Protein AF-A0A1E4MAG3-F1 (afdb_monomer)

Mean predicted aligned error: 20.35 Å

Solvent-accessible surface area (backbone atoms only — not comparable to full-atom values): 33819 Å² total; per-residue (Å²): 136,91,82,82,83,75,80,79,76,94,58,96,84,60,80,74,82,78,73,84,84,68,85,77,85,82,34,79,84,36,75,49,77,46,79,38,73,94,72,38,32,36,40,45,29,43,35,33,40,48,83,42,84,91,50,103,57,45,28,26,45,39,37,38,36,43,38,28,47,77,85,31,51,30,37,41,38,38,41,32,52,37,82,68,69,78,67,78,61,49,98,83,43,73,71,33,45,36,38,40,41,34,36,44,65,72,17,37,42,38,36,46,34,29,21,45,36,92,86,78,51,41,29,36,44,32,43,37,41,41,36,26,64,17,50,25,56,48,19,67,76,75,78,39,88,42,57,43,32,33,42,31,41,37,33,30,38,41,38,32,59,64,76,36,37,37,33,46,34,72,37,34,37,34,63,88,19,39,35,28,34,37,42,36,40,36,62,85,50,99,57,25,40,38,39,38,38,43,33,31,66,34,43,40,50,63,33,48,30,33,47,60,46,41,83,73,78,82,75,80,78,76,80,62,78,70,58,60,61,61,62,56,61,61,56,65,66,58,68,69,69,64,68,78,76,67,80,82,77,86,91,78,84,86,83,87,88,78,92,81,91,80,89,78,88,78,81,85,77,83,80,76,81,79,85,70,88,77,76,81,51,102,62,68,83,46,77,65,66,56,72,56,45,50,63,36,28,35,43,35,40,39,45,28,51,25,38,36,73,72,47,86,52,46,61,50,28,45,42,34,34,30,37,39,37,31,56,75,22,36,37,33,35,38,72,29,38,28,22,35,52,90,13,39,38,36,34,38,40,36,40,35,50,76,52,98,65,66,47,76,51,75,50,78,47,77,44,74,53,38,59,74,64,22,36,43,70,82,55,78,54,53,63,33,50,52,32,45,52,52,21,51,49,31,45,50,51,35,51,51,49,62,72,51,45,92,80,46,56,72,67,60,48,52,52,33,46,53,48,22,50,53,29,46,52,52,22,51,53,39,47,50,52,42,51,52,52,50,51,52,57,56,60,70,62,82,72,80,92,62,65,57,48,80,42,78,78,76,73,54,97,86,68,70,80,61,91,91,57,89,67,71,46,71,45,53,64,87,74,62,67,43,78,38,48,29,46,53,88,56,44,92,63,62,55,75,66,34,47,27,43,33,37,44,73,96,55,87,71,72,32,42,27,27,31,66,43,66,65,92,74,77,88,63,88,68,57,62,83,57,92,92,58,82,84,57,71,73,92,73,89,65,90,75,78,77,73,54,70,46,49,32,35,29,41,69,74,49,76,61,92,89,62,82,88,57,94,88,66,54,63,46,38,33,38,36,31,100,88,74,49,77,47,71,36,69,87,80,126

Radius of gyration: 38.37 Å; Cα contacts (8 Å, |Δi|>4): 1035; chains: 1; bounding box: 80×94×104 Å

Secondary structure (DSSP, 8-state):
-----PPPP--TTSPPPPPPP-S----SSEEEEEEETTTTEEEEEEEEEE--SSSTT--EEEEEEEEEETTEEEEEEEEEES----S---TTSPPEEEEEEEEETTEEEEEEEEES-TTT--EEEEEEEEEES-HHHHHHHHT--PPP-S-EEEEEEEEEETTEEEEEEEEEEETTEEEEEEEEEE--SSS-EEEEEEEEEEEEGGGSGGGGTPPPP-----STTTTHHHHHHHHHHHTTSSTTSSTTS--------------------------------SS--SPP-GGGGGS-EEEEEEEES-EE-S-TTBPPBSSEEEEEEEETTEEEEEEEEEEETTEEEEEEEEEE-SSSSPEEEEEEEEES--HHHHBT---TTHHHHHHHHHHHHHHHHHHHHHHTGGGS-HHHHHHHHHHHHHHHHHHHHHHHHHHHHHHHHHTTS---SSSEEEE-----TT----TT----EEEESTT-EEEEEEEGGGGGG--TT-EEEEEETT--SPEEEEEEEE-S----TTEE--TTS--EE-----S-PPPPEEEEEEEEEE--TT----TT--EEEEEE-TTS-EEEPPP--

Foldseek 3Di:
DDDDDDDDDPDPPDDPPDDDQDQADADQWDWDWDCDVVQNWTKTKTWGWAADPPDPFGIKIWMWMWTATPNWTKIKIKIWTHGARPPDQDPPADWIWMWMWMDTRFKTKTWTFTASHDPQRQWTKTKMKIWGQAPCSVCVVLVHRDFGFGTKIWIFIWIHHRQKIKTFTPWIDQPPFIKTWIWIWHPPDPAIEIEIEIEGAEDEVLRCVVLQPDDHDPDPDPDDPVVVVVVVVVVVVPVVPPVVPPPPDDDDDDDDDDDDDDDDDDDDDDDDDDPPDDAPAPHRPPPNPLVNLQNHWYKYWYWYQWYHHNDPFFDIWGTWTFIWTRDRSKTKTAQTWTHGQNWIKTWMWIWHSPDPDIDTDTDIDIGPHPNPRGGPPDPLCPQLVVLVVQLVVLVVVLVVLVVVPPVHDPVVNVVSVVSNVVSVVSSVVSVVVSVVVVVVVVVVPDDDPADFDKPDQPDDPRGDDDVPDDRTDGDHPVDDKDWFWAFPVCVVQADFFFWKWKAFVPDDDIFTKTFHDWDPDDDDPQFDDDPPDDTDRDDDPPVDDGGGITITIIGTDDDDPPDDDDPPTDMWMWTQGPVRDTDTRDDDD

Nearest PDB structures (foldseek):
  6ymn-assembly2_DDD  TM=3.638E-01  e=1.265E+00  Streptomyces koyangensis
  6le0-assembly1_A  TM=4.120E-01  e=2.288E+00  Streptomyces koyangensis
  6ymn-assembly1_AAA  TM=3.600E-01  e=1.329E+00  Streptomyces koyangensis
  9e9r-assembly1_A  TM=2.696E-01  e=1.204E+00  Homo sapiens

Structure (mmCIF, N/CA/C/O backbone):
data_AF-A0A1E4MAG3-F1
#
_entry.id   AF-A0A1E4MAG3-F1
#
loop_
_atom_site.group_PDB
_atom_site.id
_atom_site.type_symbol
_atom_site.label_atom_id
_atom_site.label_alt_id
_atom_site.label_comp_id
_atom_site.label_asym_id
_atom_site.label_entity_id
_atom_site.label_seq_id
_atom_site.pdbx_PDB_ins_code
_atom_site.Cartn_x
_atom_site.Cartn_y
_atom_site.Cartn_z
_atom_site.occupancy
_atom_site.B_iso_or_equiv
_atom_site.auth_seq_id
_atom_site.auth_comp_id
_atom_site.auth_asym_id
_atom_site.auth_atom_id
_atom_site.pdbx_PDB_model_num
ATOM 1 N N . ALA A 1 1 ? -47.411 19.086 6.595 1.00 35.84 1 ALA A N 1
ATOM 2 C CA . ALA A 1 1 ? -47.881 20.339 7.217 1.00 35.84 1 ALA A CA 1
ATOM 3 C C . ALA A 1 1 ? -46.875 21.424 6.874 1.00 35.84 1 ALA A C 1
ATOM 5 O O . ALA A 1 1 ? -45.692 21.203 7.099 1.00 35.84 1 ALA A O 1
ATOM 6 N N . ASN A 1 2 ? -47.315 22.536 6.291 1.00 27.95 2 ASN A N 1
ATOM 7 C CA . ASN A 1 2 ? -46.420 23.633 5.926 1.00 27.95 2 ASN A CA 1
ATOM 8 C C . ASN A 1 2 ? -46.515 24.674 7.039 1.00 27.95 2 ASN A C 1
ATOM 10 O O . ASN A 1 2 ? -47.588 25.233 7.249 1.00 27.95 2 ASN A O 1
ATOM 14 N N . TRP A 1 3 ? -45.428 24.887 7.772 1.00 44.34 3 TRP A N 1
ATOM 15 C CA . TRP A 1 3 ? -45.361 25.903 8.819 1.00 44.34 3 TRP A CA 1
ATOM 16 C C . TRP A 1 3 ? -44.623 27.122 8.263 1.00 44.34 3 TRP A C 1
ATOM 18 O O . TRP A 1 3 ? -43.517 26.990 7.742 1.00 44.34 3 TRP A O 1
ATOM 28 N N . GLN A 1 4 ? -45.248 28.297 8.336 1.00 36.69 4 GLN A N 1
ATOM 29 C CA . GLN A 1 4 ? -44.620 29.581 8.028 1.00 36.69 4 GLN A CA 1
ATOM 30 C C . GLN A 1 4 ? -44.276 30.275 9.343 1.00 36.69 4 GLN A C 1
ATOM 32 O O . GLN A 1 4 ? -45.167 30.701 10.076 1.00 36.69 4 GLN A O 1
ATOM 37 N N . PHE A 1 5 ? -42.984 30.386 9.639 1.00 49.78 5 PHE A N 1
ATOM 38 C CA . PHE A 1 5 ? -42.503 31.193 10.753 1.00 49.78 5 PHE A CA 1
ATOM 39 C C . PHE A 1 5 ? -42.423 32.646 10.288 1.00 49.78 5 PHE A C 1
ATOM 41 O O . PHE A 1 5 ? -41.603 32.995 9.438 1.00 49.78 5 PHE A O 1
ATOM 48 N N . VAL A 1 6 ? -43.325 33.480 10.799 1.00 46.91 6 VAL A N 1
ATOM 49 C CA . VAL A 1 6 ? -43.279 34.928 10.585 1.00 46.91 6 VAL A CA 1
ATOM 50 C C . VAL A 1 6 ? -42.117 35.466 11.420 1.00 46.91 6 VAL A C 1
ATOM 52 O O . VAL A 1 6 ? -42.023 35.144 12.603 1.00 46.91 6 VAL A O 1
ATOM 55 N N . GLY A 1 7 ? -41.207 36.219 10.795 1.00 42.62 7 GLY A N 1
ATOM 56 C CA . GLY A 1 7 ? -40.018 36.762 11.453 1.00 42.62 7 GLY A CA 1
ATOM 57 C C . GLY A 1 7 ? -40.378 37.499 12.743 1.00 42.62 7 GLY A C 1
ATOM 58 O O . GLY A 1 7 ? -41.264 38.355 12.743 1.00 42.62 7 GLY A O 1
ATOM 59 N N . ALA A 1 8 ? -39.716 37.125 13.836 1.00 46.56 8 ALA A N 1
ATOM 60 C CA . ALA A 1 8 ? -39.919 37.723 15.144 1.00 46.56 8 ALA A CA 1
ATOM 61 C C . ALA A 1 8 ? -39.623 39.230 15.086 1.00 46.56 8 ALA A C 1
ATOM 63 O O . ALA A 1 8 ? -38.542 39.642 14.671 1.00 46.56 8 ALA A O 1
ATOM 64 N N . GLN A 1 9 ? -40.582 40.053 15.513 1.00 50.25 9 GLN A N 1
ATOM 65 C CA . GLN A 1 9 ? -40.232 41.342 16.095 1.00 50.25 9 GLN A CA 1
ATOM 66 C C . GLN A 1 9 ? -39.648 41.063 17.484 1.00 50.25 9 GLN A C 1
ATOM 68 O O . GLN A 1 9 ? -40.278 40.363 18.278 1.00 50.25 9 GLN A O 1
ATOM 73 N N . ASP A 1 10 ? -38.451 41.591 17.741 1.00 48.94 10 ASP A N 1
ATOM 74 C CA . ASP A 1 10 ? -37.724 41.520 19.013 1.00 48.94 10 ASP A CA 1
ATOM 75 C C . ASP A 1 10 ? -38.519 42.175 20.158 1.00 48.94 10 ASP A C 1
ATOM 77 O O . ASP A 1 10 ? -38.286 43.324 20.527 1.00 48.94 10 ASP A O 1
ATOM 81 N N . ASN A 1 11 ? -39.462 41.441 20.747 1.00 49.41 11 ASN A N 1
ATOM 82 C CA . ASN A 1 11 ? -40.015 41.753 22.062 1.00 49.41 11 ASN A CA 1
ATOM 83 C C . ASN A 1 11 ? -39.489 40.724 23.065 1.00 49.41 11 ASN A C 1
ATOM 85 O O . ASN A 1 11 ? -39.947 39.583 23.105 1.00 49.41 11 ASN A O 1
ATOM 89 N N . ALA A 1 12 ? -38.528 41.155 23.886 1.00 55.34 12 ALA A N 1
ATOM 90 C CA . ALA A 1 12 ? -37.768 40.334 24.832 1.00 55.34 12 ALA A CA 1
ATOM 91 C C . ALA A 1 12 ? -38.583 39.722 25.997 1.00 55.34 12 ALA A C 1
ATOM 93 O O . ALA A 1 12 ? -38.021 38.966 26.782 1.00 55.34 12 ALA A O 1
ATOM 94 N N . ASP A 1 13 ? -39.887 40.005 26.097 1.00 56.50 13 ASP A N 1
ATOM 95 C CA . ASP A 1 13 ? -40.757 39.573 27.208 1.00 56.50 13 ASP A CA 1
ATOM 96 C C . ASP A 1 13 ? -41.821 38.527 26.825 1.00 56.50 13 ASP A C 1
ATOM 98 O O . ASP A 1 13 ? -42.651 38.152 27.653 1.00 56.50 13 ASP A O 1
ATOM 102 N N . THR A 1 14 ? -41.827 38.020 25.585 1.00 52.06 14 THR A N 1
ATOM 103 C CA . THR A 1 14 ? -42.748 36.930 25.207 1.00 52.06 14 THR A CA 1
ATOM 104 C C . THR A 1 14 ? -41.983 35.608 25.156 1.00 52.06 14 THR A C 1
ATOM 106 O O . THR A 1 14 ? -41.080 35.483 24.326 1.00 52.06 14 THR A O 1
ATOM 109 N N . PRO A 1 15 ? -42.302 34.609 26.007 1.00 55.44 15 PRO A N 1
ATOM 110 C CA . PRO A 1 15 ? -41.674 33.300 25.899 1.00 55.44 15 PRO A CA 1
ATOM 111 C C . PRO A 1 15 ? -41.931 32.746 24.490 1.00 55.44 15 PRO A C 1
ATOM 113 O O . PRO A 1 15 ? -43.053 32.878 23.985 1.00 55.44 15 PRO A O 1
ATOM 116 N N . PRO A 1 16 ? -40.911 32.168 23.829 1.00 56.75 16 PRO A N 1
ATOM 117 C CA . PRO A 1 16 ? -41.066 31.660 22.476 1.00 56.75 16 PRO A CA 1
ATOM 118 C C . PRO A 1 16 ? -42.229 30.660 22.440 1.00 56.75 16 PRO A C 1
ATOM 120 O O . PRO A 1 16 ? -42.405 29.902 23.400 1.00 56.75 16 PRO A O 1
ATOM 123 N N . PRO A 1 17 ? -43.043 30.654 21.368 1.00 55.91 17 PRO A N 1
ATOM 124 C CA . PRO A 1 17 ? -44.155 29.722 21.256 1.00 55.91 17 PRO A CA 1
ATOM 125 C C . PRO A 1 17 ? -43.631 28.297 21.448 1.00 55.91 17 PRO A C 1
ATOM 127 O O . PRO A 1 17 ? -42.734 27.856 20.728 1.00 55.91 17 PRO A O 1
ATOM 130 N N . ALA A 1 18 ? -44.164 27.604 22.457 1.00 54.97 18 ALA A N 1
ATOM 131 C CA . ALA A 1 18 ? -43.766 26.242 22.774 1.00 54.97 18 ALA A CA 1
ATOM 132 C C . ALA A 1 18 ? -44.025 25.357 21.550 1.00 54.97 18 ALA A C 1
ATOM 134 O O . ALA A 1 18 ? -45.167 25.212 21.106 1.00 54.97 18 ALA A O 1
ATOM 135 N N . LEU A 1 19 ? -42.956 24.797 20.980 1.00 51.19 19 LEU A N 1
ATOM 136 C CA . LEU A 1 19 ? -43.078 23.821 19.906 1.00 51.19 19 LEU A CA 1
ATOM 137 C C . LEU A 1 19 ? -43.903 22.630 20.426 1.00 51.19 19 LEU A C 1
ATOM 139 O O . LEU A 1 19 ? -43.657 22.176 21.547 1.00 51.19 19 LEU A O 1
ATOM 143 N N . PRO A 1 20 ? -44.873 22.112 19.652 1.00 56.84 20 PRO A N 1
ATOM 144 C CA . PRO A 1 20 ? -45.590 20.904 20.038 1.00 56.84 20 PRO A CA 1
ATOM 145 C C . PRO A 1 20 ? -44.593 19.759 20.260 1.00 56.84 20 PRO A C 1
ATOM 147 O O . PRO A 1 20 ? -43.747 19.489 19.406 1.00 56.84 20 PRO A O 1
ATOM 150 N N . GLN A 1 21 ? -44.684 19.095 21.414 1.00 53.75 21 GLN A N 1
ATOM 151 C CA . GLN A 1 21 ? -43.929 17.874 21.684 1.00 53.75 21 GLN A CA 1
ATOM 152 C C . GLN A 1 21 ? -44.621 16.709 20.973 1.00 53.75 21 GLN A C 1
ATOM 154 O O . GLN A 1 21 ? -45.810 16.462 21.172 1.00 53.75 21 GLN A O 1
ATOM 159 N N . PHE A 1 22 ? -43.886 16.022 20.103 1.00 54.06 22 PHE A N 1
ATOM 160 C CA . PHE A 1 22 ? -44.375 14.846 19.393 1.00 54.06 22 PHE A CA 1
ATOM 161 C C . PHE A 1 22 ? -43.819 13.591 20.073 1.00 54.06 22 PHE A C 1
ATOM 163 O O . PHE A 1 22 ? -42.627 13.321 19.954 1.00 54.06 22 PHE A O 1
ATOM 170 N N . ASP A 1 23 ? -44.674 12.817 20.749 1.00 53.75 23 ASP A N 1
ATOM 171 C CA . ASP A 1 23 ? -44.270 11.564 21.414 1.00 53.75 23 ASP A CA 1
ATOM 172 C C . ASP A 1 23 ? -43.923 10.447 20.419 1.00 53.75 23 ASP A C 1
ATOM 174 O O . ASP A 1 23 ? -43.042 9.625 20.665 1.00 53.75 23 ASP A O 1
ATOM 178 N N . ARG A 1 24 ? -44.626 10.392 19.279 1.00 59.31 24 ARG A N 1
ATOM 179 C CA . ARG A 1 24 ? -44.428 9.360 18.255 1.00 59.31 24 ARG A CA 1
ATOM 180 C C . ARG A 1 24 ? -44.596 9.939 16.857 1.00 59.31 24 ARG A C 1
ATOM 182 O O . ARG A 1 24 ? -45.676 10.402 16.500 1.00 59.31 24 ARG A O 1
ATOM 189 N N . LEU A 1 25 ? -43.541 9.861 16.050 1.00 64.00 25 LEU A N 1
ATOM 190 C CA . LEU A 1 25 ? -43.564 10.212 14.632 1.00 64.00 25 LEU A CA 1
ATOM 191 C C . LEU A 1 25 ? -43.441 8.936 13.798 1.00 64.00 25 LEU A C 1
ATOM 193 O O . LEU A 1 25 ? -42.427 8.247 13.871 1.00 64.00 25 LEU A O 1
ATOM 197 N N . VAL A 1 26 ? -44.471 8.645 13.002 1.00 69.50 26 VAL A N 1
ATOM 198 C CA . VAL A 1 26 ? -44.447 7.554 12.022 1.00 69.50 26 VAL A CA 1
ATOM 199 C C . VAL A 1 26 ? -44.255 8.157 10.634 1.00 69.50 26 VAL A C 1
ATOM 201 O O . VAL A 1 26 ? -45.024 9.014 10.199 1.00 69.50 26 VAL A O 1
ATOM 204 N N . VAL A 1 27 ? -43.211 7.715 9.947 1.00 75.75 27 VAL A N 1
ATOM 205 C CA . VAL A 1 27 ? -42.828 8.131 8.602 1.00 75.75 27 VAL A CA 1
ATOM 206 C C . VAL A 1 27 ? -42.841 6.897 7.705 1.00 75.75 27 VAL A C 1
ATOM 208 O O . VAL A 1 27 ? -41.958 6.055 7.806 1.00 75.75 27 VAL A O 1
ATOM 211 N N . HIS A 1 28 ? -43.833 6.760 6.825 1.00 79.50 28 HIS A N 1
ATOM 212 C CA . HIS A 1 28 ? -43.891 5.613 5.905 1.00 79.50 28 HIS A CA 1
ATOM 213 C C . HIS A 1 28 ? -43.002 5.802 4.668 1.00 79.50 28 HIS A C 1
ATOM 215 O O . HIS A 1 28 ? -42.273 4.882 4.295 1.00 79.50 28 HIS A O 1
ATOM 221 N N . ASP A 1 29 ? -43.036 7.005 4.082 1.00 80.88 29 ASP A N 1
ATOM 222 C CA . ASP A 1 29 ? -42.330 7.373 2.849 1.00 80.88 29 ASP A CA 1
ATOM 223 C C . ASP A 1 29 ? -41.725 8.784 2.983 1.00 80.88 29 ASP A C 1
ATOM 225 O O . ASP A 1 29 ? -42.138 9.747 2.333 1.00 80.88 29 ASP A O 1
ATOM 229 N N . GLY A 1 30 ? -40.769 8.937 3.900 1.00 85.06 30 GLY A N 1
ATOM 230 C CA . GLY A 1 30 ? -40.061 10.196 4.110 1.00 85.06 30 GLY A CA 1
ATOM 231 C C . GLY A 1 30 ? -38.943 10.377 3.094 1.00 85.06 30 GLY A C 1
ATOM 232 O O . GLY A 1 30 ? -38.182 9.446 2.844 1.00 85.06 30 GLY A O 1
ATOM 233 N N . ARG A 1 31 ? -38.800 11.586 2.543 1.00 89.88 31 ARG A N 1
ATOM 234 C CA . ARG A 1 31 ? -37.621 11.979 1.763 1.00 89.88 31 ARG A CA 1
ATOM 235 C C . ARG A 1 31 ? -36.995 13.242 2.323 1.00 89.88 31 ARG A C 1
ATOM 237 O O . ARG A 1 31 ? -37.685 14.238 2.520 1.00 89.88 31 ARG A O 1
ATOM 244 N N . ILE A 1 32 ? -35.688 13.198 2.539 1.00 86.56 32 ILE A N 1
ATOM 245 C CA . ILE A 1 32 ? -34.878 14.321 3.001 1.00 86.56 32 ILE A CA 1
ATOM 246 C C . ILE A 1 32 ? -33.835 14.607 1.929 1.00 86.56 32 ILE A C 1
ATOM 248 O O . ILE A 1 32 ? -33.072 13.723 1.540 1.00 86.56 32 ILE A O 1
ATOM 252 N N . ARG A 1 33 ? -33.801 15.854 1.458 1.00 89.44 33 ARG A N 1
ATOM 253 C CA . ARG A 1 33 ? -32.762 16.349 0.556 1.00 89.44 33 ARG A CA 1
ATOM 254 C C . ARG A 1 33 ? -31.920 17.386 1.267 1.00 89.44 33 ARG A C 1
ATOM 256 O O . ARG A 1 33 ? -32.466 18.335 1.822 1.00 89.44 33 ARG A O 1
ATOM 263 N N . ILE A 1 34 ? -30.611 17.190 1.228 1.00 86.62 34 ILE A N 1
ATOM 264 C CA . ILE A 1 34 ? -29.623 18.080 1.833 1.00 86.62 34 ILE A CA 1
ATOM 265 C C . ILE A 1 34 ? -28.695 18.546 0.713 1.00 86.62 34 ILE A C 1
ATOM 267 O O . ILE A 1 34 ? -28.152 17.715 -0.013 1.00 86.62 34 ILE A O 1
ATOM 271 N N . ASP A 1 35 ? -28.536 19.858 0.566 1.00 88.94 35 ASP A N 1
ATOM 272 C CA . ASP A 1 35 ? -27.524 20.480 -0.293 1.00 88.94 35 ASP A CA 1
ATOM 273 C C . ASP A 1 35 ? -26.770 21.502 0.564 1.00 88.94 35 ASP A C 1
ATOM 275 O O . ASP A 1 35 ? -27.275 22.588 0.853 1.00 88.94 35 ASP A O 1
ATOM 279 N N . ASP A 1 36 ? -25.604 21.095 1.055 1.00 84.56 36 ASP A N 1
ATOM 280 C CA . ASP A 1 36 ? -24.719 21.891 1.899 1.00 84.56 36 ASP A CA 1
ATOM 281 C C . ASP A 1 36 ? -23.482 22.264 1.076 1.00 84.56 36 ASP A C 1
ATOM 283 O O . ASP A 1 36 ? -22.575 21.456 0.850 1.00 84.56 36 ASP A O 1
ATOM 287 N N . ALA A 1 37 ? -23.475 23.502 0.578 1.00 82.62 37 ALA A N 1
ATOM 288 C CA . ALA A 1 37 ? -22.391 24.026 -0.243 1.00 82.62 37 ALA A CA 1
ATOM 289 C C . ALA A 1 37 ? -21.058 24.171 0.526 1.00 82.62 37 ALA A C 1
ATOM 291 O O . ALA A 1 37 ? -20.040 23.752 -0.033 1.00 82.62 37 ALA A O 1
ATOM 292 N N . PRO A 1 38 ? -21.017 24.698 1.771 1.00 81.19 38 PRO A N 1
ATOM 293 C CA . PRO A 1 38 ? -19.804 24.697 2.595 1.00 81.19 38 PRO A CA 1
ATOM 294 C C . PRO A 1 38 ? -19.174 23.313 2.784 1.00 81.19 38 PRO A C 1
ATOM 296 O O . PRO A 1 38 ? -17.970 23.164 2.585 1.00 81.19 38 PRO A O 1
ATOM 299 N N . ALA A 1 39 ? -19.978 22.297 3.112 1.00 73.31 39 ALA A N 1
ATOM 300 C CA . ALA A 1 39 ? -19.502 20.925 3.305 1.00 73.31 39 ALA A CA 1
ATOM 301 C C . ALA A 1 39 ? -19.345 20.140 1.989 1.00 73.31 39 ALA A C 1
ATOM 303 O O . ALA A 1 39 ? -18.967 18.969 2.008 1.00 73.31 39 ALA A O 1
ATOM 304 N N . LYS A 1 40 ? -19.692 20.749 0.845 1.00 85.69 40 LYS A N 1
ATOM 305 C CA . LYS A 1 40 ? -19.792 20.103 -0.476 1.00 85.69 40 LYS A CA 1
ATOM 306 C C . LYS A 1 40 ? -20.564 18.777 -0.432 1.00 85.69 40 LYS A C 1
ATOM 308 O O . LYS A 1 40 ? -20.183 17.799 -1.087 1.00 85.69 40 LYS A O 1
ATOM 313 N N . LEU A 1 41 ? -21.646 18.746 0.342 1.00 86.75 41 LEU A N 1
ATOM 314 C CA . LEU A 1 41 ? -22.477 17.574 0.583 1.00 86.75 41 LEU A CA 1
ATOM 315 C C . LEU A 1 41 ? -23.805 17.711 -0.161 1.00 86.75 41 LEU A C 1
ATOM 317 O O . LEU A 1 41 ? -24.559 18.654 0.050 1.00 86.75 41 LEU A O 1
ATOM 321 N N . LYS A 1 42 ? -24.125 16.717 -0.985 1.00 91.56 42 LYS A N 1
ATOM 322 C CA . LYS A 1 42 ? -25.447 16.539 -1.589 1.00 91.56 42 LYS A CA 1
ATOM 323 C C . LYS A 1 42 ? -25.982 15.180 -1.198 1.00 91.56 42 LYS A C 1
ATOM 325 O O . LYS A 1 42 ? -25.318 14.182 -1.458 1.00 91.56 42 LYS A O 1
ATOM 330 N N . LEU A 1 43 ? -27.168 15.127 -0.608 1.00 90.56 43 LEU A N 1
ATOM 331 C CA . LEU A 1 43 ? -27.768 13.901 -0.094 1.00 90.56 43 LEU A CA 1
ATOM 332 C C . LEU A 1 43 ? -29.239 13.817 -0.496 1.00 90.56 43 LEU A C 1
ATOM 334 O O . LEU A 1 43 ? -29.991 14.770 -0.307 1.00 90.56 43 LEU A O 1
ATOM 338 N N . ASP A 1 44 ? -29.654 12.663 -1.005 1.00 93.12 44 ASP A N 1
ATOM 339 C CA . ASP A 1 44 ? -31.054 12.272 -1.160 1.00 93.12 44 ASP A CA 1
ATOM 340 C C . ASP A 1 44 ? -31.277 11.035 -0.286 1.00 93.12 44 ASP A C 1
ATOM 342 O O . ASP A 1 44 ? -30.619 10.006 -0.467 1.00 93.12 44 ASP A O 1
ATOM 346 N N . THR A 1 45 ? -32.129 11.176 0.726 1.00 89.94 45 THR A N 1
ATOM 347 C CA . THR A 1 45 ? -32.316 10.192 1.793 1.00 89.94 45 THR A CA 1
ATOM 348 C C . THR A 1 45 ? -33.775 9.791 1.881 1.00 89.94 45 THR A C 1
ATOM 350 O O . THR A 1 45 ? -34.653 10.644 1.962 1.00 89.94 45 THR A O 1
ATOM 353 N N . GLU A 1 46 ? -34.029 8.493 1.927 1.00 90.38 46 GLU A N 1
ATOM 354 C CA . GLU A 1 46 ? -35.319 7.893 2.227 1.00 90.38 46 GLU A CA 1
ATOM 355 C C . GLU A 1 46 ? -35.351 7.460 3.694 1.00 90.38 46 GLU A C 1
ATOM 357 O O . GLU A 1 46 ? -34.427 6.812 4.193 1.00 90.38 46 GLU A O 1
ATOM 362 N N . VAL A 1 47 ? -36.422 7.838 4.385 1.00 86.75 47 VAL A N 1
ATOM 363 C CA . VAL A 1 47 ? -36.638 7.581 5.807 1.00 86.75 47 VAL A CA 1
ATOM 364 C C . VAL A 1 47 ? -37.939 6.819 5.970 1.00 86.75 47 VAL A C 1
ATOM 366 O O . VAL A 1 47 ? -38.990 7.263 5.502 1.00 86.75 47 VAL A O 1
ATOM 369 N N . ARG A 1 48 ? -37.867 5.680 6.653 1.00 83.94 48 ARG A N 1
ATOM 370 C CA . ARG A 1 48 ? -39.021 4.854 6.995 1.00 83.94 48 ARG A CA 1
ATOM 371 C C . ARG A 1 48 ? -38.959 4.492 8.468 1.00 83.94 48 ARG A C 1
ATOM 373 O O . ARG A 1 48 ? -37.890 4.205 8.996 1.00 83.94 48 ARG A O 1
ATOM 380 N N . THR A 1 49 ? -40.097 4.484 9.131 1.00 77.94 49 THR A N 1
ATOM 381 C CA . THR A 1 49 ? -40.243 3.968 10.489 1.00 77.94 49 THR A CA 1
ATOM 382 C C . THR A 1 49 ? -41.186 2.781 10.438 1.00 77.94 49 THR A C 1
ATOM 384 O O . THR A 1 49 ? -42.291 2.910 9.907 1.00 77.94 49 THR A O 1
ATOM 387 N N . ASP A 1 50 ? -40.763 1.647 10.978 1.00 66.44 50 ASP A N 1
ATOM 388 C CA . ASP A 1 50 ? -41.597 0.454 11.077 1.00 66.44 50 ASP A CA 1
ATOM 389 C C . ASP A 1 50 ? -42.310 0.413 12.433 1.00 66.44 50 ASP A C 1
ATOM 391 O O . ASP A 1 50 ? -41.722 0.765 13.458 1.00 66.44 50 ASP A O 1
ATOM 395 N N . GLU A 1 51 ? -43.573 -0.003 12.451 1.00 57.38 51 GLU A N 1
ATOM 396 C CA . GLU A 1 51 ? -44.409 -0.067 13.648 1.00 57.38 51 GLU A CA 1
ATOM 397 C C . GLU A 1 51 ? -44.449 -1.515 14.157 1.00 57.38 51 GLU A C 1
ATOM 399 O O . GLU A 1 51 ? -45.274 -2.328 13.753 1.00 57.38 51 GLU A O 1
ATOM 404 N N . GLY A 1 52 ? -43.526 -1.866 15.053 1.00 49.22 52 GLY A N 1
ATOM 405 C CA . GLY A 1 52 ? -43.455 -3.214 15.612 1.00 49.22 52 GLY A CA 1
ATOM 406 C C . GLY A 1 52 ? -44.399 -3.420 16.799 1.00 49.22 52 GLY A C 1
ATOM 407 O O . GLY A 1 52 ? -43.983 -3.241 17.943 1.00 49.22 52 GLY A O 1
ATOM 408 N N . GLN A 1 53 ? -45.636 -3.870 16.562 1.00 45.25 53 GLN A N 1
ATOM 409 C CA . GLN A 1 53 ? -46.309 -4.765 17.514 1.00 45.25 53 GLN A CA 1
ATOM 410 C C . GLN A 1 53 ? -45.747 -6.179 17.272 1.00 45.25 53 GLN A C 1
ATOM 412 O O . GLN A 1 53 ? -45.816 -6.669 16.153 1.00 45.25 53 GLN A O 1
ATOM 417 N N . ALA A 1 54 ? -45.194 -6.819 18.312 1.00 42.16 54 ALA A N 1
ATOM 418 C CA . ALA A 1 54 ? -44.581 -8.165 18.316 1.00 42.16 54 ALA A CA 1
ATOM 419 C C . ALA A 1 54 ? -43.056 -8.296 18.080 1.00 42.16 54 ALA A C 1
ATOM 421 O O . ALA A 1 54 ? -42.582 -9.366 17.706 1.00 42.16 54 ALA A O 1
ATOM 422 N N . ALA A 1 55 ? -42.261 -7.281 18.430 1.00 40.41 55 ALA A N 1
ATOM 423 C CA . ALA A 1 55 ? -40.861 -7.488 18.823 1.00 40.41 55 ALA A CA 1
ATOM 424 C C . ALA A 1 55 ? -40.647 -6.910 20.234 1.00 40.41 55 ALA A C 1
ATOM 426 O O . ALA A 1 55 ? -41.218 -5.857 20.527 1.00 40.41 55 ALA A O 1
ATOM 427 N N . PRO A 1 56 ? -39.830 -7.522 21.115 1.00 44.28 56 PRO A N 1
ATOM 428 C CA . PRO A 1 56 ? -39.635 -7.036 22.487 1.00 44.28 56 PRO A CA 1
ATOM 429 C C . PRO A 1 56 ? -39.043 -5.613 22.603 1.00 44.28 56 PRO A C 1
ATOM 431 O O . PRO A 1 56 ? -38.900 -5.122 23.718 1.00 44.28 56 PRO A O 1
ATOM 434 N N . GLN A 1 57 ? -38.680 -4.960 21.486 1.00 45.59 57 GLN A N 1
ATOM 435 C CA . GLN A 1 57 ? -37.990 -3.661 21.433 1.00 45.59 57 GLN A CA 1
ATOM 436 C C . GLN A 1 57 ? -38.553 -2.656 20.394 1.00 45.59 57 GLN A C 1
ATOM 438 O O . GLN A 1 57 ? -37.814 -1.810 19.904 1.00 45.59 57 GLN A O 1
ATOM 443 N N . GLY A 1 58 ? -39.862 -2.690 20.100 1.00 51.94 58 GLY A N 1
ATOM 444 C CA . GLY A 1 58 ? -40.610 -1.545 19.537 1.00 51.94 58 GLY A CA 1
ATOM 445 C C . GLY A 1 58 ? -40.221 -1.028 18.137 1.00 51.94 58 GLY A C 1
ATOM 446 O O . GLY A 1 58 ? -39.360 -1.573 17.455 1.00 51.94 58 GLY A O 1
ATOM 447 N N . ALA A 1 59 ? -40.933 0.016 17.694 1.00 55.81 59 ALA A N 1
ATOM 448 C CA . ALA A 1 59 ? -40.797 0.660 16.383 1.00 55.81 59 ALA A CA 1
ATOM 449 C C . ALA A 1 59 ? -39.337 1.011 16.028 1.00 55.81 59 ALA A C 1
ATOM 451 O O . ALA A 1 59 ? -38.593 1.463 16.895 1.00 55.81 59 ALA A O 1
ATOM 452 N N . GLY A 1 60 ? -38.926 0.810 14.772 1.00 71.50 60 GLY A N 1
ATOM 453 C CA . GLY A 1 60 ? -37.536 0.998 14.331 1.00 71.50 60 GLY A CA 1
ATOM 454 C C . GLY A 1 60 ? -37.396 1.986 13.174 1.00 71.50 60 GLY A C 1
ATOM 455 O O . GLY A 1 60 ? -38.225 2.007 12.265 1.00 71.50 60 GLY A O 1
ATOM 456 N N . LEU A 1 61 ? -36.342 2.801 13.198 1.00 78.19 61 LEU A N 1
ATOM 457 C CA . LEU A 1 61 ? -35.972 3.718 12.124 1.00 78.19 61 LEU A CA 1
ATOM 458 C C . LEU A 1 61 ? -35.105 2.990 11.091 1.00 78.19 61 LEU A C 1
ATOM 460 O O . LEU A 1 61 ? -34.080 2.399 11.425 1.00 78.19 61 LEU A O 1
ATOM 464 N N . GLN A 1 62 ? -35.479 3.104 9.823 1.00 86.38 62 GLN A N 1
ATOM 465 C CA . GLN A 1 62 ? -34.668 2.723 8.677 1.00 86.38 62 GLN A CA 1
ATOM 466 C C . GLN A 1 62 ? -34.394 3.964 7.833 1.00 86.38 62 GLN A C 1
ATOM 468 O O . GLN A 1 62 ? -35.310 4.638 7.360 1.00 86.38 62 GLN A O 1
ATOM 473 N N . VAL A 1 63 ? -33.118 4.256 7.621 1.00 87.69 63 VAL A N 1
ATOM 474 C CA . VAL A 1 63 ? -32.660 5.361 6.783 1.00 87.69 63 VAL A CA 1
ATOM 475 C C . VAL A 1 63 ? -31.790 4.792 5.681 1.00 87.69 63 VAL A C 1
ATOM 477 O O . VAL A 1 63 ? -30.912 3.969 5.934 1.00 87.69 63 VAL A O 1
ATOM 480 N N . SER A 1 64 ? -31.993 5.231 4.448 1.00 91.94 64 SER A N 1
ATOM 481 C CA . SER A 1 64 ? -31.053 4.950 3.369 1.00 91.94 64 SER A CA 1
ATOM 482 C C . SER A 1 64 ? -30.893 6.164 2.485 1.00 91.94 64 SER A C 1
ATOM 484 O O . SER A 1 64 ? -31.863 6.864 2.230 1.00 91.94 64 SER A O 1
ATOM 486 N N . GLY A 1 65 ? -29.687 6.429 2.008 1.00 92.44 65 GLY A N 1
ATOM 487 C CA . GLY A 1 65 ? -29.453 7.599 1.178 1.00 92.44 65 GLY A CA 1
ATOM 488 C C . GLY A 1 65 ? -28.341 7.399 0.171 1.00 92.44 65 GLY A C 1
ATOM 489 O O . GLY A 1 65 ? -27.490 6.513 0.302 1.00 92.44 65 GLY A O 1
ATOM 490 N N . LYS A 1 66 ? -28.380 8.227 -0.869 1.00 95.50 66 LYS A N 1
ATOM 491 C CA . LYS A 1 66 ? -27.370 8.320 -1.921 1.00 95.50 66 LYS A CA 1
ATOM 492 C C . LYS A 1 66 ? -27.053 9.784 -2.181 1.00 95.50 66 LYS A C 1
ATOM 494 O O . LYS A 1 66 ? -27.905 10.651 -2.012 1.00 95.50 66 LYS A O 1
ATOM 499 N N . GLY A 1 67 ? -25.836 10.065 -2.613 1.00 93.19 67 GLY A N 1
ATOM 500 C CA . GLY A 1 67 ? -25.406 11.439 -2.782 1.00 93.19 67 GLY A CA 1
ATOM 501 C C . GLY A 1 67 ? -23.957 11.579 -3.207 1.00 93.19 67 GLY A C 1
ATOM 502 O O . GLY A 1 67 ? -23.355 10.654 -3.758 1.00 93.19 67 GLY A O 1
ATOM 503 N N . SER A 1 68 ? -23.397 12.747 -2.923 1.00 91.31 68 SER A N 1
ATOM 504 C CA . SER A 1 68 ? -21.982 13.033 -3.094 1.00 91.31 68 SER A CA 1
ATOM 505 C C . SER A 1 68 ? -21.444 13.884 -1.952 1.00 91.31 68 SER A C 1
ATOM 507 O O . SER A 1 68 ? -22.088 14.858 -1.575 1.00 91.31 68 SER A O 1
ATOM 509 N N . TYR A 1 69 ? -20.249 13.564 -1.468 1.00 85.75 69 TYR A N 1
ATOM 510 C CA . TYR A 1 69 ? -19.485 14.377 -0.521 1.00 85.75 69 TYR A CA 1
ATOM 511 C C . TYR A 1 69 ? -18.122 14.689 -1.136 1.00 85.75 69 TYR A C 1
ATOM 513 O O . TYR A 1 69 ? -17.469 13.772 -1.641 1.00 85.75 69 TYR A O 1
ATOM 521 N N . GLU A 1 70 ? -17.730 15.967 -1.187 1.00 83.31 70 GLU A N 1
ATOM 522 C CA . GLU A 1 70 ? -16.482 16.408 -1.843 1.00 83.31 70 GLU A CA 1
ATOM 523 C C . GLU A 1 70 ? -16.350 15.855 -3.287 1.00 83.31 70 GLU A C 1
ATOM 525 O O . GLU A 1 70 ? -15.286 15.455 -3.756 1.00 83.31 70 GLU A O 1
ATOM 530 N N . GLY A 1 71 ? -17.481 15.759 -4.004 1.00 82.75 71 GLY A N 1
ATOM 531 C CA . GLY A 1 71 ? -17.560 15.228 -5.374 1.00 82.75 71 GLY A CA 1
ATOM 532 C C . GLY A 1 71 ? -17.490 13.698 -5.508 1.00 82.75 71 GLY A C 1
ATOM 533 O O . GLY A 1 71 ? -17.586 13.178 -6.621 1.00 82.75 71 GLY A O 1
ATOM 534 N N . ARG A 1 72 ? -17.362 12.948 -4.408 1.00 86.31 72 ARG A N 1
ATOM 535 C CA . ARG A 1 72 ? -17.292 11.476 -4.398 1.00 86.31 72 ARG A CA 1
ATOM 536 C C . ARG A 1 72 ? -18.660 10.878 -4.110 1.00 86.31 72 ARG A C 1
ATOM 538 O O . ARG A 1 72 ? -19.353 11.344 -3.214 1.00 86.31 72 ARG A O 1
ATOM 545 N N . ALA A 1 73 ? -19.030 9.819 -4.831 1.00 91.62 73 ALA A N 1
ATOM 546 C CA . ALA A 1 73 ? -20.299 9.125 -4.614 1.00 91.62 73 ALA A CA 1
ATOM 547 C C . ALA A 1 73 ? -20.396 8.577 -3.180 1.00 91.62 73 ALA A C 1
ATOM 549 O O . ALA A 1 73 ? -19.502 7.865 -2.726 1.00 91.62 73 ALA A O 1
ATOM 550 N N . LEU A 1 74 ? -21.489 8.896 -2.495 1.00 91.25 74 LEU A N 1
ATOM 551 C CA . LEU A 1 74 ? -21.800 8.476 -1.134 1.00 91.25 74 LEU A CA 1
ATOM 552 C C . LEU A 1 74 ? -23.081 7.639 -1.158 1.00 91.25 74 LEU A C 1
ATOM 554 O O . LEU A 1 74 ? -24.057 8.005 -1.815 1.00 91.25 74 LEU A O 1
ATOM 558 N N . SER A 1 75 ? -23.104 6.535 -0.423 1.00 94.19 75 SER A N 1
ATOM 559 C CA . SER A 1 75 ? -24.335 5.806 -0.124 1.00 94.19 75 SER A CA 1
ATOM 560 C C . SER A 1 75 ? -24.284 5.208 1.266 1.00 94.19 75 SER A C 1
ATOM 562 O O . SER A 1 75 ? -23.230 4.738 1.682 1.00 94.19 75 SER A O 1
ATOM 564 N N . PHE A 1 76 ? -25.413 5.173 1.960 1.00 92.62 76 PHE A N 1
ATOM 565 C CA . PHE A 1 76 ? -25.489 4.617 3.304 1.00 92.62 76 PHE A CA 1
ATOM 566 C C . PHE A 1 76 ? -26.856 3.996 3.582 1.00 92.62 76 PHE A C 1
ATOM 568 O O . PHE A 1 76 ? -27.856 4.301 2.927 1.00 92.62 76 PHE A O 1
ATOM 575 N N . ARG A 1 77 ? -26.876 3.117 4.576 1.00 92.31 77 ARG A N 1
ATOM 576 C CA . ARG A 1 77 ? -28.052 2.546 5.211 1.00 92.31 77 ARG A CA 1
ATOM 577 C C . ARG A 1 77 ? -27.807 2.542 6.714 1.00 92.31 77 ARG A C 1
ATOM 579 O O . ARG A 1 77 ? -26.773 2.056 7.156 1.00 92.31 77 ARG A O 1
ATOM 586 N N . ALA A 1 78 ? -28.757 3.061 7.470 1.00 88.50 78 ALA A N 1
ATOM 587 C CA . ALA A 1 78 ? -28.758 3.040 8.921 1.00 88.50 78 ALA A CA 1
ATOM 588 C C . ALA A 1 78 ? -30.055 2.399 9.415 1.00 88.50 78 ALA A C 1
ATOM 590 O O . ALA A 1 78 ? -31.132 2.672 8.880 1.00 88.50 78 ALA A O 1
ATOM 591 N N . THR A 1 79 ? -29.952 1.552 10.429 1.00 88.19 79 THR A N 1
ATOM 592 C CA . THR A 1 79 ? -31.098 0.958 11.114 1.00 88.19 79 THR A CA 1
ATOM 593 C C . THR A 1 79 ? -30.941 1.134 12.610 1.00 88.19 79 THR A C 1
ATOM 595 O O . THR A 1 79 ? -29.861 0.907 13.150 1.00 88.19 79 THR A O 1
ATOM 598 N N . SER A 1 80 ? -32.019 1.519 13.277 1.00 84.00 80 SER A N 1
ATOM 599 C CA . SER A 1 80 ? -32.071 1.642 14.728 1.00 84.00 80 SER A CA 1
ATOM 600 C C . SER A 1 80 ? -33.402 1.114 15.243 1.00 84.00 80 SER A C 1
ATOM 602 O O . SER A 1 80 ? -34.431 1.299 14.591 1.00 84.00 80 SER A O 1
ATOM 604 N N . SER A 1 81 ? -33.394 0.448 16.393 1.00 73.88 81 SER A N 1
ATOM 605 C CA . SER A 1 81 ? -34.606 0.004 17.086 1.00 73.88 81 SER A CA 1
ATOM 606 C C . SER A 1 81 ? -34.880 0.886 18.302 1.00 73.88 81 SER A C 1
ATOM 608 O O . SER A 1 81 ? -33.962 1.173 19.068 1.00 73.88 81 SER A O 1
ATOM 610 N N . GLY A 1 82 ? -36.137 1.288 18.502 1.00 61.16 82 GLY A N 1
ATOM 611 C CA . GLY A 1 82 ? -36.573 2.077 19.655 1.00 61.16 82 GLY A CA 1
ATOM 612 C C . GLY A 1 82 ? -37.407 3.302 19.271 1.00 61.16 82 GLY A C 1
ATOM 613 O O . GLY A 1 82 ? -37.283 3.860 18.181 1.00 61.16 82 GLY A O 1
ATOM 614 N N . ALA A 1 83 ? -38.272 3.745 20.190 1.00 54.75 83 ALA A N 1
ATOM 615 C CA . ALA A 1 83 ? -39.024 4.987 20.024 1.00 54.75 83 ALA A CA 1
ATOM 616 C C . ALA A 1 83 ? -38.048 6.174 19.991 1.00 54.75 83 ALA A C 1
ATOM 618 O O . ALA A 1 83 ? -37.373 6.436 20.981 1.00 54.75 83 ALA A O 1
ATOM 619 N N . MET A 1 84 ? -37.959 6.867 18.853 1.00 55.59 84 MET A N 1
ATOM 620 C CA . MET A 1 84 ? -37.078 8.025 18.684 1.00 55.59 84 MET A CA 1
ATOM 621 C C . MET A 1 84 ? -37.517 9.192 19.579 1.00 55.59 84 MET A C 1
ATOM 623 O O . MET A 1 84 ? -38.582 9.762 19.326 1.00 55.59 84 MET A O 1
ATOM 627 N N . PRO A 1 85 ? -36.697 9.641 20.544 1.00 52.31 85 PRO A N 1
ATOM 628 C CA . PRO A 1 85 ? -36.894 10.940 21.161 1.00 52.31 85 PRO A CA 1
ATOM 629 C C . PRO A 1 85 ? -36.465 12.000 20.137 1.00 52.31 85 PRO A C 1
ATOM 631 O O . PRO A 1 85 ? -35.281 12.225 19.907 1.00 52.31 85 PRO A O 1
ATOM 634 N N . ILE A 1 86 ? -37.425 12.643 19.467 1.00 51.75 86 ILE A N 1
ATOM 635 C CA . ILE A 1 86 ? -37.142 13.795 18.584 1.00 51.75 86 ILE A CA 1
ATOM 636 C C . ILE A 1 86 ? -36.764 15.031 19.425 1.00 51.75 86 ILE A C 1
ATOM 638 O O . ILE A 1 86 ? -36.115 15.957 18.938 1.00 51.75 86 ILE A O 1
ATOM 642 N N . ALA A 1 87 ? -37.124 15.034 20.712 1.00 48.34 87 ALA A N 1
ATOM 643 C CA . ALA A 1 87 ? -36.721 16.050 21.669 1.00 48.34 87 ALA A CA 1
ATOM 644 C C . ALA A 1 87 ? -35.290 15.779 22.153 1.00 48.34 87 ALA A C 1
ATOM 646 O O . ALA A 1 87 ? -35.068 14.819 22.880 1.00 48.34 87 ALA A O 1
ATOM 647 N N . ALA A 1 88 ? -34.358 16.626 21.697 1.00 51.72 88 ALA A N 1
ATOM 648 C CA . ALA A 1 88 ? -32.993 16.826 22.193 1.00 51.72 88 ALA A CA 1
ATOM 649 C C . ALA A 1 88 ? -32.478 15.714 23.121 1.00 51.72 88 ALA A C 1
ATOM 651 O O . ALA A 1 88 ? -32.474 15.877 24.338 1.00 51.72 88 ALA A O 1
ATOM 652 N N . ALA A 1 89 ? -32.031 14.603 22.528 1.00 53.22 89 ALA A N 1
ATOM 653 C CA . ALA A 1 89 ? -31.254 13.617 23.258 1.00 53.22 89 ALA A CA 1
ATOM 654 C C . ALA A 1 89 ? -30.016 14.321 23.837 1.00 53.22 89 ALA A C 1
ATOM 656 O O . ALA A 1 89 ? -29.165 14.840 23.106 1.00 53.22 89 ALA A O 1
ATOM 657 N N . ASP A 1 90 ? -29.990 14.431 25.157 1.00 57.78 90 ASP A N 1
ATOM 658 C CA . ASP A 1 90 ? -28.874 14.941 25.935 1.00 57.78 90 ASP A CA 1
ATOM 659 C C . ASP A 1 90 ? -27.903 13.799 26.277 1.00 57.78 90 ASP A C 1
ATOM 661 O O . ASP A 1 90 ? -28.100 12.640 25.905 1.00 57.78 90 ASP A O 1
ATOM 665 N N . ALA A 1 91 ? -26.824 14.116 26.992 1.00 56.50 91 ALA A N 1
ATOM 666 C CA . ALA A 1 91 ? -25.836 13.119 27.402 1.00 56.50 91 ALA A CA 1
ATOM 667 C C . ALA A 1 91 ? -26.403 12.041 28.356 1.00 56.50 91 ALA A C 1
ATOM 669 O O . ALA A 1 91 ? -25.729 11.044 28.610 1.00 56.50 91 ALA A O 1
ATOM 670 N N . GLN A 1 92 ? -27.611 12.238 28.893 1.00 58.00 92 GLN A N 1
ATOM 671 C CA . GLN A 1 92 ? -28.295 11.356 29.836 1.00 58.00 92 GLN A CA 1
ATOM 672 C C . GLN A 1 92 ? -29.323 10.439 29.157 1.00 58.00 92 GLN A C 1
ATOM 674 O O . GLN A 1 92 ? -29.899 9.570 29.816 1.00 58.00 92 GLN A O 1
ATOM 679 N N . SER A 1 93 ? -29.550 10.605 27.855 1.00 63.06 93 SER A N 1
ATOM 680 C CA . SER A 1 93 ? -30.498 9.798 27.092 1.00 63.06 93 SER A CA 1
ATOM 681 C C . SER A 1 93 ? -30.008 8.347 26.935 1.00 63.06 93 SER A C 1
ATOM 683 O O . SER A 1 93 ? -28.806 8.115 26.776 1.00 63.06 93 SER A O 1
ATOM 685 N N . PRO A 1 94 ? -30.906 7.342 26.997 1.00 68.44 94 PRO A N 1
ATOM 686 C CA . PRO A 1 94 ? -30.514 5.943 26.878 1.00 68.44 94 PRO A CA 1
ATOM 687 C C . PRO A 1 94 ? -29.914 5.654 25.490 1.00 68.44 94 PRO A C 1
ATOM 689 O O . PRO A 1 94 ? -30.423 6.165 24.491 1.00 68.44 94 PRO A O 1
ATOM 692 N N . PRO A 1 95 ? -28.854 4.829 25.407 1.00 76.25 95 PRO A N 1
ATOM 693 C CA . PRO A 1 95 ? -28.188 4.520 24.146 1.00 76.25 95 PRO A CA 1
ATOM 694 C C . PRO A 1 95 ? -29.138 3.807 23.177 1.00 76.25 95 PRO A C 1
ATOM 696 O O . PRO A 1 95 ? -29.727 2.778 23.514 1.00 76.25 95 PRO A O 1
ATOM 699 N N . LEU A 1 96 ? -29.263 4.340 21.962 1.00 81.31 96 LEU A N 1
ATOM 700 C CA . LEU A 1 96 ? -30.060 3.758 20.887 1.00 81.31 96 LEU A CA 1
ATOM 701 C C . LEU A 1 96 ? -29.185 2.805 20.068 1.00 81.31 96 LEU A C 1
ATOM 703 O O . LEU A 1 96 ? -28.149 3.248 19.566 1.00 81.31 96 LEU A O 1
ATOM 707 N N . PRO A 1 97 ? -29.573 1.532 19.889 1.00 86.88 97 PRO A N 1
ATOM 708 C CA . PRO A 1 97 ? -28.842 0.622 19.017 1.00 86.88 97 PRO A CA 1
ATOM 709 C C . PRO A 1 97 ? -28.852 1.158 17.582 1.00 86.88 97 PRO A C 1
ATOM 711 O O . PRO A 1 97 ? -29.880 1.630 17.089 1.00 86.88 97 PRO A O 1
ATOM 714 N N . LEU A 1 98 ? -27.706 1.103 16.917 1.00 87.56 98 LEU A N 1
ATOM 715 C CA . LEU A 1 98 ? -27.469 1.656 15.594 1.00 87.56 98 LE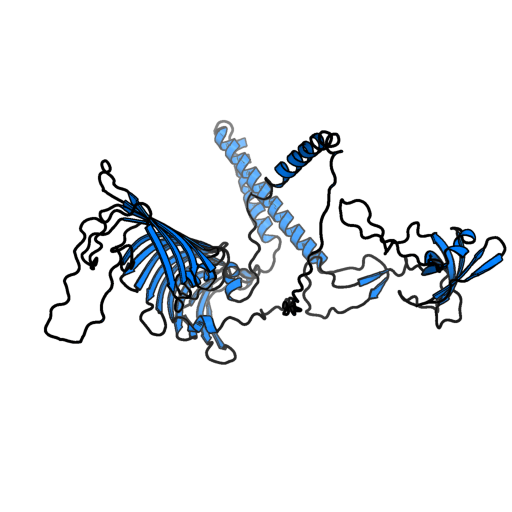U A CA 1
ATOM 716 C C . LEU A 1 98 ? -26.570 0.710 14.803 1.00 87.56 98 LEU A C 1
ATOM 718 O O . LEU A 1 98 ? -25.403 0.517 15.138 1.00 87.56 98 LEU A O 1
ATOM 722 N N . THR A 1 99 ? -27.094 0.218 13.687 1.00 91.94 99 THR A N 1
ATOM 723 C CA . THR A 1 99 ? -26.293 -0.420 12.645 1.00 91.94 99 THR A CA 1
ATOM 724 C C . THR A 1 99 ? -26.179 0.541 11.472 1.00 91.94 99 THR A C 1
ATOM 726 O O . THR A 1 99 ? -27.188 1.044 10.973 1.00 91.94 99 THR A O 1
ATOM 729 N N . LEU A 1 100 ? -24.959 0.802 11.014 1.00 91.31 100 LEU A N 1
ATOM 730 C CA . LEU A 1 100 ? -24.661 1.689 9.896 1.00 91.31 100 LEU A CA 1
ATOM 731 C C . LEU A 1 100 ? -23.791 0.943 8.884 1.00 91.31 100 LEU A C 1
ATOM 733 O O . LEU A 1 100 ? -22.718 0.455 9.212 1.00 91.31 100 LEU A O 1
ATOM 737 N N . ALA A 1 101 ? -24.230 0.903 7.633 1.00 94.25 101 ALA A N 1
ATOM 738 C CA . ALA A 1 101 ? -23.446 0.400 6.516 1.00 94.25 101 ALA A CA 1
ATOM 739 C C . ALA A 1 101 ? -23.396 1.468 5.427 1.00 94.25 101 ALA A C 1
ATOM 741 O O . ALA A 1 101 ? -24.431 1.952 4.969 1.00 94.25 101 ALA A O 1
ATOM 742 N N . GLY A 1 102 ? -22.204 1.845 4.987 1.00 92.19 102 GLY A N 1
ATOM 743 C CA . GLY A 1 102 ? -22.040 2.903 4.005 1.00 92.19 102 GLY A CA 1
ATOM 744 C C . GLY A 1 102 ? -20.789 2.758 3.165 1.00 92.19 102 GLY A C 1
ATOM 745 O O . GLY A 1 102 ? -19.858 2.022 3.481 1.00 92.19 102 GLY A O 1
ATOM 746 N N . SER A 1 103 ? -20.776 3.476 2.055 1.00 92.44 103 SER A N 1
ATOM 747 C CA . SER A 1 103 ? -19.619 3.587 1.188 1.00 92.44 103 SER A CA 1
ATOM 748 C C . SER A 1 103 ? -19.460 5.006 0.687 1.00 92.44 103 SER A C 1
ATOM 750 O O . SER A 1 103 ? -20.440 5.644 0.297 1.00 92.44 103 SER A O 1
ATOM 752 N N . MET A 1 104 ? -18.215 5.459 0.628 1.00 88.44 104 MET A N 1
ATOM 753 C CA . MET A 1 104 ? -17.848 6.750 0.072 1.00 88.44 104 MET A CA 1
ATOM 754 C C . MET A 1 104 ? -16.696 6.568 -0.918 1.00 88.44 104 MET A C 1
ATOM 756 O O . MET A 1 104 ? -15.576 6.191 -0.565 1.00 88.44 104 MET A O 1
ATOM 760 N N . GLY A 1 105 ? -16.975 6.785 -2.202 1.00 87.62 105 GLY A N 1
ATOM 761 C CA . GLY A 1 105 ? -16.087 6.386 -3.289 1.00 87.62 105 GLY A CA 1
ATOM 762 C C . GLY A 1 105 ? -15.853 4.871 -3.281 1.00 87.62 105 GLY A C 1
ATOM 763 O O . GLY A 1 105 ? -16.746 4.099 -3.613 1.00 87.62 105 GLY A O 1
ATOM 764 N N . GLN A 1 106 ? -14.639 4.452 -2.918 1.00 86.81 106 GLN A N 1
ATOM 765 C CA . GLN A 1 106 ? -14.245 3.038 -2.829 1.00 86.81 106 GLN A CA 1
ATOM 766 C C . GLN A 1 106 ? -14.043 2.550 -1.386 1.00 86.81 106 GLN A C 1
ATOM 768 O O . GLN A 1 106 ? -13.767 1.367 -1.186 1.00 86.81 106 GLN A O 1
ATOM 773 N N . ALA A 1 107 ? -14.166 3.439 -0.396 1.00 90.62 107 ALA A N 1
ATOM 774 C CA . ALA A 1 107 ? -14.119 3.069 1.011 1.00 90.62 107 ALA A CA 1
ATOM 775 C C . ALA A 1 107 ? -15.493 2.554 1.459 1.00 90.62 107 ALA A C 1
ATOM 777 O O . ALA A 1 107 ? -16.522 3.083 1.031 1.00 90.62 107 ALA A O 1
ATOM 778 N N . ARG A 1 108 ? -15.510 1.527 2.307 1.00 93.44 108 ARG A N 1
ATOM 779 C CA . ARG A 1 108 ? -16.713 0.944 2.910 1.00 93.44 108 ARG A CA 1
ATOM 780 C C . ARG A 1 108 ? -16.571 0.920 4.419 1.00 93.44 108 ARG A C 1
ATOM 782 O O . ARG A 1 108 ? -15.522 0.516 4.911 1.00 93.44 108 ARG A O 1
ATOM 789 N N . LEU A 1 109 ? -17.632 1.314 5.108 1.00 93.56 109 LEU A N 1
ATOM 790 C CA . LEU A 1 109 ? -17.763 1.299 6.555 1.00 93.56 109 LEU A CA 1
ATOM 791 C C . LEU A 1 109 ? -18.968 0.441 6.931 1.00 93.56 109 LEU A C 1
ATOM 793 O O . LEU A 1 109 ? -20.060 0.630 6.397 1.00 93.56 109 LEU A O 1
ATOM 797 N N . GLU A 1 110 ? -18.763 -0.446 7.886 1.00 95.69 110 GLU A N 1
ATOM 798 C CA . GLU A 1 110 ? -19.804 -1.136 8.634 1.00 95.69 110 GLU A CA 1
ATOM 799 C C . GLU A 1 110 ? -19.589 -0.811 10.110 1.00 95.69 110 GLU A C 1
ATOM 801 O O . GLU A 1 110 ? -18.456 -0.828 10.586 1.00 95.69 110 GLU A O 1
ATOM 806 N N . PHE A 1 111 ? -20.654 -0.473 10.819 1.00 94.75 111 PHE A N 1
ATOM 807 C CA . PHE A 1 111 ? -20.647 -0.143 12.236 1.00 94.75 111 PHE A CA 1
ATOM 808 C C . PHE A 1 111 ? -21.864 -0.783 12.893 1.00 94.75 111 PHE A C 1
ATOM 810 O O . PHE A 1 111 ? -22.969 -0.712 12.350 1.00 94.75 111 PHE A O 1
ATOM 817 N N . ASP A 1 112 ? -21.651 -1.383 14.054 1.00 94.94 112 ASP A N 1
ATOM 818 C CA . ASP A 1 112 ? -22.689 -1.974 14.886 1.00 94.94 112 ASP A CA 1
ATOM 819 C C . ASP A 1 112 ? -22.447 -1.575 16.342 1.00 94.94 112 ASP A C 1
ATOM 821 O O . ASP A 1 112 ? -21.386 -1.838 16.911 1.00 94.94 112 ASP A O 1
ATOM 825 N N . GLY A 1 113 ? -23.404 -0.872 16.937 1.00 92.81 113 GLY A N 1
ATOM 826 C CA . GLY A 1 113 ? -23.228 -0.309 18.263 1.00 92.81 113 GLY A CA 1
ATOM 827 C C . GLY A 1 113 ? -24.402 0.534 18.704 1.00 92.81 113 GLY A C 1
ATOM 828 O O . GLY A 1 113 ? -25.553 0.227 18.411 1.00 92.81 113 GLY A O 1
ATOM 829 N N . HIS A 1 114 ? -24.105 1.604 19.431 1.00 90.81 114 HIS A N 1
ATOM 830 C CA . HIS A 1 114 ? -25.100 2.504 19.984 1.00 90.81 114 HIS A CA 1
ATOM 831 C C . HIS A 1 114 ? -24.734 3.967 19.735 1.00 90.81 114 HIS A C 1
ATOM 833 O O . HIS A 1 114 ? -23.557 4.326 19.666 1.00 90.81 114 HIS A O 1
ATOM 839 N N . ALA A 1 115 ? -25.752 4.818 19.646 1.00 86.25 115 ALA A N 1
ATOM 840 C CA . ALA A 1 115 ? -25.625 6.268 19.573 1.00 86.25 115 ALA A CA 1
ATOM 841 C C . ALA A 1 115 ? -26.546 6.935 20.604 1.00 86.25 115 ALA A C 1
ATOM 843 O O . ALA A 1 115 ? -27.617 6.406 20.895 1.00 86.25 115 ALA A O 1
ATOM 844 N N . ALA A 1 116 ? -26.181 8.108 21.131 1.00 80.00 116 ALA A N 1
ATOM 845 C CA . ALA A 1 116 ? -27.154 8.914 21.883 1.00 80.00 116 ALA A CA 1
ATOM 846 C C . ALA A 1 116 ? -28.270 9.435 20.969 1.00 80.00 116 ALA A C 1
ATOM 848 O O . ALA A 1 116 ? -29.416 9.561 21.389 1.00 80.00 116 ALA A O 1
ATOM 849 N N . ASP A 1 117 ? -27.935 9.744 19.714 1.00 74.25 117 ASP A N 1
ATOM 850 C CA . ASP A 1 117 ? -28.868 10.323 18.761 1.00 74.25 117 ASP A CA 1
ATOM 851 C C . ASP A 1 117 ? -28.455 10.017 17.312 1.00 74.25 117 ASP A C 1
ATOM 853 O O . ASP A 1 117 ? -27.271 9.970 16.991 1.00 74.25 117 ASP A O 1
ATOM 857 N N . ILE A 1 118 ? -29.431 9.806 16.426 1.00 70.38 118 ILE A N 1
ATOM 858 C CA . ILE A 1 118 ? -29.188 9.362 15.036 1.00 70.38 118 ILE A CA 1
ATOM 859 C C . ILE A 1 118 ? -29.000 10.556 14.082 1.00 70.38 118 ILE A C 1
ATOM 861 O O . ILE A 1 118 ? -28.529 10.397 12.959 1.00 70.38 118 ILE A O 1
ATOM 865 N N . VAL A 1 119 ? -29.364 11.765 14.521 1.00 72.31 119 VAL A N 1
ATOM 866 C CA . VAL A 1 119 ? -29.370 12.966 13.673 1.00 72.31 119 VAL A CA 1
ATOM 867 C C . VAL A 1 119 ? -28.027 13.699 13.724 1.00 72.31 119 VAL A C 1
ATOM 869 O O . VAL A 1 119 ? -27.477 14.049 12.686 1.00 72.31 119 VAL A O 1
ATOM 872 N N . HIS A 1 120 ? -27.485 13.916 14.918 1.00 73.62 120 HIS A N 1
ATOM 873 C CA . HIS A 1 120 ? -26.236 14.631 15.182 1.00 73.62 120 HIS A CA 1
ATOM 874 C C . HIS A 1 120 ? -25.071 13.676 15.470 1.00 73.62 120 HIS A C 1
ATOM 876 O O . HIS A 1 120 ? -23.916 14.084 15.335 1.00 73.62 120 HIS A O 1
ATOM 882 N N . LEU A 1 121 ? -25.352 12.421 15.856 1.00 76.44 121 LEU A N 1
ATOM 883 C CA . LEU A 1 121 ? -24.351 11.393 16.167 1.00 76.44 121 LEU A CA 1
ATOM 884 C C . LEU A 1 121 ? -23.279 11.932 17.129 1.00 76.44 121 LEU A C 1
ATOM 886 O O . LEU A 1 121 ? -22.077 11.804 16.866 1.00 76.44 121 LEU A O 1
ATOM 890 N N . ARG A 1 122 ? -23.698 12.617 18.205 1.00 79.62 122 ARG A N 1
ATOM 891 C CA . ARG A 1 122 ? -22.761 13.249 19.159 1.00 79.62 122 ARG A CA 1
ATOM 892 C C . ARG A 1 122 ? -21.971 12.231 19.961 1.00 79.62 122 ARG A C 1
ATOM 894 O O . ARG A 1 122 ? -20.811 12.468 20.282 1.00 79.62 122 ARG A O 1
ATOM 901 N N . SER A 1 123 ? -22.588 11.099 20.271 1.00 85.31 123 SER A N 1
ATOM 902 C CA . SER A 1 123 ? -21.897 9.956 20.846 1.00 85.31 123 SER A CA 1
ATOM 903 C C . SER A 1 123 ? -22.147 8.713 20.011 1.00 85.31 123 SER A C 1
ATOM 905 O O . SER A 1 123 ? -23.246 8.502 19.496 1.00 85.31 123 SER A O 1
ATOM 907 N N . LEU A 1 124 ? -21.095 7.916 19.866 1.00 89.50 124 LEU A N 1
ATOM 908 C CA . LEU A 1 124 ? -21.105 6.616 19.208 1.00 89.50 124 LEU A CA 1
ATOM 909 C C . LEU A 1 124 ? -20.246 5.679 20.045 1.00 89.50 124 LEU A C 1
ATOM 911 O O . LEU A 1 124 ? -19.186 6.091 20.507 1.00 89.50 124 LEU A O 1
ATOM 915 N N . ASP A 1 125 ? -20.678 4.444 20.240 1.00 93.12 125 ASP A N 1
ATOM 916 C CA . ASP A 1 125 ? -19.869 3.389 20.852 1.00 93.12 125 ASP A CA 1
ATOM 917 C C . ASP A 1 125 ? -20.251 2.056 20.205 1.00 93.12 125 ASP A C 1
ATOM 919 O O . ASP A 1 125 ? -21.426 1.683 20.211 1.00 93.12 125 ASP A O 1
ATOM 923 N N . GLY A 1 126 ? -19.296 1.377 19.574 1.00 95.25 126 GLY A N 1
ATOM 924 C CA . GLY A 1 126 ? -19.580 0.144 18.847 1.00 95.25 126 GLY A CA 1
ATOM 925 C C . GLY A 1 126 ? -18.382 -0.468 18.145 1.00 95.25 126 GLY A C 1
ATOM 926 O O . GLY A 1 126 ? -17.285 0.095 18.126 1.00 95.25 126 GLY A O 1
ATOM 927 N N . ASP A 1 127 ? -18.615 -1.624 17.542 1.00 97.44 127 ASP A N 1
ATOM 928 C CA . ASP A 1 127 ? -17.665 -2.299 16.672 1.00 97.44 127 ASP A CA 1
ATOM 929 C C . ASP A 1 127 ? -17.776 -1.741 15.249 1.00 97.44 127 ASP A C 1
ATOM 931 O O . ASP A 1 127 ? -18.854 -1.373 14.777 1.00 97.44 127 ASP A O 1
ATOM 935 N N . TYR A 1 128 ? -16.655 -1.672 14.537 1.00 95.62 128 TYR A N 1
ATOM 936 C CA . TYR A 1 128 ? -16.641 -1.241 13.144 1.00 95.62 128 TYR A CA 1
ATOM 937 C C . TYR A 1 128 ? -15.699 -2.080 12.286 1.00 95.62 128 TYR A C 1
ATOM 939 O O . TYR A 1 128 ? -14.692 -2.622 12.746 1.00 95.62 128 TYR A O 1
ATOM 947 N N . THR A 1 129 ? -16.018 -2.128 10.997 1.00 96.94 129 THR A N 1
ATOM 948 C CA . THR A 1 129 ? -15.148 -2.612 9.930 1.00 96.94 129 THR A CA 1
ATOM 949 C C . THR A 1 129 ? -15.042 -1.534 8.859 1.00 96.94 129 THR A C 1
ATOM 951 O O . THR A 1 129 ? -16.041 -1.093 8.298 1.00 96.94 129 THR A O 1
ATOM 954 N N . LEU A 1 130 ? -13.821 -1.107 8.556 1.00 94.00 130 LEU A N 1
ATOM 955 C CA . LEU A 1 130 ? -13.520 -0.113 7.532 1.00 94.00 130 LEU A CA 1
ATOM 956 C C . LEU A 1 130 ? -12.565 -0.723 6.508 1.00 94.00 130 LEU A C 1
ATOM 958 O O . LEU A 1 130 ? -11.522 -1.259 6.867 1.00 94.00 130 LEU A O 1
ATOM 962 N N . SER A 1 131 ? -12.896 -0.638 5.225 1.00 95.06 131 SER A N 1
ATOM 963 C CA . SER A 1 131 ? -12.059 -1.180 4.152 1.00 95.06 131 SER A CA 1
ATOM 964 C C . SER A 1 131 ? -12.000 -0.246 2.955 1.00 95.06 131 SER A C 1
ATOM 966 O O . SER A 1 131 ? -12.910 0.549 2.715 1.00 95.06 131 SER A O 1
ATOM 968 N N . GLY A 1 132 ? -10.929 -0.339 2.174 1.00 91.94 132 GLY A N 1
ATOM 969 C CA . GLY A 1 132 ? -10.773 0.488 0.988 1.00 91.94 132 GLY A CA 1
ATOM 970 C C . GLY A 1 132 ? -9.476 0.228 0.226 1.00 91.94 132 GLY A C 1
ATOM 971 O O . GLY A 1 132 ? -8.638 -0.572 0.643 1.00 91.94 132 GLY A O 1
ATOM 972 N N . PRO A 1 133 ? -9.288 0.913 -0.912 1.00 89.50 133 PRO A N 1
ATOM 973 C CA . PRO A 1 133 ? -8.092 0.772 -1.743 1.00 89.50 133 PRO A CA 1
ATOM 974 C C . PRO A 1 133 ? -6.840 1.413 -1.122 1.00 89.50 133 PRO A C 1
ATOM 976 O O . PRO A 1 133 ? -5.736 1.076 -1.539 1.00 89.50 133 PRO A O 1
ATOM 979 N N . SER A 1 134 ? -7.001 2.334 -0.165 1.00 90.00 134 SER A N 1
ATOM 980 C CA . SER A 1 134 ? -5.922 3.038 0.540 1.00 90.00 134 SER A CA 1
ATOM 981 C C . SER A 1 134 ? -6.456 3.746 1.789 1.00 90.00 134 SER A C 1
ATOM 983 O O . SER A 1 134 ? -7.628 4.128 1.811 1.00 90.00 134 SER A O 1
ATOM 985 N N . LEU A 1 135 ? -5.607 3.980 2.797 1.00 86.50 135 LEU A N 1
ATOM 986 C CA . LEU A 1 135 ? -5.988 4.744 3.994 1.00 86.50 135 LEU A CA 1
ATOM 987 C C . LEU A 1 135 ? -6.425 6.178 3.652 1.00 86.50 135 LEU A C 1
ATOM 989 O O . LEU A 1 135 ? -7.427 6.641 4.189 1.00 86.50 135 LEU A O 1
ATOM 993 N N . ALA A 1 136 ? -5.761 6.841 2.696 1.00 81.88 136 ALA A N 1
ATOM 994 C CA . ALA A 1 136 ? -6.186 8.141 2.157 1.00 81.88 136 ALA A CA 1
ATOM 995 C C . ALA A 1 136 ? -7.665 8.165 1.736 1.00 81.88 136 ALA A C 1
ATOM 997 O O . ALA A 1 136 ? -8.399 9.080 2.094 1.00 81.88 136 ALA A O 1
ATOM 998 N N . ALA A 1 137 ? -8.140 7.121 1.042 1.00 81.00 137 ALA A N 1
ATOM 999 C CA . ALA A 1 137 ? -9.521 7.065 0.564 1.00 81.00 137 ALA A CA 1
ATOM 1000 C C . ALA A 1 137 ? -10.564 7.031 1.694 1.00 81.00 137 ALA A C 1
ATOM 1002 O O . ALA A 1 137 ? -11.725 7.354 1.440 1.00 81.00 137 ALA A O 1
ATOM 1003 N N . ALA A 1 138 ? -10.164 6.610 2.896 1.00 81.00 138 ALA A N 1
ATOM 1004 C CA . ALA A 1 138 ? -11.004 6.612 4.084 1.00 81.00 138 ALA A CA 1
ATOM 1005 C C . ALA A 1 138 ? -10.794 7.852 4.962 1.00 81.00 138 ALA A C 1
ATOM 1007 O O . ALA A 1 138 ? -11.758 8.332 5.547 1.00 81.00 138 ALA A O 1
ATOM 1008 N N . GLY A 1 139 ? -9.576 8.398 5.011 1.00 69.94 139 GLY A N 1
ATOM 1009 C CA . GLY A 1 139 ? -9.271 9.643 5.717 1.00 69.94 139 GLY A CA 1
ATOM 1010 C C . GLY A 1 139 ? -10.086 10.833 5.200 1.00 69.94 139 GLY A C 1
ATOM 1011 O O . GLY A 1 139 ? -10.692 11.551 5.996 1.00 69.94 139 GLY A O 1
ATOM 1012 N N . ASP A 1 140 ? -10.227 10.953 3.875 1.00 65.00 140 ASP A N 1
ATOM 1013 C CA . ASP A 1 140 ? -11.072 11.970 3.228 1.00 65.00 140 ASP A CA 1
ATOM 1014 C C . ASP A 1 140 ? -12.535 11.935 3.720 1.00 65.00 140 ASP A C 1
ATOM 1016 O O . ASP A 1 140 ? -13.227 12.947 3.680 1.00 65.00 140 ASP A O 1
ATOM 1020 N N . ALA A 1 141 ? -13.027 10.777 4.181 1.00 60.31 141 ALA A N 1
ATOM 1021 C CA . ALA A 1 141 ? -14.407 10.602 4.648 1.00 60.31 141 ALA A CA 1
ATOM 1022 C C . ALA A 1 141 ? -14.677 11.231 6.011 1.00 60.31 141 ALA A C 1
ATOM 1024 O O . ALA A 1 141 ? -15.811 11.590 6.313 1.00 60.31 141 ALA A O 1
ATOM 1025 N N . VAL A 1 142 ? -13.639 11.329 6.836 1.00 63.06 142 VAL A N 1
ATOM 1026 C CA . VAL A 1 142 ? -13.711 11.806 8.221 1.00 63.06 142 VAL A CA 1
ATOM 1027 C C . VAL A 1 142 ? -12.935 13.110 8.418 1.00 63.06 142 VAL A C 1
ATOM 1029 O O . VAL A 1 142 ? -12.754 13.545 9.550 1.00 63.06 142 VAL A O 1
ATOM 1032 N N . GLY A 1 143 ? -12.485 13.745 7.328 1.00 62.03 143 GLY A N 1
ATOM 1033 C CA . GLY A 1 143 ? -11.716 14.992 7.372 1.00 62.03 143 GLY A CA 1
ATOM 1034 C C . GLY A 1 143 ? -10.288 14.822 7.901 1.00 62.03 143 GLY A C 1
ATOM 1035 O O . GLY A 1 143 ? -9.690 15.783 8.374 1.00 62.03 143 GLY A O 1
ATOM 1036 N N . VAL A 1 144 ? -9.737 13.606 7.835 1.00 67.06 144 VAL A N 1
ATOM 1037 C CA . VAL A 1 144 ? -8.384 13.280 8.302 1.00 67.06 144 VAL A CA 1
ATOM 1038 C C . VAL A 1 144 ? -7.491 13.031 7.092 1.00 67.06 144 VAL A C 1
ATOM 1040 O O . VAL A 1 144 ? -7.721 12.109 6.316 1.00 67.06 144 VAL A O 1
ATOM 1043 N N . THR A 1 145 ? -6.425 13.806 6.926 1.00 68.06 145 THR A N 1
ATOM 1044 C CA . THR A 1 145 ? -5.468 13.588 5.832 1.00 68.06 145 THR A CA 1
ATOM 1045 C C . THR A 1 145 ? -4.587 12.376 6.132 1.00 68.06 145 THR A C 1
ATOM 1047 O O . THR A 1 145 ? -3.602 12.468 6.866 1.00 68.06 145 THR A O 1
ATOM 1050 N N . LEU A 1 146 ? -4.947 11.219 5.579 1.00 76.75 146 LEU A N 1
ATOM 1051 C CA . LEU A 1 146 ? -4.164 9.990 5.696 1.00 76.75 146 LEU A CA 1
ATOM 1052 C C . LEU A 1 146 ? -3.314 9.753 4.441 1.00 76.75 146 LEU A C 1
ATOM 1054 O O . LEU A 1 146 ? -3.713 10.135 3.339 1.00 76.75 146 LEU A O 1
ATOM 1058 N N . PRO A 1 147 ? -2.153 9.088 4.569 1.00 73.88 147 PRO A N 1
ATOM 1059 C CA . PRO A 1 147 ? -1.307 8.791 3.424 1.00 73.88 147 PRO A CA 1
ATOM 1060 C C . PRO A 1 147 ? -1.963 7.797 2.459 1.00 73.88 147 PRO A C 1
ATOM 1062 O O . PRO A 1 147 ? -2.763 6.935 2.837 1.00 73.88 147 PRO A O 1
ATOM 1065 N N . THR A 1 148 ? -1.570 7.866 1.186 1.00 82.62 148 THR A N 1
ATOM 1066 C CA . THR A 1 148 ? -1.925 6.817 0.223 1.00 82.62 148 THR A CA 1
ATOM 1067 C C . THR A 1 148 ? -1.143 5.547 0.559 1.00 82.62 148 THR A C 1
ATOM 1069 O O . THR A 1 148 ? 0.071 5.583 0.712 1.00 82.62 148 THR A O 1
ATOM 1072 N N . THR A 1 149 ? -1.826 4.411 0.650 1.00 86.12 149 THR A N 1
ATOM 1073 C CA . THR A 1 149 ? -1.240 3.100 0.975 1.00 86.12 149 THR A CA 1
ATOM 1074 C C . THR A 1 149 ? -1.743 2.030 0.012 1.00 86.12 149 THR A C 1
ATOM 1076 O O . THR A 1 149 ? -2.566 2.309 -0.861 1.00 86.12 149 THR A O 1
ATOM 1079 N N . ALA A 1 150 ? -1.282 0.790 0.183 1.00 87.88 150 ALA A N 1
ATOM 1080 C CA . ALA A 1 150 ? -1.975 -0.374 -0.363 1.00 87.88 150 ALA A CA 1
ATOM 1081 C C . ALA A 1 150 ? -3.407 -0.513 0.201 1.00 87.88 150 ALA A C 1
ATOM 1083 O O . ALA A 1 150 ? -3.778 0.158 1.172 1.00 87.88 150 ALA A O 1
ATOM 1084 N N . ALA A 1 151 ? -4.183 -1.424 -0.398 1.00 91.12 151 ALA A N 1
ATOM 1085 C CA . ALA A 1 151 ? -5.519 -1.767 0.076 1.00 91.12 151 ALA A CA 1
ATOM 1086 C C . ALA A 1 151 ? -5.483 -2.188 1.545 1.00 91.12 151 ALA A C 1
ATOM 1088 O O . ALA A 1 151 ? -4.556 -2.886 1.975 1.00 91.12 151 ALA A O 1
ATOM 1089 N N . PHE A 1 152 ? -6.492 -1.747 2.288 1.00 94.00 152 PHE A N 1
ATOM 1090 C CA . PHE A 1 152 ? -6.546 -1.934 3.723 1.00 94.00 152 PHE A CA 1
ATOM 1091 C C . PHE A 1 152 ? -7.899 -2.468 4.182 1.00 94.00 152 PHE A C 1
ATOM 1093 O O . PHE A 1 152 ? -8.937 -2.244 3.552 1.00 94.00 152 PHE A O 1
ATOM 1100 N N . GLU A 1 153 ? -7.859 -3.139 5.322 1.00 95.56 153 GLU A N 1
ATOM 1101 C CA . GLU A 1 153 ? -9.023 -3.523 6.102 1.00 95.56 153 GLU A CA 1
ATOM 1102 C C . GLU A 1 153 ? -8.695 -3.335 7.583 1.00 95.56 153 GLU A C 1
ATOM 1104 O O . GLU A 1 153 ? -7.672 -3.823 8.070 1.00 95.56 153 GLU A O 1
ATOM 1109 N N . MET A 1 154 ? -9.560 -2.612 8.281 1.00 95.56 154 MET A N 1
ATOM 1110 C CA . MET A 1 154 ? -9.435 -2.220 9.675 1.00 95.56 154 MET A CA 1
ATOM 1111 C C . MET A 1 154 ? -10.676 -2.682 10.431 1.00 95.56 154 MET A C 1
ATOM 1113 O O . MET A 1 154 ? -11.795 -2.440 9.985 1.00 95.56 154 MET A O 1
ATOM 1117 N N . ARG A 1 155 ? -10.476 -3.338 11.570 1.00 97.25 155 ARG A N 1
ATOM 1118 C CA . ARG A 1 155 ? -11.534 -3.753 12.491 1.00 97.25 155 ARG A CA 1
ATOM 1119 C C . ARG A 1 155 ? -11.170 -3.338 13.901 1.00 97.25 155 ARG A C 1
ATOM 1121 O O . ARG A 1 155 ? -10.002 -3.435 14.291 1.00 97.25 155 ARG A O 1
ATOM 1128 N N . GLY A 1 156 ? -12.166 -2.931 14.669 1.00 97.06 156 GLY A N 1
ATOM 1129 C CA . GLY A 1 156 ? -11.955 -2.528 16.046 1.00 97.06 156 GLY A CA 1
ATOM 1130 C C . GLY A 1 156 ? -13.202 -1.957 16.687 1.00 97.06 156 GLY A C 1
ATOM 1131 O O . GLY A 1 156 ? -14.298 -2.052 16.139 1.00 97.06 156 GLY A O 1
ATOM 1132 N N . LYS A 1 157 ? -12.996 -1.316 17.832 1.00 96.75 157 LYS A N 1
ATOM 1133 C CA . LYS A 1 157 ? -14.019 -0.549 18.532 1.00 96.75 157 LYS A CA 1
ATOM 1134 C C . LYS A 1 157 ? -13.836 0.928 18.260 1.00 96.75 157 LYS A C 1
ATOM 1136 O O . LYS A 1 157 ? -12.706 1.421 18.217 1.00 96.75 157 LYS A O 1
ATOM 1141 N N . LEU A 1 158 ? -14.940 1.626 18.062 1.00 94.12 158 LEU A N 1
ATOM 1142 C CA . LEU A 1 158 ? -14.995 3.059 17.845 1.00 94.12 158 LEU A CA 1
ATOM 1143 C C . LEU A 1 158 ? -15.847 3.676 18.937 1.00 94.12 158 LEU A C 1
ATOM 1145 O O . LEU A 1 158 ? -16.981 3.261 19.164 1.00 94.12 158 LEU A O 1
ATOM 1149 N N . ARG A 1 159 ? -15.303 4.705 19.569 1.00 93.88 159 ARG A N 1
ATOM 1150 C CA . ARG A 1 159 ? -16.023 5.583 20.467 1.00 93.88 159 ARG A CA 1
ATOM 1151 C C . ARG A 1 159 ? -15.906 7.012 19.965 1.00 93.88 159 ARG A C 1
ATOM 1153 O O . ARG A 1 159 ? -14.839 7.471 19.569 1.00 93.88 159 ARG A O 1
ATOM 1160 N N . LYS A 1 160 ? -17.011 7.736 20.012 1.00 90.56 160 LYS A N 1
ATOM 1161 C CA . LYS A 1 160 ? -17.069 9.174 19.791 1.00 90.56 160 LYS A CA 1
ATOM 1162 C C . LYS A 1 160 ? -17.690 9.813 21.018 1.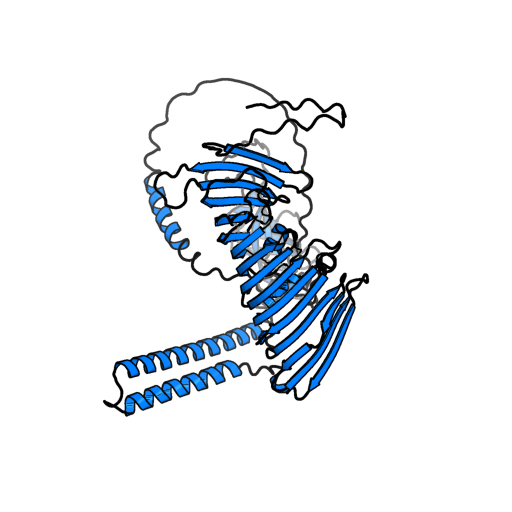00 90.56 160 LYS A C 1
ATOM 1164 O O . LYS A 1 160 ? -18.753 9.384 21.463 1.00 90.56 160 LYS A O 1
ATOM 1169 N N . ALA A 1 161 ? -17.027 10.826 21.553 1.00 89.00 161 ALA A N 1
ATOM 1170 C CA . ALA A 1 161 ? -17.544 11.667 22.617 1.00 89.00 161 ALA A CA 1
ATOM 1171 C C . ALA A 1 161 ? -17.487 13.120 22.142 1.00 89.00 161 ALA A C 1
ATOM 1173 O O . ALA A 1 161 ? -16.422 13.741 22.135 1.00 89.00 161 ALA A O 1
ATOM 1174 N N . ASP A 1 162 ? -18.641 13.636 21.721 1.00 85.62 162 ASP A N 1
ATOM 1175 C CA . ASP A 1 162 ? -18.785 14.945 21.088 1.00 85.62 162 ASP A CA 1
ATOM 1176 C C . ASP A 1 162 ? -17.955 15.042 19.796 1.00 85.62 162 ASP A C 1
ATOM 1178 O O . ASP A 1 162 ? -18.327 14.444 18.788 1.00 85.62 162 ASP A O 1
ATOM 1182 N N . GLN A 1 163 ? -16.814 15.733 19.803 1.00 85.06 163 GLN A N 1
ATOM 1183 C CA . GLN A 1 163 ? -15.923 15.813 18.637 1.00 85.06 163 GLN A CA 1
ATOM 1184 C C . GLN A 1 163 ? -14.710 14.882 18.715 1.00 85.06 163 GLN A C 1
ATOM 1186 O O . GLN A 1 163 ? -14.028 14.689 17.709 1.00 85.06 163 GLN A O 1
ATOM 1191 N N . VAL A 1 164 ? -14.430 14.304 19.885 1.00 90.25 164 VAL A N 1
ATOM 1192 C CA . VAL A 1 164 ? -13.254 13.455 20.089 1.00 90.25 164 VAL A CA 1
ATOM 1193 C C . VAL A 1 164 ? -13.586 12.027 19.688 1.00 90.25 164 VAL A C 1
ATOM 1195 O O . VAL A 1 164 ? -14.543 11.432 20.190 1.00 90.25 164 VAL A O 1
ATOM 1198 N N . TRP A 1 165 ? -12.766 11.470 18.809 1.00 91.25 165 TRP A N 1
ATOM 1199 C CA . TRP A 1 165 ? -12.860 10.084 18.377 1.00 91.25 165 TRP A CA 1
ATOM 1200 C C . TRP A 1 165 ? -11.777 9.272 19.067 1.00 91.25 165 TRP A C 1
ATOM 1202 O O . TRP A 1 165 ? -10.618 9.673 19.074 1.00 91.25 165 TRP A O 1
ATOM 1212 N N . SER A 1 166 ? -12.125 8.115 19.607 1.00 94.25 166 SER A N 1
ATOM 1213 C CA . SER A 1 166 ? -11.165 7.123 20.067 1.00 94.25 166 SER A CA 1
ATOM 1214 C C . SER A 1 166 ? -11.473 5.772 19.447 1.00 94.25 166 SER A C 1
ATOM 1216 O O . SER A 1 166 ? -12.626 5.389 19.265 1.00 94.25 166 SER A O 1
ATOM 1218 N N . THR A 1 167 ? -10.433 5.042 19.074 1.00 94.12 167 THR A N 1
ATOM 1219 C CA . THR A 1 167 ? -10.577 3.720 18.486 1.00 94.12 167 THR A CA 1
ATOM 1220 C C . THR A 1 167 ? -9.533 2.762 19.023 1.00 94.12 167 THR A C 1
ATOM 1222 O O . THR A 1 167 ? -8.348 3.082 19.092 1.00 94.12 167 THR A O 1
ATOM 1225 N N . GLU A 1 168 ? -9.997 1.572 19.385 1.00 96.81 168 GLU A N 1
ATOM 1226 C CA . GLU A 1 168 ? -9.163 0.414 19.672 1.00 96.81 168 GLU A CA 1
ATOM 1227 C C . GLU A 1 168 ? -9.183 -0.478 18.430 1.00 96.81 168 GLU A C 1
ATOM 1229 O O . GLU A 1 168 ? -10.159 -1.171 18.138 1.00 96.81 168 GLU A O 1
ATOM 1234 N N . VAL A 1 169 ? -8.117 -0.401 17.645 1.00 96.31 169 VAL A N 1
ATOM 1235 C CA . VAL A 1 169 ? -7.930 -1.141 16.402 1.00 96.31 169 VAL A CA 1
ATOM 1236 C C . VAL A 1 169 ? -7.425 -2.539 16.741 1.00 96.31 169 VAL A C 1
ATOM 1238 O O . VAL A 1 169 ? -6.226 -2.755 16.919 1.00 96.31 169 VAL A O 1
ATOM 1241 N N . ALA A 1 170 ? -8.345 -3.499 16.789 1.00 96.12 170 ALA A N 1
ATOM 1242 C CA . ALA A 1 170 ? -8.036 -4.904 17.041 1.00 96.12 170 ALA A CA 1
ATOM 1243 C C . ALA A 1 170 ? -7.224 -5.537 15.899 1.00 96.12 170 ALA A C 1
ATOM 1245 O O . ALA A 1 170 ? -6.333 -6.353 16.135 1.00 96.12 170 ALA A O 1
ATOM 1246 N N . SER A 1 171 ? -7.523 -5.171 14.647 1.00 96.44 171 SER A N 1
ATOM 1247 C CA . SER A 1 171 ? -6.754 -5.628 13.490 1.00 96.44 171 SER A CA 1
ATOM 1248 C C . SER A 1 171 ? -6.764 -4.604 12.365 1.00 96.44 171 SER A C 1
ATOM 1250 O O . SER A 1 171 ? -7.828 -4.206 11.895 1.00 96.44 171 SER A O 1
ATOM 1252 N N . LEU A 1 172 ? -5.584 -4.254 11.872 1.00 95.69 172 LEU A N 1
ATOM 1253 C CA . LEU A 1 172 ? -5.366 -3.457 10.676 1.00 95.69 172 LEU A CA 1
ATOM 1254 C C . LEU A 1 172 ? -4.464 -4.241 9.725 1.00 95.69 172 LEU A C 1
ATOM 1256 O O . LEU A 1 172 ? -3.308 -4.537 10.028 1.00 95.69 172 LEU A O 1
ATOM 1260 N N . SER A 1 173 ? -4.994 -4.557 8.552 1.00 95.44 173 SER A N 1
ATOM 1261 C CA . SER A 1 173 ? -4.220 -5.088 7.438 1.00 95.44 173 SER A CA 1
ATOM 1262 C C . SER A 1 173 ? -4.030 -3.999 6.393 1.00 95.44 173 SER A C 1
ATOM 1264 O O . SER A 1 173 ? -4.985 -3.323 6.021 1.00 95.44 173 SER A O 1
ATOM 1266 N N . VAL A 1 174 ? -2.796 -3.814 5.932 1.00 93.31 174 VAL A N 1
ATOM 1267 C CA . VAL A 1 174 ? -2.457 -2.910 4.824 1.00 93.31 174 VAL A CA 1
ATOM 1268 C C . VAL A 1 174 ? -1.500 -3.674 3.925 1.00 93.31 174 VAL A C 1
ATOM 1270 O O . VAL A 1 174 ? -0.347 -3.868 4.292 1.00 93.31 174 VAL A O 1
ATOM 1273 N N . GLY A 1 175 ? -1.969 -4.167 2.779 1.00 89.94 175 GLY A N 1
ATOM 1274 C CA . GLY A 1 175 ? -1.161 -5.053 1.935 1.00 89.94 175 GLY A CA 1
ATOM 1275 C C . GLY A 1 175 ? -0.703 -6.320 2.676 1.00 89.94 175 GLY A C 1
ATOM 1276 O O . GLY A 1 175 ? -1.520 -7.176 3.013 1.00 89.94 175 GLY A O 1
ATOM 1277 N N . ALA A 1 176 ? 0.604 -6.463 2.898 1.00 88.62 176 ALA A N 1
ATOM 1278 C CA . ALA A 1 176 ? 1.211 -7.561 3.656 1.00 88.62 176 ALA A CA 1
ATOM 1279 C C . ALA A 1 176 ? 1.443 -7.230 5.146 1.00 88.62 176 ALA A C 1
ATOM 1281 O O . ALA A 1 176 ? 1.819 -8.115 5.923 1.00 88.62 176 ALA A O 1
ATOM 1282 N N . SER A 1 177 ? 1.221 -5.980 5.549 1.00 93.25 177 SER A N 1
ATOM 1283 C CA . SER A 1 177 ? 1.388 -5.502 6.921 1.00 93.25 177 SER A CA 1
ATOM 1284 C C . SER A 1 177 ? 0.215 -5.921 7.810 1.00 93.25 177 SER A C 1
ATOM 1286 O O . SER A 1 177 ? -0.940 -5.905 7.378 1.00 93.25 177 SER A O 1
ATOM 1288 N N . ARG A 1 178 ? 0.510 -6.284 9.065 1.00 96.00 178 ARG A N 1
ATOM 1289 C CA . ARG A 1 178 ? -0.474 -6.637 10.102 1.00 96.00 178 ARG A CA 1
ATOM 1290 C C . ARG A 1 178 ? -0.177 -5.867 11.381 1.00 96.00 178 ARG A C 1
ATOM 1292 O O . ARG A 1 178 ? 0.845 -6.106 12.030 1.00 96.00 178 ARG A O 1
ATOM 1299 N N . LEU A 1 179 ? -1.081 -4.960 11.717 1.00 95.44 179 LEU A N 1
ATOM 1300 C CA . LEU A 1 179 ? -0.945 -3.963 12.769 1.00 95.44 179 LEU A CA 1
ATOM 1301 C C . LEU A 1 179 ? -2.188 -3.968 13.665 1.00 95.44 179 LEU A C 1
ATOM 1303 O O . LEU A 1 179 ? -3.232 -4.504 13.301 1.00 95.44 179 LEU A O 1
ATOM 1307 N N . ALA A 1 180 ? -2.060 -3.355 14.826 1.00 96.75 180 ALA A N 1
ATOM 1308 C CA . ALA A 1 180 ? -3.109 -3.094 15.796 1.00 96.75 180 ALA A CA 1
ATOM 1309 C C . ALA A 1 180 ? -2.710 -1.847 16.594 1.00 96.75 180 ALA A C 1
ATOM 1311 O O . ALA A 1 180 ? -1.575 -1.366 16.502 1.00 96.75 180 ALA A O 1
ATOM 1312 N N . GLY A 1 181 ? -3.632 -1.269 17.346 1.00 95.81 181 GLY A N 1
ATOM 1313 C CA . GLY A 1 181 ? -3.308 -0.053 18.069 1.00 95.81 181 GLY A CA 1
ATOM 1314 C C . GLY A 1 181 ? -4.488 0.615 18.724 1.00 95.81 181 GLY A C 1
ATOM 1315 O O . GLY A 1 181 ? -5.632 0.226 18.542 1.00 95.81 181 GLY A O 1
ATOM 1316 N N . GLU A 1 182 ? -4.184 1.665 19.458 1.00 96.56 182 GLU A N 1
ATOM 1317 C CA . GLU A 1 182 ? -5.170 2.529 20.082 1.00 96.56 182 GLU A CA 1
ATOM 1318 C C . GLU A 1 182 ? -4.901 3.945 19.612 1.00 96.56 182 GLU A C 1
ATOM 1320 O O . GLU A 1 182 ? -3.762 4.408 19.686 1.00 96.56 182 GLU A O 1
ATOM 1325 N N . PHE A 1 183 ? -5.929 4.629 19.127 1.00 93.88 183 PHE A N 1
ATOM 1326 C CA . PHE A 1 183 ? -5.801 5.978 18.595 1.00 93.88 183 PHE A CA 1
ATOM 1327 C C . PHE A 1 183 ? -6.899 6.877 19.145 1.00 93.88 183 PHE A C 1
ATOM 1329 O O . PHE A 1 183 ? -8.042 6.460 19.302 1.00 93.88 183 PHE A O 1
ATOM 1336 N N . SER A 1 184 ? -6.553 8.129 19.407 1.00 93.81 184 SER A N 1
ATOM 1337 C CA . SER A 1 184 ? -7.468 9.201 19.768 1.00 93.81 184 SER A CA 1
ATOM 1338 C C . SER A 1 184 ? -7.222 10.378 18.838 1.00 93.81 184 SER A C 1
ATOM 1340 O O . SER A 1 184 ? -6.092 10.844 18.721 1.00 93.81 184 SER A O 1
ATOM 1342 N N . TYR A 1 185 ? -8.278 10.872 18.209 1.00 90.56 185 TYR A N 1
ATOM 1343 C CA . TYR A 1 185 ? -8.261 12.013 17.309 1.00 90.56 185 TYR A CA 1
ATOM 1344 C C . TYR A 1 185 ? -9.126 13.137 17.884 1.00 90.56 185 TYR A C 1
ATOM 1346 O O . TYR A 1 185 ? -10.317 12.948 18.142 1.00 90.56 185 TYR A O 1
ATOM 1354 N N . ASP A 1 186 ? -8.512 14.297 18.100 1.00 91.06 186 ASP A N 1
ATOM 1355 C CA . ASP A 1 186 ? -9.165 15.501 18.607 1.00 91.06 186 ASP A CA 1
ATOM 1356 C C . ASP A 1 186 ? -9.082 16.625 17.558 1.00 91.06 186 ASP A C 1
ATOM 1358 O O . ASP A 1 186 ? -7.995 17.170 17.339 1.00 91.06 186 ASP A O 1
ATOM 1362 N N . PRO A 1 187 ? -10.201 16.972 16.895 1.00 87.38 187 PRO A N 1
ATOM 1363 C CA . PRO A 1 187 ? -10.249 18.031 15.891 1.00 87.38 187 PRO A CA 1
ATOM 1364 C C . PRO A 1 187 ? -10.508 19.428 16.477 1.00 87.38 187 PRO A C 1
ATOM 1366 O O . PRO A 1 187 ? -10.563 20.389 15.719 1.00 87.38 187 PRO A O 1
ATOM 1369 N N . ARG A 1 188 ? -10.714 19.566 17.796 1.00 88.25 188 ARG A N 1
ATOM 1370 C CA . ARG A 1 188 ? -11.042 20.856 18.433 1.00 88.25 188 ARG A CA 1
ATOM 1371 C C . ARG A 1 188 ? -9.915 21.898 18.372 1.00 88.25 188 ARG A C 1
ATOM 1373 O O . ARG A 1 188 ? -10.240 23.083 18.283 1.00 88.25 188 ARG A O 1
ATOM 1380 N N . PRO A 1 189 ? -8.619 21.534 18.477 1.00 87.88 189 PRO A N 1
ATOM 1381 C CA . PRO A 1 189 ? -7.535 22.493 18.286 1.00 87.88 189 PRO A CA 1
ATOM 1382 C C . PRO A 1 189 ? -7.468 22.983 16.831 1.00 87.88 189 PRO A C 1
ATOM 1384 O O . PRO A 1 189 ? -7.893 22.283 15.920 1.00 87.88 189 PRO A O 1
ATOM 1387 N N . GLU A 1 190 ? -6.861 24.153 16.602 1.00 85.81 190 GLU A N 1
ATOM 1388 C CA . GLU A 1 190 ? -6.685 24.723 15.251 1.00 85.81 190 GLU A CA 1
ATOM 1389 C C . GLU A 1 190 ? -5.960 23.763 14.289 1.00 85.81 190 GLU A C 1
ATOM 1391 O O . GLU A 1 190 ? -6.304 23.677 13.113 1.00 85.81 190 GLU A O 1
ATOM 1396 N N . VAL A 1 191 ? -4.991 23.003 14.812 1.00 86.06 191 VAL A N 1
ATOM 1397 C CA . VAL A 1 191 ? -4.366 21.868 14.124 1.00 86.06 191 VAL A CA 1
ATOM 1398 C C . VAL A 1 191 ? -4.784 20.590 14.854 1.00 86.06 191 VAL A C 1
ATOM 1400 O O . VAL A 1 191 ? -4.393 20.421 16.015 1.00 86.06 191 VAL A O 1
ATOM 1403 N N . PRO A 1 192 ? -5.540 19.682 14.212 1.00 87.12 192 PRO A N 1
ATOM 1404 C CA . PRO A 1 192 ? -6.007 18.451 14.839 1.00 87.12 192 PRO A CA 1
ATOM 1405 C C . PRO A 1 192 ? -4.876 17.621 15.450 1.00 87.12 192 PRO A C 1
ATOM 1407 O O . PRO A 1 192 ? -3.763 17.589 14.919 1.00 87.12 192 PRO A O 1
ATOM 1410 N N . LEU A 1 193 ? -5.167 16.918 16.547 1.00 90.25 193 LEU A N 1
ATOM 1411 C CA . LEU A 1 193 ? -4.197 16.096 17.272 1.00 90.25 193 LEU A CA 1
ATOM 1412 C C . LEU A 1 193 ? -4.558 14.609 17.201 1.00 90.25 193 LEU A C 1
ATOM 1414 O O . LEU A 1 193 ? -5.660 14.215 17.580 1.00 90.25 193 LEU A O 1
ATOM 1418 N N . LEU A 1 194 ? -3.600 13.781 16.784 1.00 91.31 194 LEU A N 1
ATOM 1419 C CA . LEU A 1 194 ? -3.687 12.322 16.794 1.00 91.31 194 LEU A CA 1
ATOM 1420 C C . LEU A 1 194 ? -2.737 11.728 17.843 1.00 91.31 194 LEU A C 1
ATOM 1422 O O . LEU A 1 194 ? -1.521 11.771 17.687 1.00 91.31 194 LEU A O 1
ATOM 1426 N N . ASN A 1 195 ? -3.275 11.110 18.887 1.00 95.00 195 ASN A N 1
ATOM 1427 C CA . ASN A 1 195 ? -2.487 10.414 19.904 1.00 95.00 195 ASN A CA 1
ATOM 1428 C C . ASN A 1 195 ? -2.714 8.910 19.822 1.00 95.00 195 ASN A C 1
ATOM 1430 O O . ASN A 1 195 ? -3.817 8.482 19.489 1.00 95.00 195 ASN A O 1
ATOM 1434 N N . GLY A 1 196 ? -1.720 8.094 20.165 1.00 95.38 196 GLY A N 1
ATOM 1435 C CA . GLY A 1 196 ? -1.959 6.659 20.218 1.00 95.38 196 GLY A CA 1
ATOM 1436 C C . GLY A 1 196 ? -0.755 5.764 20.439 1.00 95.38 196 GLY A C 1
ATOM 1437 O O . GLY A 1 196 ? 0.371 6.201 20.687 1.00 95.38 196 GLY A O 1
ATOM 1438 N N . SER A 1 197 ? -1.012 4.469 20.308 1.00 96.31 197 SER A N 1
ATOM 1439 C CA . SER A 1 197 ? 0.008 3.438 20.216 1.00 96.31 197 SER A CA 1
ATOM 1440 C C . SER A 1 197 ? -0.253 2.551 19.003 1.00 96.31 197 SER A C 1
ATOM 1442 O O . SER A 1 197 ? -1.378 2.129 18.753 1.00 96.31 197 SER A O 1
ATOM 1444 N N . LEU A 1 198 ? 0.800 2.276 18.243 1.00 95.38 198 LEU A N 1
ATOM 1445 C CA . LEU A 1 198 ? 0.809 1.365 17.112 1.00 95.38 198 LEU A CA 1
ATOM 1446 C C . LEU A 1 198 ? 1.674 0.164 17.477 1.00 95.38 198 LEU A C 1
ATOM 1448 O O . LEU A 1 198 ? 2.873 0.301 17.725 1.00 95.38 198 LEU A O 1
ATOM 1452 N N . HIS A 1 199 ? 1.079 -1.017 17.461 1.00 96.31 199 HIS A N 1
ATOM 1453 C CA . HIS A 1 199 ? 1.784 -2.271 17.653 1.00 96.31 199 HIS A CA 1
ATOM 1454 C C . HIS A 1 199 ? 1.453 -3.266 16.541 1.00 96.31 199 HIS A C 1
ATOM 1456 O O . HIS A 1 199 ? 0.553 -3.056 15.734 1.00 96.31 199 HIS A O 1
ATOM 1462 N N . GLY A 1 200 ? 2.222 -4.344 16.420 1.00 93.81 200 GLY A N 1
ATOM 1463 C CA . GLY A 1 200 ? 1.943 -5.326 15.377 1.00 93.81 200 GLY A CA 1
ATOM 1464 C C . GLY A 1 200 ? 3.000 -6.399 15.218 1.00 93.81 200 GLY A C 1
ATOM 1465 O O . GLY A 1 200 ? 4.140 -6.268 15.666 1.00 93.81 200 GLY A O 1
ATOM 1466 N N . GLU A 1 201 ? 2.604 -7.467 14.531 1.00 92.50 201 GLU A N 1
ATOM 1467 C CA . GLU A 1 201 ? 3.500 -8.575 14.203 1.00 92.50 201 GLU A CA 1
ATOM 1468 C C . GLU A 1 201 ? 4.494 -8.175 13.114 1.00 92.50 201 GLU A C 1
ATOM 1470 O O . GLU A 1 201 ? 5.661 -8.553 13.178 1.00 92.50 201 GLU A O 1
ATOM 1475 N N . ARG A 1 202 ? 4.042 -7.419 12.104 1.00 94.00 202 ARG A N 1
ATOM 1476 C CA . ARG A 1 202 ? 4.867 -7.091 10.940 1.00 94.00 202 ARG A CA 1
ATOM 1477 C C . ARG A 1 202 ? 4.397 -5.828 10.231 1.00 94.00 202 ARG A C 1
ATOM 1479 O O . ARG A 1 202 ? 3.251 -5.761 9.787 1.00 94.00 202 ARG A O 1
ATOM 1486 N N . LEU A 1 203 ? 5.321 -4.894 10.025 1.00 93.81 203 LEU A N 1
ATOM 1487 C CA . LEU A 1 203 ? 5.166 -3.764 9.110 1.00 93.81 203 LEU A CA 1
ATOM 1488 C C . LEU A 1 203 ? 6.070 -3.958 7.891 1.00 93.81 203 LEU A C 1
ATOM 1490 O O . LEU A 1 203 ? 7.250 -4.263 8.048 1.00 93.81 203 LEU A O 1
ATOM 1494 N N . VAL A 1 204 ? 5.537 -3.762 6.687 1.00 91.62 204 VAL A N 1
ATOM 1495 C CA . VAL A 1 204 ? 6.288 -3.856 5.429 1.00 91.62 204 VAL A CA 1
ATOM 1496 C C . VAL A 1 204 ? 6.367 -2.471 4.794 1.00 91.62 204 VAL A C 1
ATOM 1498 O O . VAL A 1 204 ? 5.350 -1.913 4.382 1.00 91.62 204 VAL A O 1
ATOM 1501 N N . LEU A 1 205 ? 7.575 -1.906 4.679 1.00 87.12 205 LEU A N 1
ATOM 1502 C CA . LEU A 1 205 ? 7.763 -0.545 4.151 1.00 87.12 205 LEU A CA 1
ATOM 1503 C C . LEU A 1 205 ? 7.211 -0.357 2.728 1.00 87.12 205 LEU A C 1
ATOM 1505 O O . LEU A 1 205 ? 6.725 0.721 2.397 1.00 87.12 205 LEU A O 1
ATOM 1509 N N . ALA A 1 206 ? 7.220 -1.399 1.893 1.00 82.06 206 ALA A N 1
ATOM 1510 C CA . ALA A 1 206 ? 6.653 -1.356 0.547 1.00 82.06 206 ALA A CA 1
ATOM 1511 C C . ALA A 1 206 ? 5.142 -1.077 0.528 1.00 82.06 206 ALA A C 1
ATOM 1513 O O . ALA A 1 206 ? 4.656 -0.493 -0.439 1.00 82.06 206 ALA A O 1
ATOM 1514 N N . ASP A 1 207 ? 4.399 -1.454 1.572 1.00 84.44 207 ASP A N 1
ATOM 1515 C CA . ASP A 1 207 ? 2.957 -1.178 1.656 1.00 84.44 207 ASP A CA 1
ATOM 1516 C C . ASP A 1 207 ? 2.675 0.308 1.944 1.00 84.44 207 ASP A C 1
ATOM 1518 O O . ASP A 1 207 ? 1.606 0.823 1.598 1.00 84.44 207 ASP A O 1
ATOM 1522 N N . LEU A 1 208 ? 3.665 1.002 2.517 1.00 81.00 208 LEU A N 1
ATOM 1523 C CA . LEU A 1 208 ? 3.685 2.448 2.740 1.00 81.00 208 LEU A CA 1
ATOM 1524 C C . LEU A 1 208 ? 4.357 3.212 1.590 1.00 81.00 208 LEU A C 1
ATOM 1526 O O . LEU A 1 208 ? 4.337 4.438 1.576 1.00 81.00 208 LEU A O 1
ATOM 1530 N N . ALA A 1 209 ? 4.935 2.526 0.601 1.00 68.25 209 ALA A N 1
ATOM 1531 C CA . ALA A 1 209 ? 5.651 3.168 -0.499 1.00 68.25 209 ALA A CA 1
ATOM 1532 C C . ALA A 1 209 ? 4.793 4.157 -1.324 1.00 68.25 209 ALA A C 1
ATOM 1534 O O . ALA A 1 209 ? 5.330 5.184 -1.751 1.00 68.25 209 ALA A O 1
ATOM 1535 N N . PRO A 1 210 ? 3.472 3.942 -1.519 1.00 68.88 210 PRO A N 1
ATOM 1536 C CA . PRO A 1 210 ? 2.626 4.956 -2.144 1.00 68.88 210 PRO A CA 1
ATOM 1537 C C . PRO A 1 210 ? 2.561 6.278 -1.371 1.00 68.88 210 PRO A C 1
ATOM 1539 O O . PRO A 1 210 ? 2.402 7.324 -1.998 1.00 68.88 210 PRO A O 1
ATOM 1542 N N . ALA A 1 211 ? 2.768 6.259 -0.050 1.00 64.00 211 ALA A N 1
ATOM 1543 C CA . ALA A 1 211 ? 2.776 7.455 0.793 1.00 64.00 211 ALA A CA 1
ATOM 1544 C C . ALA A 1 211 ? 3.964 8.370 0.481 1.00 64.00 211 ALA A C 1
ATOM 1546 O O . ALA A 1 211 ? 3.880 9.579 0.660 1.00 64.00 211 ALA A O 1
ATOM 1547 N N . ILE A 1 212 ? 5.060 7.792 -0.017 1.00 60.34 212 ILE A N 1
ATOM 1548 C CA . ILE A 1 212 ? 6.277 8.510 -0.413 1.00 60.34 212 ILE A CA 1
ATOM 1549 C C . ILE A 1 212 ? 6.393 8.669 -1.941 1.00 60.34 212 ILE A C 1
ATOM 1551 O O . ILE A 1 212 ? 7.462 8.984 -2.459 1.00 60.34 212 ILE A O 1
ATOM 1555 N N . GLY A 1 213 ? 5.300 8.435 -2.681 1.00 50.88 213 GLY A N 1
ATOM 1556 C CA . GLY A 1 213 ? 5.218 8.685 -4.123 1.00 50.88 213 GLY A CA 1
ATOM 1557 C C . GLY A 1 213 ? 5.619 7.522 -5.039 1.00 50.88 213 GLY A C 1
ATOM 1558 O O . GLY A 1 213 ? 5.691 7.723 -6.254 1.00 50.88 213 GLY A O 1
ATOM 1559 N N . ALA A 1 214 ? 5.851 6.313 -4.513 1.00 54.28 214 ALA A N 1
ATOM 1560 C CA . ALA A 1 214 ? 6.105 5.123 -5.332 1.00 54.28 214 ALA A CA 1
ATOM 1561 C C . ALA A 1 214 ? 4.792 4.518 -5.885 1.00 54.28 214 ALA A C 1
ATOM 1563 O O . ALA A 1 214 ? 3.751 4.598 -5.233 1.00 54.28 214 ALA A O 1
ATOM 1564 N N . PRO A 1 215 ? 4.784 3.896 -7.079 1.00 45.75 215 PRO A N 1
ATOM 1565 C CA . PRO A 1 215 ? 3.567 3.293 -7.620 1.00 45.75 215 PRO A CA 1
ATOM 1566 C C . PRO A 1 215 ? 3.085 2.118 -6.741 1.00 45.75 215 PRO A C 1
ATOM 1568 O O . PRO A 1 215 ? 3.906 1.301 -6.317 1.00 45.75 215 PRO A O 1
ATOM 1571 N N . PRO A 1 216 ? 1.768 1.987 -6.481 1.00 47.25 216 PRO A N 1
ATOM 1572 C CA . PRO A 1 216 ? 1.228 0.856 -5.731 1.00 47.25 216 PRO A CA 1
ATOM 1573 C C . PRO A 1 216 ? 1.484 -0.461 -6.472 1.00 47.25 216 PRO A C 1
ATOM 1575 O O . PRO A 1 216 ? 1.393 -0.532 -7.701 1.00 47.25 216 PRO A O 1
ATOM 1578 N N . ARG A 1 217 ? 1.786 -1.532 -5.726 1.00 49.19 217 ARG A N 1
ATOM 1579 C CA . ARG A 1 217 ? 1.904 -2.874 -6.312 1.00 49.19 217 ARG A CA 1
ATOM 1580 C C . ARG A 1 217 ? 0.545 -3.303 -6.876 1.00 49.19 217 ARG A C 1
ATOM 1582 O O . ARG A 1 217 ? -0.458 -3.167 -6.175 1.00 49.19 217 ARG A O 1
ATOM 1589 N N . PRO A 1 218 ? 0.491 -3.892 -8.082 1.00 36.31 218 PRO A N 1
ATOM 1590 C CA . PRO A 1 218 ? -0.725 -4.540 -8.542 1.00 36.31 218 PRO A CA 1
ATOM 1591 C C . PRO A 1 218 ? -1.058 -5.692 -7.589 1.00 36.31 218 PRO A C 1
ATOM 1593 O O . PRO A 1 218 ? -0.304 -6.662 -7.472 1.00 36.31 218 PRO A O 1
ATOM 1596 N N . THR A 1 219 ? -2.178 -5.574 -6.877 1.00 38.19 219 THR A N 1
ATOM 1597 C CA . THR A 1 219 ? -2.710 -6.645 -6.036 1.00 38.19 219 THR A CA 1
ATOM 1598 C C . THR A 1 219 ? -3.021 -7.831 -6.941 1.00 38.19 219 THR A C 1
ATOM 1600 O O . THR A 1 219 ? -3.797 -7.716 -7.891 1.00 38.19 219 THR A O 1
ATOM 1603 N N . ARG A 1 220 ? -2.396 -8.984 -6.687 1.00 30.34 220 ARG A N 1
ATOM 1604 C CA . ARG A 1 220 ? -2.714 -10.218 -7.407 1.00 30.34 220 ARG A CA 1
ATOM 1605 C C . ARG A 1 220 ? -4.120 -10.635 -6.982 1.00 30.34 220 ARG A C 1
ATOM 1607 O O . ARG A 1 220 ? -4.283 -11.244 -5.931 1.00 30.34 220 ARG A O 1
ATOM 1614 N N . ALA A 1 221 ? -5.124 -10.255 -7.770 1.00 30.02 221 ALA A N 1
ATOM 1615 C CA . ALA A 1 221 ? -6.506 -10.653 -7.551 1.00 30.02 221 ALA A CA 1
ATOM 1616 C C . ALA A 1 221 ? -6.583 -12.185 -7.481 1.00 30.02 221 ALA A C 1
ATOM 1618 O O . ALA A 1 221 ? -6.310 -12.894 -8.453 1.00 30.02 221 ALA A O 1
ATOM 1619 N N . THR A 1 222 ? -6.917 -12.693 -6.304 1.00 34.59 222 THR A N 1
ATOM 1620 C CA . THR A 1 222 ? -7.265 -14.086 -6.066 1.00 34.59 222 THR A CA 1
ATOM 1621 C C . THR A 1 222 ? -8.563 -14.423 -6.812 1.00 34.59 222 THR A C 1
ATOM 1623 O O . THR A 1 222 ? -9.554 -13.700 -6.758 1.00 34.59 222 THR A O 1
ATOM 1626 N N . GLY A 1 223 ? -8.551 -15.536 -7.547 1.00 33.50 223 GLY A N 1
ATOM 1627 C CA . GLY A 1 223 ? -9.734 -16.349 -7.860 1.00 33.50 223 GLY A CA 1
ATOM 1628 C C . GLY A 1 223 ? -10.714 -15.911 -8.960 1.00 33.50 223 GLY A C 1
ATOM 1629 O O . GLY A 1 223 ? -11.249 -16.786 -9.632 1.00 33.50 223 GLY A O 1
ATOM 1630 N N . ALA A 1 224 ? -10.962 -14.625 -9.218 1.00 32.81 224 ALA A N 1
ATOM 1631 C CA . ALA A 1 224 ? -12.121 -14.245 -10.053 1.00 32.81 224 ALA A CA 1
ATOM 1632 C C . ALA A 1 224 ? -11.892 -14.302 -11.585 1.00 32.81 224 ALA A C 1
ATOM 1634 O O . ALA A 1 224 ? -12.832 -14.503 -12.354 1.00 32.81 224 ALA A O 1
ATOM 1635 N N . ALA A 1 225 ? -10.646 -14.176 -12.061 1.00 31.48 225 ALA A N 1
ATOM 1636 C CA . ALA A 1 225 ? -10.350 -14.084 -13.500 1.00 31.48 225 ALA A CA 1
ATOM 1637 C C . ALA A 1 225 ? -10.313 -15.440 -14.241 1.00 31.48 225 ALA A C 1
ATOM 1639 O O . ALA A 1 225 ? -10.332 -15.469 -15.472 1.00 31.48 225 ALA A O 1
ATOM 1640 N N . ALA A 1 226 ? -10.287 -16.565 -13.517 1.00 33.06 226 ALA A N 1
ATOM 1641 C CA . ALA A 1 226 ? -10.307 -17.904 -14.115 1.00 33.06 226 ALA A CA 1
ATOM 1642 C C . ALA A 1 226 ? -11.733 -18.415 -14.407 1.00 33.06 226 ALA A C 1
ATOM 1644 O O . ALA A 1 226 ? -11.912 -19.235 -15.307 1.00 33.06 226 ALA A O 1
ATOM 1645 N N . ALA A 1 227 ? -12.754 -17.895 -13.713 1.00 33.16 227 ALA A N 1
ATOM 1646 C CA . ALA A 1 227 ? -14.155 -18.270 -13.931 1.00 33.16 227 ALA A CA 1
ATOM 1647 C C . ALA A 1 227 ? -14.795 -17.522 -15.119 1.00 33.16 227 ALA A C 1
ATOM 1649 O O . ALA A 1 227 ? -15.592 -18.092 -15.860 1.00 33.16 227 ALA A O 1
ATOM 1650 N N . ALA A 1 228 ? -14.386 -16.273 -15.373 1.00 34.78 228 ALA A N 1
ATOM 1651 C CA . ALA A 1 228 ? -14.933 -15.462 -16.466 1.00 34.78 228 ALA A CA 1
ATOM 1652 C C . ALA A 1 228 ? -14.525 -15.951 -17.871 1.00 34.78 228 ALA A C 1
ATOM 1654 O O . ALA A 1 228 ? -15.223 -15.668 -18.841 1.00 34.78 228 ALA A O 1
ATOM 1655 N N . ARG A 1 229 ? -13.429 -16.717 -17.989 1.00 40.47 229 ARG A N 1
ATOM 1656 C CA . ARG A 1 229 ? -12.986 -17.284 -19.275 1.00 40.47 229 ARG A CA 1
ATOM 1657 C C . ARG A 1 229 ? -13.741 -18.555 -19.674 1.00 40.47 229 ARG A C 1
ATOM 1659 O O . ARG A 1 229 ? -13.855 -18.805 -20.862 1.00 40.47 229 ARG A O 1
ATOM 1666 N N . ARG A 1 230 ? -14.321 -19.309 -18.727 1.00 40.66 230 ARG A N 1
ATOM 1667 C CA . ARG A 1 230 ? -15.141 -20.493 -19.063 1.00 40.66 230 ARG A CA 1
ATOM 1668 C C . ARG A 1 230 ? -16.554 -20.129 -19.530 1.00 40.66 230 ARG A C 1
ATOM 1670 O O . ARG A 1 230 ? -17.046 -20.738 -20.467 1.00 40.66 230 ARG A O 1
ATOM 1677 N N . ASN A 1 231 ? -17.165 -19.081 -18.970 1.00 38.44 231 ASN A N 1
ATOM 1678 C CA . ASN A 1 231 ? -18.521 -18.662 -19.365 1.00 38.44 231 ASN A CA 1
ATOM 1679 C C . ASN A 1 231 ? -18.587 -17.865 -20.686 1.00 38.44 231 ASN A C 1
ATOM 1681 O O . ASN A 1 231 ? -19.671 -17.710 -21.251 1.00 38.44 231 ASN A O 1
ATOM 1685 N N . GLY A 1 232 ? -17.459 -17.334 -21.176 1.00 35.69 232 GLY A N 1
ATOM 1686 C CA . GLY A 1 232 ? -17.395 -16.607 -22.452 1.00 35.69 232 GLY A CA 1
ATOM 1687 C C . GLY A 1 232 ? -17.445 -17.522 -23.681 1.00 35.69 232 GLY A C 1
ATOM 1688 O O . GLY A 1 232 ? -18.061 -17.168 -24.690 1.00 35.69 232 GLY A O 1
ATOM 1689 N N . ASP A 1 233 ? -16.869 -18.721 -23.566 1.00 39.91 233 ASP A N 1
ATOM 1690 C CA . ASP A 1 233 ? -16.810 -19.690 -24.664 1.00 39.91 233 ASP A CA 1
ATOM 1691 C C . ASP A 1 233 ? -18.141 -20.439 -24.861 1.00 39.91 233 ASP A C 1
ATOM 1693 O O . ASP A 1 233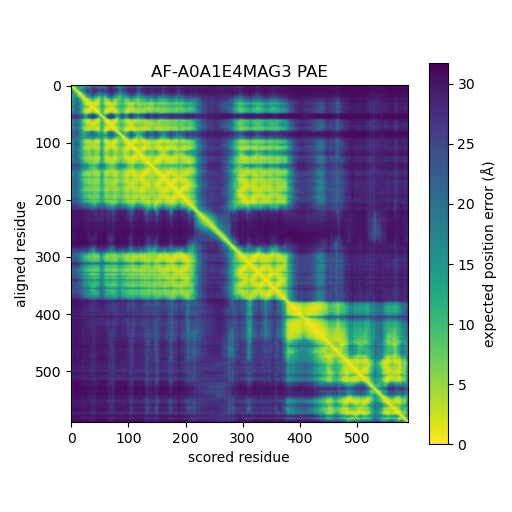 ? -18.509 -20.745 -25.994 1.00 39.91 233 ASP A O 1
ATOM 1697 N N . GLU A 1 234 ? -18.943 -20.632 -23.805 1.00 40.38 234 GLU A N 1
ATOM 1698 C CA . GLU A 1 234 ? -20.254 -21.295 -23.920 1.00 40.38 234 GLU A CA 1
ATOM 1699 C C . GLU A 1 234 ? -21.353 -20.389 -24.507 1.00 40.38 234 GLU A C 1
ATOM 1701 O O . GLU A 1 234 ? -22.224 -20.861 -25.241 1.00 40.38 234 GLU A O 1
ATOM 1706 N N . ARG A 1 235 ? -21.300 -19.066 -24.284 1.00 40.91 235 ARG A N 1
ATOM 1707 C CA . ARG A 1 235 ? -22.292 -18.123 -24.849 1.00 40.91 235 ARG A CA 1
ATOM 1708 C C . ARG A 1 235 ? -22.091 -17.842 -26.340 1.00 40.91 235 ARG A C 1
ATOM 1710 O O . ARG A 1 235 ? -23.059 -17.549 -27.039 1.00 40.91 235 ARG A O 1
ATOM 1717 N N . SER A 1 236 ? -20.871 -18.003 -26.852 1.00 44.00 236 SER A N 1
ATOM 1718 C CA . SER A 1 236 ? -20.560 -17.791 -28.275 1.00 44.00 236 SER A CA 1
ATOM 1719 C C . SER A 1 236 ? -21.053 -18.925 -29.190 1.00 44.00 236 SER A C 1
ATOM 1721 O O . SER A 1 236 ? -21.126 -18.744 -30.407 1.00 44.00 236 SER A O 1
ATOM 1723 N N . ALA A 1 237 ? -21.430 -20.079 -28.626 1.00 39.56 237 ALA A N 1
ATOM 1724 C CA . ALA A 1 237 ? -22.000 -21.204 -29.370 1.00 39.56 237 ALA A CA 1
ATOM 1725 C C . ALA A 1 237 ? -23.538 -21.142 -29.504 1.00 39.56 237 ALA A C 1
ATOM 1727 O O . ALA A 1 237 ? -24.092 -21.767 -30.412 1.00 39.56 237 ALA A O 1
ATOM 1728 N N . ALA A 1 238 ? -24.223 -20.374 -28.646 1.00 37.53 238 ALA A N 1
ATOM 1729 C CA . ALA A 1 238 ? -25.684 -20.251 -28.643 1.00 37.53 238 ALA A CA 1
ATOM 1730 C C . ALA A 1 238 ? -26.205 -19.136 -29.580 1.00 37.53 238 ALA A C 1
ATOM 1732 O O . ALA A 1 238 ? -27.206 -19.338 -30.259 1.00 37.53 238 ALA A O 1
ATOM 1733 N N . ASP A 1 239 ? -25.483 -18.015 -29.724 1.00 40.94 239 ASP A N 1
ATOM 1734 C CA . ASP A 1 239 ? -25.902 -16.861 -30.558 1.00 40.94 239 ASP A CA 1
ATOM 1735 C C . ASP A 1 239 ? -25.776 -17.099 -32.082 1.00 40.94 239 ASP A C 1
ATOM 1737 O O . ASP A 1 239 ? -26.210 -16.289 -32.900 1.00 40.94 239 ASP A O 1
ATOM 1741 N N . ARG A 1 240 ? -25.190 -18.232 -32.497 1.00 42.25 240 ARG A N 1
ATOM 1742 C CA . ARG A 1 240 ? -25.094 -18.618 -33.917 1.00 42.25 240 ARG A CA 1
ATOM 1743 C C . ARG A 1 240 ? -26.292 -19.416 -34.429 1.00 42.25 240 ARG A C 1
ATOM 1745 O O . ARG A 1 240 ? -26.384 -19.595 -35.634 1.00 42.25 240 ARG A O 1
ATOM 1752 N N . ARG A 1 241 ? -27.198 -19.889 -33.563 1.00 39.53 241 ARG A N 1
ATOM 1753 C CA . ARG A 1 241 ? -28.370 -20.679 -33.995 1.00 39.53 241 ARG A CA 1
ATOM 1754 C C . ARG A 1 241 ? -29.659 -19.868 -34.138 1.00 39.53 241 ARG A C 1
ATOM 1756 O O . ARG A 1 241 ? -30.575 -20.348 -34.789 1.00 39.53 241 ARG A O 1
ATOM 1763 N N . ASP A 1 242 ? -29.708 -18.643 -33.611 1.00 39.16 242 ASP A N 1
ATOM 1764 C CA . ASP A 1 242 ? -30.924 -17.807 -33.623 1.00 39.16 242 ASP A CA 1
ATOM 1765 C C . ASP A 1 242 ? -30.955 -16.754 -34.750 1.00 39.16 242 ASP A C 1
ATOM 1767 O O . ASP A 1 242 ? -31.994 -16.166 -35.045 1.00 39.16 242 ASP A O 1
ATOM 1771 N N . LYS A 1 243 ? -29.826 -16.522 -35.437 1.00 38.00 243 LYS A N 1
ATOM 1772 C CA . LYS A 1 243 ? -29.730 -15.518 -36.517 1.00 38.00 243 LYS A CA 1
ATOM 1773 C C . LYS A 1 243 ? -30.174 -16.015 -37.893 1.00 38.00 243 LYS A C 1
ATOM 1775 O O . LYS A 1 243 ? -30.413 -15.187 -38.772 1.00 38.00 243 LYS A O 1
ATOM 1780 N N . ASP A 1 244 ? -30.369 -17.321 -38.058 1.00 34.84 244 ASP A N 1
ATOM 1781 C CA . ASP A 1 244 ? -30.879 -17.898 -39.307 1.00 34.84 244 ASP A CA 1
ATOM 1782 C C . ASP A 1 244 ? -32.419 -17.891 -39.388 1.00 34.84 244 ASP A C 1
ATOM 1784 O O . ASP A 1 244 ? -32.972 -18.050 -40.472 1.00 34.84 244 ASP A O 1
ATOM 1788 N N . ALA A 1 245 ? -33.130 -17.611 -38.286 1.00 34.09 245 ALA A N 1
ATOM 1789 C CA . ALA A 1 245 ? -34.598 -17.655 -38.232 1.00 34.09 245 ALA A CA 1
ATOM 1790 C C . ALA A 1 245 ? -35.310 -16.298 -38.437 1.00 34.09 245 ALA A C 1
ATOM 1792 O O . ALA A 1 245 ? -36.535 -16.256 -38.518 1.00 34.09 245 ALA A O 1
ATOM 1793 N N . VAL A 1 246 ? -34.585 -15.177 -38.549 1.00 39.03 246 VAL A N 1
ATOM 1794 C CA . VAL A 1 246 ? -35.193 -13.821 -38.609 1.00 39.03 246 VAL A CA 1
ATOM 1795 C C . VAL A 1 246 ? -35.057 -13.163 -39.993 1.00 39.03 246 VAL A C 1
ATOM 1797 O O . VAL A 1 246 ? -35.455 -12.020 -40.204 1.00 39.03 246 VAL A O 1
ATOM 1800 N N . ARG A 1 247 ? -34.547 -13.887 -40.997 1.00 36.38 247 ARG A N 1
ATOM 1801 C CA . ARG A 1 247 ? -34.327 -13.332 -42.345 1.00 36.38 247 ARG A CA 1
ATOM 1802 C C . ARG A 1 247 ? -35.523 -13.423 -43.300 1.00 36.38 247 ARG A C 1
ATOM 1804 O O . ARG A 1 247 ? -35.387 -13.008 -44.447 1.00 36.38 247 ARG A O 1
ATOM 1811 N N . GLU A 1 248 ? -36.683 -13.898 -42.842 1.00 34.81 248 GLU A N 1
ATOM 1812 C CA . GLU A 1 248 ? -37.833 -14.184 -43.720 1.00 34.81 248 GLU A CA 1
ATOM 1813 C C . GLU A 1 248 ? -39.081 -13.309 -43.490 1.00 34.81 248 GLU A C 1
ATOM 1815 O O . GLU A 1 248 ? -40.102 -13.519 -44.131 1.00 34.81 248 GLU A O 1
ATOM 1820 N N . ASN A 1 249 ? -39.032 -12.262 -42.657 1.00 33.16 249 ASN A N 1
ATOM 1821 C CA . ASN A 1 249 ? -40.212 -11.407 -42.459 1.00 33.16 249 ASN A CA 1
ATOM 1822 C C . ASN A 1 249 ? -39.863 -9.932 -42.226 1.00 33.16 249 ASN A C 1
ATOM 1824 O O . ASN A 1 249 ? -39.828 -9.470 -41.094 1.00 33.16 249 ASN A O 1
ATOM 1828 N N . ALA A 1 250 ? -39.617 -9.184 -43.306 1.00 31.12 250 ALA A N 1
ATOM 1829 C CA . ALA A 1 250 ? -39.840 -7.730 -43.359 1.00 31.12 250 ALA A CA 1
ATOM 1830 C C . ALA A 1 250 ? -39.633 -7.204 -44.788 1.00 31.12 250 ALA A C 1
ATOM 1832 O O . ALA A 1 250 ? -38.706 -6.453 -45.087 1.00 31.12 250 ALA A O 1
ATOM 1833 N N . ARG A 1 251 ? -40.519 -7.616 -45.696 1.00 31.61 251 ARG A N 1
ATOM 1834 C CA . ARG A 1 251 ? -40.734 -6.957 -46.986 1.00 31.61 251 ARG A CA 1
ATOM 1835 C C . ARG A 1 251 ? -42.133 -6.344 -46.953 1.00 31.61 251 ARG A C 1
ATOM 1837 O O . ARG A 1 251 ? -43.064 -6.959 -47.449 1.00 31.61 251 ARG A O 1
ATOM 1844 N N . ALA A 1 252 ? -42.300 -5.176 -46.332 1.00 28.50 252 ALA A N 1
ATOM 1845 C CA . ALA A 1 252 ? -43.518 -4.372 -46.468 1.00 28.50 252 ALA A CA 1
ATOM 1846 C C . ALA A 1 252 ? -43.343 -2.953 -45.901 1.00 28.50 252 ALA A C 1
ATOM 1848 O O . ALA A 1 252 ? -42.912 -2.792 -44.767 1.00 28.50 252 ALA A O 1
ATOM 1849 N N . GLN A 1 253 ? -43.800 -1.982 -46.700 1.00 28.53 253 GLN A N 1
ATOM 1850 C CA . GLN A 1 253 ? -44.192 -0.605 -46.361 1.00 28.53 253 GLN A CA 1
ATOM 1851 C C . GLN A 1 253 ? -43.088 0.461 -46.254 1.00 28.53 253 GLN A C 1
ATOM 1853 O O . GLN A 1 253 ? -42.334 0.552 -45.292 1.00 28.53 253 GLN A O 1
ATOM 1858 N N . GLY A 1 254 ? -43.062 1.315 -47.283 1.00 24.88 254 GLY A N 1
ATOM 1859 C CA . GLY A 1 254 ? -42.508 2.665 -47.229 1.00 24.88 254 GLY A CA 1
ATOM 1860 C C . GLY A 1 254 ? -43.582 3.708 -46.898 1.00 24.88 254 GLY A C 1
ATOM 1861 O O . GLY A 1 254 ? -44.769 3.383 -46.870 1.00 24.88 254 GLY A O 1
ATOM 1862 N N . GLY A 1 255 ? -43.153 4.962 -46.712 1.00 24.36 255 GLY A N 1
ATOM 1863 C CA . GLY A 1 255 ? -44.049 6.124 -46.695 1.00 24.36 255 GLY A CA 1
ATOM 1864 C C . GLY A 1 255 ? -43.578 7.328 -45.868 1.00 24.36 255 GLY A C 1
ATOM 1865 O O . GLY A 1 255 ? -43.929 7.430 -44.705 1.00 24.36 255 GLY A O 1
ATOM 1866 N N . GLU A 1 256 ? -42.835 8.220 -46.532 1.00 26.30 256 GLU A N 1
ATOM 1867 C CA . GLU A 1 256 ? -42.923 9.701 -46.540 1.00 26.30 256 GLU A CA 1
ATOM 1868 C C . GLU A 1 256 ? -42.764 10.633 -45.309 1.00 26.30 256 GLU A C 1
ATOM 1870 O O . GLU A 1 256 ? -43.228 10.402 -44.199 1.00 26.30 256 GLU A O 1
ATOM 1875 N N . THR A 1 257 ? -42.256 11.830 -45.674 1.00 25.03 257 THR A N 1
ATOM 1876 C CA . THR A 1 257 ? -42.187 13.146 -44.989 1.00 25.03 257 THR A CA 1
ATOM 1877 C C . THR A 1 257 ? -41.046 13.314 -43.974 1.00 25.03 257 THR A C 1
ATOM 1879 O O . THR A 1 257 ? -40.718 12.403 -43.236 1.00 25.03 257 THR A O 1
ATOM 1882 N N . GLY A 1 258 ? -40.327 14.432 -43.862 1.00 24.61 258 GLY A N 1
ATOM 1883 C CA . GLY A 1 258 ? -40.386 15.761 -44.464 1.00 24.61 258 GLY A CA 1
ATOM 1884 C C . GLY A 1 258 ? -39.455 16.677 -43.646 1.00 24.61 258 GLY A C 1
ATOM 1885 O O . GLY A 1 258 ? -39.318 16.516 -42.441 1.00 24.61 258 GLY A O 1
ATOM 1886 N N . SER A 1 259 ? -38.775 17.590 -44.338 1.00 24.62 259 SER A N 1
ATOM 1887 C CA . SER A 1 259 ? -37.784 18.580 -43.877 1.00 24.62 259 SER A CA 1
ATOM 1888 C C . SER A 1 259 ? -38.010 19.239 -42.500 1.00 24.62 259 SER A C 1
ATOM 1890 O O . SER A 1 259 ? -39.099 19.723 -42.207 1.00 24.62 259 SER A O 1
ATOM 1892 N N . GLY A 1 260 ? -36.917 19.422 -41.744 1.00 23.83 260 GLY A N 1
ATOM 1893 C CA . GLY A 1 260 ? -36.843 20.331 -40.596 1.00 23.83 260 GLY A CA 1
ATOM 1894 C C . GLY A 1 260 ? -35.399 20.676 -40.214 1.00 23.83 260 GLY A C 1
ATOM 1895 O O . GLY A 1 260 ? -34.754 19.945 -39.472 1.00 23.83 260 GLY A O 1
ATOM 1896 N N . LYS A 1 261 ? -34.883 21.797 -40.736 1.00 25.98 261 LYS A N 1
ATOM 1897 C CA . LYS A 1 261 ? -33.624 22.430 -40.307 1.00 25.98 261 LYS A CA 1
ATOM 1898 C C . LYS A 1 261 ? -33.748 22.929 -38.862 1.00 25.98 261 LYS A C 1
ATOM 1900 O O . LYS A 1 261 ? -34.643 23.721 -38.584 1.00 25.98 261 LYS A O 1
ATOM 1905 N N . ALA A 1 262 ? -32.776 22.607 -38.012 1.00 23.77 262 ALA A N 1
ATOM 1906 C CA . ALA A 1 262 ? -32.398 23.454 -36.883 1.00 23.77 262 ALA A CA 1
ATOM 1907 C C . ALA A 1 262 ? -30.900 23.300 -36.595 1.00 23.77 262 ALA A C 1
ATOM 1909 O O . ALA A 1 262 ? -30.397 22.243 -36.230 1.00 23.77 262 ALA A O 1
ATOM 1910 N N . SER A 1 263 ? -30.203 24.399 -36.835 1.00 23.14 263 SER A N 1
ATOM 1911 C CA . SER A 1 263 ? -28.839 24.717 -36.448 1.00 23.14 263 SER A CA 1
ATOM 1912 C C . SER A 1 263 ? -28.636 24.673 -34.934 1.00 23.14 263 SER A C 1
ATOM 1914 O O . SER A 1 263 ? -29.381 25.324 -34.207 1.00 23.14 263 SER A O 1
ATOM 1916 N N . SER A 1 264 ? -27.543 24.064 -34.481 1.00 23.67 264 SER A N 1
ATOM 1917 C CA . SER A 1 264 ? -26.851 24.517 -33.272 1.00 23.67 264 SER A CA 1
ATOM 1918 C C . SER A 1 264 ? -25.381 24.127 -33.331 1.00 23.67 264 SER A C 1
ATOM 1920 O O . SER A 1 264 ? -25.021 22.966 -33.506 1.00 23.67 264 SER A O 1
ATOM 1922 N N . GLN A 1 265 ? -24.558 25.162 -33.229 1.00 26.41 265 GLN A N 1
ATOM 1923 C CA . GLN A 1 265 ? -23.111 25.148 -33.134 1.00 26.41 265 GLN A CA 1
ATOM 1924 C C . GLN A 1 265 ? -22.640 24.373 -31.894 1.00 26.41 265 GLN A C 1
ATOM 1926 O O . GLN A 1 265 ? -23.185 24.533 -30.807 1.00 26.41 265 GLN A O 1
ATOM 1931 N N . SER A 1 266 ? -21.554 23.622 -32.050 1.00 24.66 266 SER A N 1
ATOM 1932 C CA . SER A 1 266 ? -20.646 23.217 -30.970 1.00 24.66 266 SER A CA 1
ATOM 1933 C C . SER A 1 266 ? -19.258 23.140 -31.610 1.00 24.66 266 SER A C 1
ATOM 1935 O O . SER A 1 266 ? -19.000 22.252 -32.416 1.00 24.66 266 SER A O 1
ATOM 1937 N N . ALA A 1 267 ? -18.464 24.210 -31.566 1.00 23.89 267 ALA A N 1
ATOM 1938 C CA . ALA A 1 267 ? -17.619 24.589 -30.432 1.00 23.89 267 ALA A CA 1
ATOM 1939 C C . ALA A 1 267 ? -16.655 23.454 -30.055 1.00 23.89 267 ALA A C 1
ATOM 1941 O O . ALA A 1 267 ? -17.010 22.492 -29.379 1.00 23.89 267 ALA A O 1
ATOM 1942 N N . THR A 1 268 ? -15.432 23.599 -30.556 1.00 24.41 268 THR A N 1
ATOM 1943 C CA . THR A 1 268 ? -14.222 22.856 -30.214 1.00 24.41 268 THR A CA 1
ATOM 1944 C C . THR A 1 268 ? -14.037 22.753 -28.697 1.00 24.41 268 THR A C 1
ATOM 1946 O O . THR A 1 268 ? -13.951 23.790 -28.042 1.00 24.41 268 THR A O 1
ATOM 1949 N N . PRO A 1 269 ? -13.882 21.548 -28.122 1.00 26.42 269 PRO A N 1
ATOM 1950 C CA . PRO A 1 269 ? -13.229 21.387 -26.839 1.00 26.42 269 PRO A CA 1
ATOM 1951 C C . PRO A 1 269 ? -11.748 21.095 -27.085 1.00 26.42 269 PRO A C 1
ATOM 1953 O O . PRO A 1 269 ? -11.372 20.028 -27.580 1.00 26.42 269 PRO A O 1
ATOM 1956 N N . GLU A 1 270 ? -10.910 22.064 -26.727 1.00 24.53 270 GLU A N 1
ATOM 1957 C CA . GLU A 1 270 ? -9.491 21.850 -26.484 1.00 24.53 270 GLU A CA 1
ATOM 1958 C C . GLU A 1 270 ? -9.320 20.699 -25.482 1.00 24.53 270 GLU A C 1
ATOM 1960 O O . GLU A 1 270 ? -9.807 20.742 -24.351 1.00 24.53 270 GLU A O 1
ATOM 1965 N N . ARG A 1 271 ? -8.641 19.629 -25.907 1.00 26.88 271 ARG A N 1
ATOM 1966 C CA . ARG A 1 271 ? -8.224 18.557 -25.003 1.00 26.88 271 ARG A CA 1
ATOM 1967 C C . ARG A 1 271 ? -7.041 19.053 -24.182 1.00 26.88 271 ARG A C 1
ATOM 1969 O O . ARG A 1 271 ? -5.917 19.106 -24.674 1.00 26.88 271 ARG A O 1
ATOM 1976 N N . GLY A 1 272 ? -7.331 19.375 -22.923 1.00 24.36 272 GLY A N 1
ATOM 1977 C CA . GLY A 1 272 ? -6.348 19.560 -21.865 1.00 24.36 272 GLY A CA 1
ATOM 1978 C C . GLY A 1 272 ? -5.377 18.380 -21.780 1.00 24.36 272 GLY A C 1
ATOM 1979 O O . GLY A 1 272 ? -5.754 17.216 -21.941 1.00 24.36 272 GLY A O 1
ATOM 1980 N N . GLY A 1 273 ? -4.107 18.718 -21.571 1.00 26.20 273 GLY A N 1
ATOM 1981 C CA . GLY A 1 273 ? -2.982 17.797 -21.578 1.00 26.20 273 GLY A CA 1
ATOM 1982 C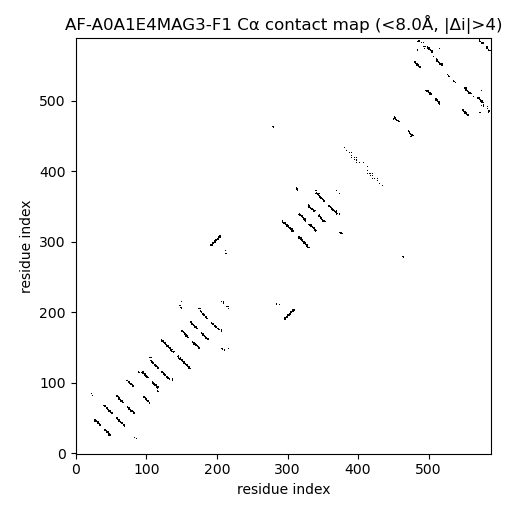 C . GLY A 1 273 ? -3.087 16.713 -20.510 1.00 26.20 273 GLY A C 1
ATOM 1983 O O . GLY A 1 273 ? -3.109 16.988 -19.313 1.00 26.20 273 GLY A O 1
ATOM 1984 N N . ALA A 1 274 ? -3.059 15.460 -20.959 1.00 25.39 274 ALA A N 1
ATOM 1985 C CA . ALA A 1 274 ? -2.683 14.336 -20.122 1.00 25.39 274 ALA A CA 1
ATOM 1986 C C . ALA A 1 274 ? -1.154 14.343 -19.978 1.00 25.39 274 ALA A C 1
ATOM 1988 O O . ALA A 1 274 ? -0.421 14.104 -20.940 1.00 25.39 274 ALA A O 1
ATOM 1989 N N . ALA A 1 275 ? -0.678 14.655 -18.773 1.00 27.12 275 ALA A N 1
ATOM 1990 C CA . ALA A 1 275 ? 0.723 14.562 -18.391 1.00 27.12 275 ALA A CA 1
ATOM 1991 C C . ALA A 1 275 ? 1.198 13.102 -18.505 1.00 27.12 275 ALA A C 1
ATOM 1993 O O . ALA A 1 275 ? 0.950 12.268 -17.636 1.00 27.12 275 ALA A O 1
ATOM 1994 N N . GLY A 1 276 ? 1.861 12.797 -19.621 1.00 28.59 276 GLY A N 1
ATOM 1995 C CA . GLY A 1 276 ? 2.537 11.532 -19.864 1.00 28.59 276 GLY A CA 1
ATOM 1996 C C . GLY A 1 276 ? 3.720 11.340 -18.916 1.00 28.59 276 GLY A C 1
ATOM 1997 O O . GLY A 1 276 ? 4.534 12.243 -18.714 1.00 28.59 276 GLY A O 1
ATOM 1998 N N . ALA A 1 277 ? 3.774 10.136 -18.352 1.00 34.38 277 ALA A N 1
ATOM 1999 C CA . ALA A 1 277 ? 4.815 9.573 -17.505 1.00 34.38 277 ALA A CA 1
ATOM 2000 C C . ALA A 1 277 ? 6.233 10.077 -17.834 1.00 34.38 277 ALA A C 1
ATOM 2002 O O . ALA A 1 277 ? 6.829 9.711 -18.848 1.00 34.38 277 ALA A O 1
ATOM 2003 N N . ARG A 1 278 ? 6.799 10.882 -16.930 1.00 32.06 278 ARG A N 1
ATOM 2004 C CA . ARG A 1 278 ? 8.225 11.219 -16.915 1.00 32.06 278 ARG A CA 1
ATOM 2005 C C . ARG A 1 278 ? 8.955 10.302 -15.931 1.00 32.06 278 ARG A C 1
ATOM 2007 O O . ARG A 1 278 ? 8.691 10.353 -14.739 1.00 32.06 278 ARG A O 1
ATOM 2014 N N . GLY A 1 279 ? 9.891 9.518 -16.469 1.00 36.56 279 GLY A N 1
ATOM 2015 C CA . GLY A 1 279 ? 11.147 9.094 -15.836 1.00 36.56 279 GLY A CA 1
ATOM 2016 C C . GLY A 1 279 ? 11.070 8.251 -14.561 1.00 36.56 279 GLY A C 1
ATOM 2017 O O . GLY A 1 279 ? 11.005 8.787 -13.460 1.00 36.56 279 GLY A O 1
ATOM 2018 N N . ASN A 1 280 ? 11.244 6.935 -14.705 1.00 43.16 280 ASN A N 1
ATOM 2019 C CA . ASN A 1 280 ? 11.550 6.031 -13.595 1.00 43.16 280 ASN A CA 1
ATOM 2020 C C . ASN A 1 280 ? 13.004 6.268 -13.132 1.00 43.16 280 ASN A C 1
ATOM 2022 O O . ASN A 1 280 ? 13.942 5.669 -13.655 1.00 43.16 280 ASN A O 1
ATOM 2026 N N . ARG A 1 281 ? 13.192 7.222 -12.215 1.00 43.91 281 ARG A N 1
ATOM 2027 C CA . ARG A 1 281 ? 14.475 7.588 -11.591 1.00 43.91 281 ARG A CA 1
ATOM 2028 C C . ARG A 1 281 ? 14.544 7.009 -10.172 1.00 43.91 281 ARG A C 1
ATOM 2030 O O . ARG A 1 281 ? 13.516 6.863 -9.522 1.00 43.91 281 ARG A O 1
ATOM 2037 N N . LEU A 1 282 ? 15.755 6.702 -9.694 1.00 38.56 282 LEU A N 1
ATOM 2038 C CA . LEU A 1 282 ? 16.034 6.066 -8.387 1.00 38.56 282 LEU A CA 1
ATOM 2039 C C . LEU A 1 282 ? 15.585 6.881 -7.158 1.00 38.56 282 LEU A C 1
ATOM 2041 O O . LEU A 1 282 ? 15.576 6.355 -6.050 1.00 38.56 282 LEU A O 1
ATOM 2045 N N . LEU A 1 283 ? 15.198 8.142 -7.354 1.00 37.44 283 LEU A N 1
ATOM 2046 C CA . LEU A 1 283 ? 14.528 8.964 -6.355 1.00 37.44 283 LEU A CA 1
ATOM 2047 C C . LEU A 1 283 ? 13.154 9.370 -6.914 1.00 37.44 283 LEU A C 1
ATOM 2049 O O . LEU A 1 283 ? 13.100 9.862 -8.050 1.00 37.44 283 LEU A O 1
ATOM 2053 N N . PRO A 1 284 ? 12.055 9.157 -6.164 1.00 41.66 284 PRO A N 1
ATOM 2054 C CA . PRO A 1 284 ? 10.714 9.525 -6.608 1.00 41.66 284 PRO A CA 1
ATOM 2055 C C . PRO A 1 284 ? 10.646 11.028 -6.930 1.00 41.66 284 PRO A C 1
ATOM 2057 O O . PRO A 1 284 ? 11.079 11.858 -6.139 1.00 41.66 284 PRO A O 1
ATOM 2060 N N . GLN A 1 285 ? 10.129 11.379 -8.118 1.00 37.75 285 GLN A N 1
ATOM 2061 C CA . GLN A 1 285 ? 9.909 12.772 -8.559 1.00 37.75 285 GLN A CA 1
ATOM 2062 C C . GLN A 1 285 ? 8.464 13.243 -8.378 1.00 37.75 285 GLN A C 1
ATOM 2064 O O . GLN A 1 285 ? 8.111 14.344 -8.799 1.00 37.75 285 GLN A O 1
ATOM 2069 N N . ARG A 1 286 ? 7.607 12.415 -7.775 1.00 41.72 286 ARG A N 1
ATOM 2070 C CA . ARG A 1 286 ? 6.350 12.930 -7.248 1.00 41.72 286 ARG A CA 1
ATOM 2071 C C . ARG A 1 286 ? 6.734 13.756 -6.030 1.00 41.72 286 ARG A C 1
ATOM 2073 O O . ARG A 1 286 ? 7.415 13.217 -5.160 1.00 41.72 286 ARG A O 1
ATOM 2080 N N . GLU A 1 287 ? 6.387 15.043 -6.022 1.00 42.09 287 GLU A N 1
ATOM 2081 C CA . GLU A 1 287 ? 6.594 15.885 -4.845 1.00 42.09 287 GLU A CA 1
ATOM 2082 C C . GLU A 1 287 ? 6.043 15.120 -3.646 1.00 42.09 287 GLU A C 1
ATOM 2084 O O . GLU A 1 287 ? 4.883 14.702 -3.645 1.00 42.09 287 GLU A O 1
ATOM 2089 N N . PHE A 1 288 ? 6.924 14.827 -2.690 1.00 50.66 288 PHE A N 1
ATOM 2090 C CA . PHE A 1 288 ? 6.496 14.329 -1.397 1.00 50.66 288 PHE A CA 1
ATOM 2091 C C . PHE A 1 288 ? 5.459 15.336 -0.903 1.00 50.66 288 PHE A C 1
ATOM 2093 O O . PHE A 1 288 ? 5.763 16.528 -0.883 1.00 50.66 288 PHE A O 1
ATOM 2100 N N . ASP A 1 289 ? 4.231 14.890 -0.633 1.00 52.00 289 ASP A N 1
ATOM 2101 C CA . ASP A 1 289 ? 3.111 15.776 -0.310 1.00 52.00 289 ASP A CA 1
ATOM 2102 C C . ASP A 1 289 ? 3.347 16.394 1.079 1.00 52.00 289 ASP A C 1
ATOM 2104 O O . ASP A 1 289 ? 2.864 15.929 2.110 1.00 52.00 289 ASP A O 1
ATOM 2108 N N . ILE A 1 290 ? 4.196 17.422 1.098 1.00 54.81 290 ILE A N 1
ATOM 2109 C CA . ILE A 1 290 ? 4.585 18.205 2.267 1.00 54.81 290 ILE A CA 1
ATOM 2110 C C . ILE A 1 290 ? 3.372 18.890 2.913 1.00 54.81 290 ILE A C 1
ATOM 2112 O O . ILE A 1 290 ? 3.318 18.914 4.147 1.00 54.81 290 ILE A O 1
ATOM 2116 N N . PRO A 1 291 ? 2.379 19.406 2.150 1.00 51.47 291 PRO A N 1
ATOM 2117 C CA . PRO A 1 291 ? 1.159 19.958 2.736 1.00 51.47 291 PRO A CA 1
ATOM 2118 C C . PRO A 1 291 ? 0.446 18.993 3.696 1.00 51.47 291 PRO A C 1
ATOM 2120 O O . PRO A 1 291 ? -0.027 19.428 4.746 1.00 51.47 291 PRO A O 1
ATOM 2123 N N . SER A 1 292 ? 0.450 17.687 3.408 1.00 61.53 292 SER A N 1
ATOM 2124 C CA . SER A 1 292 ? -0.185 16.662 4.253 1.00 61.53 292 SER A CA 1
ATOM 2125 C C . SER A 1 292 ? 0.419 16.546 5.662 1.00 61.53 292 SER A C 1
ATOM 2127 O O . SER A 1 292 ? -0.299 16.252 6.614 1.00 61.53 292 SER A O 1
ATOM 2129 N N . LEU A 1 293 ? 1.721 16.815 5.838 1.00 64.06 293 LEU A N 1
ATOM 2130 C CA . LEU A 1 293 ? 2.384 16.747 7.154 1.00 64.06 293 LEU A CA 1
ATOM 2131 C C . LEU A 1 293 ? 2.070 17.941 8.067 1.00 64.06 293 LEU A C 1
ATOM 2133 O O . LEU A 1 293 ? 2.425 17.924 9.245 1.00 64.06 293 LEU A O 1
ATOM 2137 N N . ARG A 1 294 ? 1.430 18.987 7.536 1.00 72.81 294 ARG A N 1
ATOM 2138 C CA . ARG A 1 294 ? 1.000 20.166 8.304 1.00 72.81 294 ARG A CA 1
ATOM 2139 C C . ARG A 1 294 ? -0.478 20.119 8.680 1.00 72.81 294 ARG A C 1
ATOM 2141 O O . ARG A 1 294 ? -0.927 20.946 9.463 1.00 72.81 294 ARG A O 1
ATOM 2148 N N . ALA A 1 295 ? -1.224 19.164 8.133 1.00 75.12 295 ALA A N 1
ATOM 2149 C CA . ALA A 1 295 ? -2.661 19.053 8.342 1.00 75.12 295 ALA A CA 1
ATOM 2150 C C . ALA A 1 295 ? -3.039 18.509 9.732 1.00 75.12 295 ALA A C 1
ATOM 2152 O O . ALA A 1 295 ? -4.182 18.669 10.151 1.00 75.12 295 ALA A O 1
ATOM 2153 N N . MET A 1 296 ? -2.101 17.886 10.456 1.00 84.56 296 MET A N 1
ATOM 2154 C CA . MET A 1 296 ? -2.311 17.438 11.834 1.00 84.56 296 MET A CA 1
ATOM 2155 C C . MET A 1 296 ? -1.000 17.351 12.619 1.00 84.56 296 MET A C 1
ATOM 2157 O O . MET A 1 296 ? 0.074 17.174 12.043 1.00 84.56 296 MET A O 1
ATOM 2161 N N . ASN A 1 297 ? -1.116 17.389 13.943 1.00 90.38 297 ASN A N 1
ATOM 2162 C CA . ASN A 1 297 ? -0.067 16.974 14.863 1.00 90.38 297 ASN A CA 1
ATOM 2163 C C . ASN A 1 297 ? -0.318 15.533 15.316 1.00 90.38 297 ASN A C 1
ATOM 2165 O O . ASN A 1 297 ? -1.465 15.090 15.399 1.00 90.38 297 ASN A O 1
ATOM 2169 N N . ALA A 1 298 ? 0.744 14.801 15.643 1.00 91.44 298 ALA A N 1
ATOM 2170 C CA . ALA A 1 298 ? 0.623 13.429 16.114 1.00 91.44 298 ALA A CA 1
ATOM 2171 C C . ALA A 1 298 ? 1.643 13.071 17.199 1.00 91.44 298 ALA A C 1
ATOM 2173 O O . ALA A 1 298 ? 2.769 13.562 17.191 1.00 91.44 298 ALA A O 1
ATOM 2174 N N . SER A 1 299 ? 1.259 12.168 18.098 1.00 94.81 299 SER A N 1
ATOM 2175 C CA . SER A 1 299 ? 2.132 11.528 19.083 1.00 94.81 299 SER A CA 1
ATOM 2176 C C . SER A 1 299 ? 1.770 10.047 19.191 1.00 94.81 299 SER A C 1
ATOM 2178 O O . SER A 1 299 ? 0.741 9.679 19.761 1.00 94.81 299 SER A O 1
ATOM 2180 N N . VAL A 1 300 ? 2.585 9.184 18.584 1.00 95.12 300 VAL A N 1
ATOM 2181 C CA . VAL A 1 300 ? 2.304 7.753 18.430 1.00 95.12 300 VAL A CA 1
ATOM 2182 C C . VAL A 1 300 ? 3.480 6.923 18.929 1.00 95.12 300 VAL A C 1
ATOM 2184 O O . VAL A 1 300 ? 4.576 6.960 18.366 1.00 95.12 300 VAL A O 1
ATOM 2187 N N . LYS A 1 301 ? 3.238 6.099 19.950 1.00 97.19 301 LYS A N 1
ATOM 2188 C CA . LYS A 1 301 ? 4.209 5.099 20.406 1.00 97.19 301 LYS A CA 1
ATOM 2189 C C . LYS A 1 301 ? 4.207 3.905 19.456 1.00 97.19 301 LYS A C 1
ATOM 2191 O O . LYS A 1 301 ? 3.162 3.303 19.245 1.00 97.19 301 LYS A O 1
ATOM 2196 N N . ILE A 1 302 ? 5.360 3.532 18.918 1.00 95.88 302 ILE A N 1
ATOM 2197 C CA . ILE A 1 302 ? 5.517 2.423 17.973 1.00 95.88 302 ILE A CA 1
ATOM 2198 C C . ILE A 1 302 ? 6.174 1.242 18.693 1.00 95.88 302 ILE A C 1
ATOM 2200 O O . ILE A 1 302 ? 7.212 1.411 19.331 1.00 95.88 302 ILE A O 1
ATOM 2204 N N . ALA A 1 303 ? 5.584 0.053 18.576 1.00 96.75 303 ALA A N 1
ATOM 2205 C CA . ALA A 1 303 ? 6.117 -1.200 19.111 1.00 96.75 303 ALA A CA 1
ATOM 2206 C C . ALA A 1 303 ? 5.811 -2.376 18.164 1.00 96.75 303 ALA A C 1
ATOM 2208 O O . ALA A 1 303 ? 4.772 -3.030 18.251 1.00 96.75 303 ALA A O 1
ATOM 2209 N N . LEU A 1 304 ? 6.720 -2.653 17.235 1.00 96.56 304 LEU A N 1
ATOM 2210 C CA . LEU A 1 304 ? 6.572 -3.683 16.209 1.00 96.56 304 LEU A CA 1
ATOM 2211 C C . LEU A 1 304 ? 7.504 -4.861 16.495 1.00 96.56 304 LEU A C 1
ATOM 2213 O O . LEU A 1 304 ? 8.676 -4.677 16.823 1.00 96.56 304 LEU A O 1
ATOM 2217 N N . ARG A 1 305 ? 7.019 -6.089 16.301 1.00 95.75 305 ARG A N 1
ATOM 2218 C CA . ARG A 1 305 ? 7.878 -7.284 16.382 1.00 95.75 305 ARG A CA 1
ATOM 2219 C C . ARG A 1 305 ? 8.841 -7.385 15.205 1.00 95.75 305 ARG A C 1
ATOM 2221 O O . ARG A 1 305 ? 9.960 -7.863 15.376 1.00 95.75 305 ARG A O 1
ATOM 2228 N N . GLU A 1 306 ? 8.417 -6.916 14.035 1.00 93.75 306 GLU A N 1
ATOM 2229 C CA . GLU A 1 306 ? 9.213 -6.936 12.813 1.00 93.75 306 GLU A CA 1
ATOM 2230 C C . GLU A 1 306 ? 8.926 -5.723 11.921 1.00 93.75 306 GLU A C 1
ATOM 2232 O O . GLU A 1 306 ? 7.772 -5.438 11.587 1.00 93.75 306 GLU A O 1
ATOM 2237 N N . LEU A 1 307 ? 9.994 -5.059 11.478 1.00 93.88 307 LEU A N 1
ATOM 2238 C CA . LEU A 1 307 ? 9.975 -4.119 10.363 1.00 93.88 307 LEU A CA 1
ATOM 2239 C C . LEU A 1 307 ? 10.712 -4.726 9.169 1.00 93.88 307 LEU A C 1
ATOM 2241 O O . LEU A 1 307 ? 11.940 -4.833 9.163 1.00 93.88 307 LEU A O 1
ATOM 2245 N N . ASP A 1 308 ? 9.956 -5.074 8.138 1.00 91.19 308 ASP A N 1
ATOM 2246 C CA . ASP A 1 308 ? 10.480 -5.493 6.847 1.00 91.19 308 ASP A CA 1
ATOM 2247 C C . ASP A 1 308 ? 10.820 -4.254 6.009 1.00 91.19 308 ASP A C 1
ATOM 2249 O O . ASP A 1 308 ? 9.946 -3.521 5.526 1.00 91.19 308 ASP A O 1
ATOM 2253 N N . LEU A 1 309 ? 12.123 -4.042 5.817 1.00 87.38 309 LEU A N 1
ATOM 2254 C CA . LEU A 1 309 ? 12.681 -2.917 5.069 1.00 87.38 309 LEU A CA 1
ATOM 2255 C C . LEU A 1 309 ? 12.394 -2.991 3.560 1.00 87.38 309 LEU A C 1
ATOM 2257 O O . LEU A 1 309 ? 12.761 -2.083 2.818 1.00 87.38 309 LEU A O 1
ATOM 2261 N N . SER A 1 310 ? 11.721 -4.050 3.095 1.00 81.88 310 SER A N 1
ATOM 2262 C CA . SER A 1 310 ? 11.305 -4.253 1.705 1.00 81.88 310 SER A CA 1
ATOM 2263 C C . SER A 1 310 ? 12.461 -4.246 0.712 1.00 81.88 310 SER A C 1
ATOM 2265 O O . SER A 1 310 ? 12.306 -3.911 -0.463 1.00 81.88 310 SER A O 1
ATOM 2267 N N . THR A 1 311 ? 13.626 -4.651 1.199 1.00 76.50 311 THR A N 1
ATOM 2268 C CA . THR A 1 311 ? 14.842 -4.835 0.428 1.00 76.50 311 THR A CA 1
ATOM 2269 C C . THR A 1 311 ? 15.397 -6.214 0.729 1.00 76.50 311 THR A C 1
ATOM 2271 O O . THR A 1 311 ? 15.421 -6.653 1.872 1.00 76.50 311 THR A O 1
ATOM 2274 N N . GLU A 1 312 ? 15.862 -6.902 -0.307 1.00 66.50 312 GLU A N 1
ATOM 2275 C CA . GLU A 1 312 ? 16.560 -8.182 -0.153 1.00 66.50 312 GLU A CA 1
ATOM 2276 C C . GLU A 1 312 ? 18.005 -8.002 0.338 1.00 66.50 312 GLU A C 1
ATOM 2278 O O . GLU A 1 312 ? 18.706 -8.989 0.525 1.00 66.50 312 GLU A O 1
ATOM 2283 N N . ALA A 1 313 ? 18.474 -6.756 0.472 1.00 69.75 313 ALA A N 1
ATOM 2284 C CA . ALA A 1 313 ? 19.841 -6.443 0.876 1.00 69.75 313 ALA A CA 1
ATOM 2285 C C . ALA A 1 313 ? 20.031 -6.360 2.397 1.00 69.75 313 ALA A C 1
ATOM 2287 O O . ALA A 1 313 ? 21.174 -6.397 2.849 1.00 69.75 313 ALA A O 1
ATOM 2288 N N . LEU A 1 314 ? 18.948 -6.202 3.168 1.00 80.06 314 LEU A N 1
ATOM 2289 C CA . LEU A 1 314 ? 18.997 -6.009 4.617 1.00 80.06 314 LEU A CA 1
ATOM 2290 C C . LEU A 1 314 ? 18.049 -6.981 5.326 1.00 80.06 314 LEU A C 1
ATOM 2292 O O . LEU A 1 314 ? 16.896 -7.131 4.922 1.00 80.06 314 LEU A O 1
ATOM 2296 N N . GLU A 1 315 ? 18.513 -7.605 6.412 1.00 83.06 315 GLU A N 1
ATOM 2297 C CA . GLU A 1 315 ? 17.638 -8.364 7.319 1.00 83.06 315 GLU A CA 1
ATOM 2298 C C . GLU A 1 315 ? 16.590 -7.417 7.960 1.00 83.06 315 GLU A C 1
ATOM 2300 O O . GLU A 1 315 ? 16.925 -6.271 8.295 1.00 83.06 315 GLU A O 1
ATOM 2305 N N . PRO A 1 316 ? 15.334 -7.870 8.162 1.00 89.44 316 PRO A N 1
ATOM 2306 C CA . PRO A 1 316 ? 14.319 -7.111 8.890 1.00 89.44 316 PRO A CA 1
ATOM 2307 C C . PRO A 1 316 ? 14.777 -6.689 10.290 1.00 89.44 316 PRO A C 1
ATOM 2309 O O . PRO A 1 316 ? 15.534 -7.401 10.953 1.00 89.44 316 PRO A O 1
ATOM 2312 N N . LEU A 1 317 ? 14.262 -5.558 10.775 1.00 91.88 317 LEU A N 1
ATOM 2313 C CA . LEU A 1 317 ? 14.540 -5.093 12.135 1.00 91.88 317 LEU A CA 1
ATOM 2314 C C . LEU A 1 317 ? 13.588 -5.767 13.128 1.00 91.88 317 LEU A C 1
ATOM 2316 O O . LEU A 1 317 ? 12.375 -5.767 12.910 1.00 91.88 317 L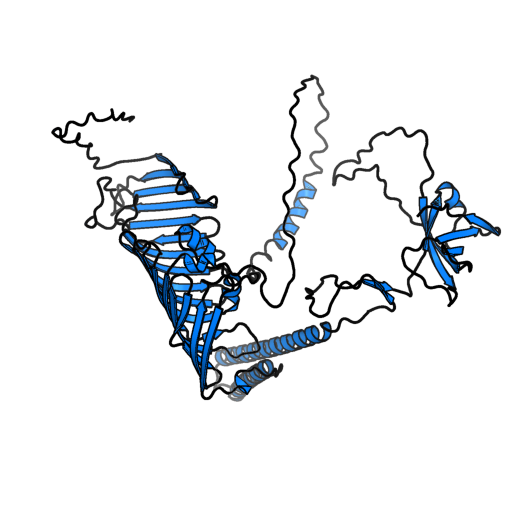EU A O 1
ATOM 2320 N N . ARG A 1 318 ? 14.121 -6.346 14.210 1.00 93.56 318 ARG A N 1
ATOM 2321 C CA . ARG A 1 318 ? 13.361 -7.151 15.182 1.00 93.56 318 ARG A CA 1
ATOM 2322 C C . ARG A 1 318 ? 13.904 -7.036 16.617 1.00 93.56 318 ARG A C 1
ATOM 2324 O O . ARG A 1 318 ? 15.026 -7.487 16.851 1.00 93.56 318 ARG A O 1
ATOM 2331 N N . PRO A 1 319 ? 13.120 -6.560 17.604 1.00 95.06 319 PRO A N 1
ATOM 2332 C CA . PRO A 1 319 ? 11.911 -5.739 17.461 1.00 95.06 319 PRO A CA 1
ATOM 2333 C C . PRO A 1 319 ? 12.261 -4.309 17.019 1.00 95.06 319 PRO A C 1
ATOM 2335 O O . PRO A 1 319 ? 13.440 -3.960 16.971 1.00 95.06 319 PRO A O 1
ATOM 2338 N N . LEU A 1 320 ? 11.250 -3.491 16.717 1.00 95.56 320 LEU A N 1
ATOM 2339 C CA . LEU A 1 320 ? 11.357 -2.046 16.492 1.00 95.56 320 LEU A CA 1
ATOM 2340 C C . LEU A 1 320 ? 10.452 -1.301 17.478 1.00 95.56 320 LEU A C 1
ATOM 2342 O O . LEU A 1 320 ? 9.234 -1.462 17.452 1.00 95.56 320 LEU A O 1
ATOM 2346 N N . GLU A 1 321 ? 11.035 -0.425 18.282 1.00 96.75 321 GLU A N 1
ATOM 2347 C CA . GLU A 1 321 ? 10.330 0.449 19.216 1.00 96.75 321 GLU A CA 1
ATOM 2348 C C . GLU A 1 321 ? 10.752 1.905 19.006 1.00 96.75 321 GLU A C 1
ATOM 2350 O O . GLU A 1 321 ? 11.890 2.174 18.619 1.00 96.75 321 GLU A O 1
ATOM 2355 N N . GLY A 1 322 ? 9.852 2.850 19.266 1.00 95.88 322 GLY A N 1
ATOM 2356 C CA . GLY A 1 322 ? 10.163 4.279 19.227 1.00 95.88 322 GLY A CA 1
ATOM 2357 C C . GLY A 1 322 ? 8.943 5.157 19.482 1.00 95.88 322 GLY A C 1
ATOM 2358 O O . GLY A 1 322 ? 7.818 4.667 19.593 1.00 95.88 322 GLY A O 1
ATOM 2359 N N . MET A 1 323 ? 9.158 6.464 19.562 1.00 96.50 323 MET A N 1
ATOM 2360 C CA . MET A 1 323 ? 8.097 7.461 19.686 1.00 96.50 323 MET A CA 1
ATOM 2361 C C . MET A 1 323 ? 8.076 8.341 18.442 1.00 96.50 323 MET A C 1
ATOM 2363 O O . MET A 1 323 ? 9.025 9.081 18.195 1.00 96.50 323 MET A O 1
ATOM 2367 N N . LEU A 1 324 ? 6.995 8.278 17.669 1.00 94.31 324 LEU A N 1
ATOM 2368 C CA . LEU A 1 324 ? 6.767 9.161 16.534 1.00 94.31 324 LEU A CA 1
ATOM 2369 C C . LEU A 1 324 ? 6.022 10.405 17.006 1.00 94.31 324 LEU A C 1
ATOM 2371 O O . LEU A 1 324 ? 4.927 10.307 17.551 1.00 94.31 324 LEU A O 1
ATOM 2375 N N . THR A 1 325 ? 6.591 11.575 16.753 1.00 94.19 325 THR A N 1
ATOM 2376 C CA . THR A 1 325 ? 5.941 12.866 16.964 1.00 94.19 325 THR A CA 1
ATOM 2377 C C . THR A 1 325 ? 5.906 13.643 15.656 1.00 94.19 325 THR A C 1
ATOM 2379 O O . THR A 1 325 ? 6.876 13.654 14.903 1.00 94.19 325 THR A O 1
ATOM 2382 N N . LEU A 1 326 ? 4.776 14.270 15.360 1.00 91.38 326 LEU A N 1
ATOM 2383 C CA . LEU A 1 326 ? 4.593 15.167 14.228 1.00 91.38 326 LEU A CA 1
ATOM 2384 C C . LEU A 1 326 ? 4.079 16.488 14.783 1.00 91.38 326 LEU A C 1
ATOM 2386 O O . LEU A 1 326 ? 2.994 16.522 15.353 1.00 91.38 326 LEU A O 1
ATOM 2390 N N . ASN A 1 327 ? 4.855 17.556 14.633 1.00 91.25 327 ASN A N 1
ATOM 2391 C CA . ASN A 1 327 ? 4.489 18.881 15.119 1.00 91.25 327 ASN A CA 1
ATOM 2392 C C . ASN A 1 327 ? 4.692 19.905 14.008 1.00 91.25 327 ASN A C 1
ATOM 2394 O O . ASN A 1 327 ? 5.828 20.238 13.674 1.00 91.25 327 ASN A O 1
ATOM 2398 N N . ASN A 1 328 ? 3.596 20.404 13.437 1.00 85.31 328 ASN A N 1
ATOM 2399 C CA . ASN A 1 328 ? 3.592 21.473 12.438 1.00 85.31 328 ASN A CA 1
ATOM 2400 C C . ASN A 1 328 ? 4.600 21.239 11.287 1.00 85.31 328 ASN A C 1
ATOM 2402 O O . ASN A 1 328 ? 5.403 22.112 10.945 1.00 85.31 328 ASN A O 1
ATOM 2406 N N . GLY A 1 329 ? 4.600 20.020 10.733 1.00 83.38 329 GLY A N 1
ATOM 2407 C CA . GLY A 1 329 ? 5.499 19.602 9.655 1.00 83.38 329 GLY A CA 1
ATOM 2408 C C . GLY A 1 329 ? 6.875 19.066 10.083 1.00 83.38 329 GLY A C 1
ATOM 2409 O O . GLY A 1 329 ? 7.607 18.591 9.212 1.00 83.38 329 GLY A O 1
ATOM 2410 N N . LEU A 1 330 ? 7.235 19.093 11.371 1.00 90.50 330 LEU A N 1
ATOM 2411 C CA . LEU A 1 330 ? 8.417 18.404 11.902 1.00 90.50 330 LEU A CA 1
ATOM 2412 C C . LEU A 1 330 ? 8.032 16.989 12.343 1.00 90.50 330 LEU A C 1
ATOM 2414 O O . LEU A 1 330 ? 7.400 16.813 13.385 1.00 90.50 330 LEU A O 1
ATOM 2418 N N . LEU A 1 331 ? 8.426 15.986 11.559 1.00 90.75 331 LEU A N 1
ATOM 2419 C CA . LEU A 1 331 ? 8.294 14.575 11.911 1.00 90.75 331 LEU A CA 1
ATOM 2420 C C . LEU A 1 331 ? 9.558 14.121 12.642 1.00 90.75 331 LEU A C 1
ATOM 2422 O O . LEU A 1 331 ? 10.662 14.295 12.134 1.00 90.75 331 LEU A O 1
ATOM 2426 N N . LYS A 1 332 ? 9.416 13.500 13.806 1.00 94.25 332 LYS A N 1
ATOM 2427 C CA . LYS A 1 332 ? 10.522 13.026 14.635 1.00 94.25 332 LYS A CA 1
ATOM 2428 C C . LYS A 1 332 ? 10.218 11.636 15.169 1.00 94.25 332 LYS A C 1
ATOM 2430 O O . LYS A 1 332 ? 9.120 11.383 15.646 1.00 94.25 332 LYS A O 1
ATOM 2435 N N . ILE A 1 333 ? 11.190 10.740 15.087 1.00 94.44 333 ILE A N 1
ATOM 2436 C CA . ILE A 1 333 ? 11.151 9.419 15.706 1.00 94.44 333 ILE A CA 1
ATOM 2437 C C . ILE A 1 333 ? 12.244 9.404 16.768 1.00 94.44 333 ILE A C 1
ATOM 2439 O O . ILE A 1 333 ? 13.425 9.275 16.445 1.00 94.44 333 ILE A O 1
ATOM 2443 N N . ASP A 1 334 ? 11.832 9.595 18.016 1.00 92.19 334 ASP A N 1
ATOM 2444 C CA . ASP A 1 334 ? 12.685 9.571 19.200 1.00 92.19 334 ASP A CA 1
ATOM 2445 C C . ASP A 1 334 ? 12.768 8.177 19.808 1.00 92.19 334 ASP A C 1
ATOM 2447 O O . ASP A 1 334 ? 11.899 7.329 19.596 1.00 92.19 334 ASP A O 1
ATOM 2451 N N . GLU A 1 335 ? 13.817 7.964 20.606 1.00 91.31 335 GLU A N 1
ATOM 2452 C CA . GLU A 1 335 ? 14.035 6.724 21.357 1.00 91.31 335 GLU A CA 1
ATOM 2453 C C . GLU A 1 335 ? 13.956 5.470 20.479 1.00 91.31 335 GLU A C 1
ATOM 2455 O O . GLU A 1 335 ? 13.550 4.405 20.947 1.00 91.31 335 GLU A O 1
ATOM 2460 N N . LEU A 1 336 ? 14.364 5.584 19.208 1.00 94.88 336 LEU A N 1
ATOM 2461 C CA . LEU A 1 336 ? 14.358 4.453 18.298 1.00 94.88 336 LEU A CA 1
ATOM 2462 C C . LEU A 1 336 ? 15.223 3.352 18.905 1.00 94.88 336 LEU A C 1
ATOM 2464 O O . LEU A 1 336 ? 16.375 3.593 19.273 1.00 94.88 336 LEU A O 1
ATOM 2468 N N . ARG A 1 337 ? 14.681 2.142 18.989 1.00 95.56 337 ARG A N 1
ATOM 2469 C CA . ARG A 1 337 ? 15.389 0.923 19.373 1.00 95.56 337 ARG A CA 1
ATOM 2470 C C . ARG A 1 337 ? 14.980 -0.181 18.419 1.00 95.56 337 ARG A C 1
ATOM 2472 O O . ARG A 1 337 ? 13.828 -0.590 18.385 1.00 95.56 337 ARG A O 1
ATOM 2479 N N . ALA A 1 338 ? 15.940 -0.670 17.655 1.00 94.50 338 ALA A N 1
ATOM 2480 C CA . ALA A 1 338 ? 15.757 -1.737 16.693 1.00 94.50 338 ALA A CA 1
ATOM 2481 C C . ALA A 1 338 ? 16.771 -2.850 16.951 1.00 94.50 338 ALA A C 1
ATOM 2483 O O . ALA A 1 338 ? 17.956 -2.571 17.135 1.00 94.50 338 ALA A O 1
ATOM 2484 N N . GLY A 1 339 ? 16.350 -4.111 16.934 1.00 93.12 339 GLY A N 1
ATOM 2485 C CA . GLY A 1 339 ? 17.296 -5.219 16.797 1.00 93.12 339 GLY A CA 1
ATOM 2486 C C . GLY A 1 339 ? 17.671 -5.414 15.329 1.00 93.12 339 GLY A C 1
ATOM 2487 O O . GLY A 1 339 ? 16.795 -5.440 14.468 1.00 93.12 339 GLY A O 1
ATOM 2488 N N . ALA A 1 340 ? 18.964 -5.535 15.033 1.00 91.25 340 ALA A N 1
ATOM 2489 C CA . ALA A 1 340 ? 19.476 -5.733 13.676 1.00 91.25 340 ALA A CA 1
ATOM 2490 C C . ALA A 1 340 ? 20.601 -6.771 13.702 1.00 91.25 340 ALA A C 1
ATOM 2492 O O . ALA A 1 340 ? 21.621 -6.554 14.354 1.00 91.25 340 ALA A O 1
ATOM 2493 N N . ALA A 1 341 ? 20.395 -7.910 13.032 1.00 85.12 341 ALA A N 1
ATOM 2494 C CA . ALA A 1 341 ? 21.371 -8.997 12.904 1.00 85.12 341 ALA A CA 1
ATOM 2495 C C . ALA A 1 341 ? 22.068 -9.420 14.214 1.00 85.12 341 ALA A C 1
ATOM 2497 O O . ALA A 1 341 ? 23.284 -9.575 14.278 1.00 85.12 341 ALA A O 1
ATOM 2498 N N . GLY A 1 342 ? 21.294 -9.591 15.291 1.00 83.31 342 GLY A N 1
ATOM 2499 C CA . GLY A 1 342 ? 21.815 -9.957 16.619 1.00 83.31 342 GLY A CA 1
ATOM 2500 C C . GLY A 1 342 ? 22.383 -8.789 17.437 1.00 83.31 342 GLY A C 1
ATOM 2501 O O . GLY A 1 342 ? 22.577 -8.938 18.642 1.00 83.31 342 GLY A O 1
ATOM 2502 N N . GLY A 1 343 ? 22.571 -7.623 16.819 1.00 91.69 343 GLY A N 1
ATOM 2503 C CA . GLY A 1 343 ? 22.908 -6.369 17.481 1.00 91.69 343 GLY A CA 1
ATOM 2504 C C . GLY A 1 343 ? 21.704 -5.464 17.717 1.00 91.69 343 GLY A C 1
ATOM 2505 O O . GLY A 1 343 ? 20.544 -5.849 17.544 1.00 91.69 343 GLY A O 1
ATOM 2506 N N . ARG A 1 344 ? 21.992 -4.220 18.099 1.00 93.12 344 ARG A N 1
ATOM 2507 C CA . ARG A 1 344 ? 20.998 -3.173 18.347 1.00 93.12 344 ARG A CA 1
ATOM 2508 C C . ARG A 1 344 ? 21.384 -1.877 17.642 1.00 93.12 344 ARG A C 1
ATOM 2510 O O . ARG A 1 344 ? 22.523 -1.421 17.759 1.00 93.12 344 ARG A O 1
ATOM 2517 N N . VAL A 1 345 ? 20.407 -1.271 16.981 1.00 93.44 345 VAL A N 1
ATOM 2518 C CA . VAL A 1 345 ? 20.436 0.091 16.447 1.00 93.44 345 VAL A CA 1
ATOM 2519 C C . VAL A 1 345 ? 19.556 0.955 17.342 1.00 93.44 345 VAL A C 1
ATOM 2521 O O . VAL A 1 345 ? 18.445 0.564 17.693 1.00 93.44 345 VAL A O 1
ATOM 2524 N N . SER A 1 346 ? 20.047 2.118 17.749 1.00 95.38 346 SER A N 1
ATOM 2525 C CA . SER A 1 346 ? 19.276 3.055 18.562 1.00 95.38 346 SER A CA 1
ATOM 2526 C C . SER A 1 346 ? 19.566 4.495 18.199 1.00 95.38 346 SER A C 1
ATOM 2528 O O . SER A 1 346 ? 20.704 4.793 17.849 1.00 95.38 346 SER A O 1
ATOM 2530 N N . GLY A 1 347 ? 18.599 5.396 18.334 1.00 94.81 347 GLY A N 1
ATOM 2531 C CA . GLY A 1 347 ? 18.848 6.800 18.033 1.00 94.81 347 GLY A CA 1
ATOM 2532 C C . GLY A 1 347 ? 17.601 7.615 17.742 1.00 94.81 347 GLY A C 1
ATOM 2533 O O . GLY A 1 347 ? 16.531 7.341 18.282 1.00 94.81 347 GLY A O 1
ATOM 2534 N N . MET A 1 348 ? 17.767 8.619 16.889 1.00 94.50 348 MET A N 1
ATOM 2535 C CA . MET A 1 348 ? 16.722 9.553 16.496 1.00 94.50 348 MET A CA 1
ATOM 2536 C C . MET A 1 348 ? 16.746 9.780 14.984 1.00 94.50 348 MET A C 1
ATOM 2538 O O . MET A 1 348 ? 17.811 9.864 14.367 1.00 94.50 348 MET A O 1
ATOM 2542 N N . LEU A 1 349 ? 15.556 9.928 14.407 1.00 93.25 349 LEU A N 1
ATOM 2543 C CA . LEU A 1 349 ? 15.353 10.391 13.039 1.00 93.25 349 LEU A CA 1
ATOM 2544 C C . LEU A 1 349 ? 14.450 11.618 13.072 1.00 93.25 349 LEU A C 1
ATOM 2546 O O . LEU A 1 349 ? 13.496 11.659 13.844 1.00 93.25 349 LEU A O 1
ATOM 2550 N N . SER A 1 350 ? 14.706 12.598 12.218 1.00 92.81 350 SER A N 1
ATOM 2551 C CA . SER A 1 350 ? 13.794 13.719 12.021 1.00 92.81 350 SER A CA 1
ATOM 2552 C C . SER A 1 350 ? 13.746 14.156 10.568 1.00 92.81 350 SER A C 1
ATOM 2554 O O . SER A 1 350 ? 14.763 14.178 9.878 1.00 92.81 350 SER A O 1
ATOM 2556 N N . LEU A 1 351 ? 12.559 14.546 10.131 1.00 89.50 351 LEU A N 1
ATOM 2557 C CA . LEU A 1 351 ? 12.279 15.141 8.840 1.00 89.50 351 LEU A CA 1
ATOM 2558 C C . LEU A 1 351 ? 11.564 16.470 9.087 1.00 89.50 351 LEU A C 1
ATOM 2560 O O . LEU A 1 351 ? 10.407 16.492 9.504 1.00 89.50 351 LEU A O 1
ATOM 2564 N N . ASP A 1 352 ? 12.266 17.566 8.835 1.00 88.50 352 ASP A N 1
ATOM 2565 C CA . ASP A 1 352 ? 11.714 18.913 8.890 1.00 88.50 352 ASP A CA 1
ATOM 2566 C C . ASP A 1 352 ? 11.227 19.328 7.500 1.00 88.50 352 ASP A C 1
ATOM 2568 O O . ASP A 1 352 ? 12.006 19.397 6.548 1.00 88.50 352 ASP A O 1
ATOM 2572 N N . SER A 1 353 ? 9.928 19.591 7.386 1.00 84.19 353 SER A N 1
ATOM 2573 C CA . SER A 1 353 ? 9.279 20.011 6.144 1.00 84.19 353 SER A CA 1
ATOM 2574 C C . SER A 1 353 ? 8.910 21.503 6.108 1.00 84.19 353 SER A C 1
ATOM 2576 O O . SER A 1 353 ? 8.172 21.949 5.224 1.00 84.19 353 SER A O 1
ATOM 2578 N N . GLN A 1 354 ? 9.389 22.299 7.070 1.00 82.44 354 GLN A N 1
ATOM 2579 C CA . GLN A 1 354 ? 9.183 23.749 7.097 1.00 82.44 354 GLN A CA 1
ATOM 2580 C C . GLN A 1 354 ? 9.967 24.492 6.001 1.00 82.44 354 GLN A C 1
ATOM 2582 O O . GLN A 1 354 ? 9.366 25.355 5.348 1.00 82.44 354 GLN A O 1
ATOM 2587 N N . PRO A 1 355 ? 11.254 24.177 5.744 1.00 82.88 355 PRO A N 1
ATOM 2588 C CA . PRO A 1 355 ? 12.015 24.807 4.669 1.00 82.88 355 PRO A CA 1
ATOM 2589 C C . PRO A 1 355 ? 11.533 24.367 3.278 1.00 82.88 355 PRO A C 1
ATOM 2591 O O . PRO A 1 355 ? 10.924 23.313 3.115 1.00 82.88 355 PRO A O 1
ATOM 2594 N N . ALA A 1 356 ? 11.857 25.153 2.245 1.00 77.00 356 ALA A N 1
ATOM 2595 C CA . ALA A 1 356 ? 11.481 24.846 0.857 1.00 77.00 356 ALA A CA 1
ATOM 2596 C C . ALA A 1 356 ? 12.068 23.517 0.338 1.00 77.00 356 ALA A C 1
ATOM 2598 O O . ALA A 1 356 ? 11.480 22.877 -0.529 1.00 77.00 356 ALA A O 1
ATOM 2599 N N . ALA A 1 357 ? 13.218 23.101 0.875 1.00 80.31 357 ALA A N 1
ATOM 2600 C CA . ALA A 1 357 ? 13.762 21.761 0.706 1.00 80.31 357 ALA A CA 1
ATOM 2601 C C . ALA A 1 357 ? 13.726 21.059 2.073 1.00 80.31 357 ALA A C 1
ATOM 2603 O O . ALA A 1 357 ? 14.344 21.574 3.009 1.00 80.31 357 ALA A O 1
ATOM 2604 N N . PRO A 1 358 ? 13.020 19.925 2.217 1.00 78.69 358 PRO A N 1
ATOM 2605 C CA . PRO A 1 358 ? 12.903 19.252 3.501 1.00 78.69 358 PRO A CA 1
ATOM 2606 C C . PRO A 1 358 ? 14.274 18.782 3.998 1.00 78.69 358 PRO A C 1
ATOM 2608 O O . PRO A 1 358 ? 15.096 18.282 3.225 1.00 78.69 358 PRO A O 1
ATOM 2611 N N . VAL A 1 359 ? 14.516 18.932 5.297 1.00 87.31 359 VAL A N 1
ATOM 2612 C CA . VAL A 1 359 ? 15.780 18.570 5.940 1.00 87.31 359 VAL A CA 1
ATOM 2613 C C . VAL A 1 359 ? 15.595 17.260 6.687 1.00 87.31 359 VAL A C 1
ATOM 2615 O O . VAL A 1 359 ? 14.819 17.170 7.636 1.00 87.31 359 VAL A O 1
ATOM 2618 N N . PHE A 1 360 ? 16.333 16.238 6.266 1.00 89.75 360 PHE A N 1
ATOM 2619 C CA . PHE A 1 360 ? 16.408 14.968 6.974 1.00 89.75 360 PHE A CA 1
ATOM 2620 C C . PHE A 1 360 ? 17.659 14.938 7.854 1.00 89.75 360 PHE A C 1
ATOM 2622 O O . PHE A 1 360 ? 18.770 15.145 7.364 1.00 89.75 360 PHE A O 1
ATOM 2629 N N . ALA A 1 361 ? 17.482 14.661 9.143 1.00 91.12 361 ALA A N 1
ATOM 2630 C CA . ALA A 1 361 ? 18.564 14.496 10.103 1.00 91.12 361 ALA A CA 1
ATOM 2631 C C . ALA A 1 361 ? 18.426 13.157 10.831 1.00 91.12 361 ALA A C 1
ATOM 2633 O O . ALA A 1 361 ? 17.325 12.699 11.137 1.00 91.12 361 ALA A O 1
ATOM 2634 N N . THR A 1 362 ? 19.560 12.517 11.099 1.00 92.88 362 THR A N 1
ATOM 2635 C CA . THR A 1 362 ? 19.608 11.201 11.730 1.00 92.88 362 THR A CA 1
ATOM 2636 C C . THR A 1 362 ? 20.821 11.113 12.648 1.00 92.88 362 THR A C 1
ATOM 2638 O O . THR A 1 362 ? 21.926 11.485 12.260 1.00 92.88 362 THR A O 1
ATOM 2641 N N . ASP A 1 363 ? 20.618 10.594 13.854 1.00 93.25 363 ASP A N 1
ATOM 2642 C CA . ASP A 1 363 ? 21.683 10.228 14.791 1.00 93.25 363 ASP A CA 1
ATOM 2643 C C . ASP A 1 363 ? 21.416 8.792 15.232 1.00 93.25 363 ASP A C 1
ATOM 2645 O O . ASP A 1 363 ? 20.510 8.540 16.024 1.00 93.25 363 ASP A O 1
ATOM 2649 N N . LEU A 1 364 ? 22.140 7.839 14.643 1.00 92.88 364 LEU A N 1
ATOM 2650 C CA . LEU A 1 364 ? 21.963 6.412 14.894 1.00 92.88 364 LEU A CA 1
ATOM 2651 C C . LEU A 1 364 ? 23.248 5.817 15.454 1.00 92.88 364 LEU A C 1
ATOM 2653 O O . LEU A 1 364 ? 24.322 5.929 14.867 1.00 92.88 364 LEU A O 1
ATOM 2657 N N . LYS A 1 365 ? 23.108 5.095 16.560 1.00 92.94 365 LYS A N 1
ATOM 2658 C CA . LYS A 1 365 ? 24.159 4.345 17.246 1.00 92.94 365 LYS A CA 1
ATOM 2659 C C . LYS A 1 365 ? 23.925 2.858 17.070 1.00 92.94 365 LYS A C 1
ATOM 2661 O O . LYS A 1 365 ? 22.811 2.367 17.232 1.00 92.94 365 LYS A O 1
ATOM 2666 N N . TRP A 1 366 ? 24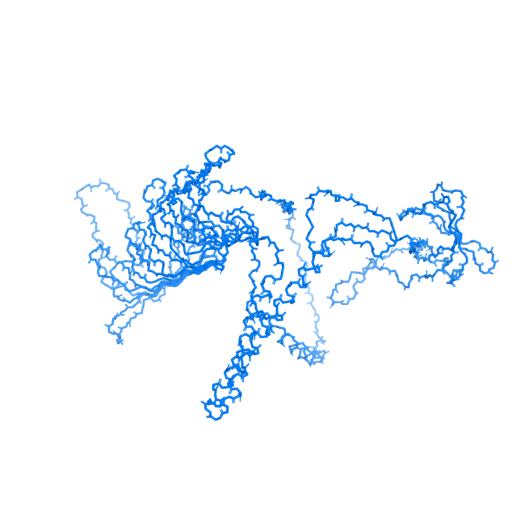.992 2.154 16.728 1.00 92.38 366 TRP A N 1
ATOM 2667 C CA . TRP A 1 366 ? 24.956 0.757 16.330 1.00 92.38 366 TRP A CA 1
ATOM 2668 C C . TRP A 1 366 ? 25.866 -0.010 17.277 1.00 92.38 366 TRP A C 1
ATOM 2670 O O . TRP A 1 366 ? 27.000 0.399 17.520 1.00 92.38 366 TRP A O 1
ATOM 2680 N N . SER A 1 367 ? 25.362 -1.095 17.852 1.00 92.31 367 SER A N 1
ATOM 2681 C CA . SER A 1 367 ? 26.076 -1.865 18.871 1.00 92.31 367 SER A CA 1
ATOM 2682 C C . SER A 1 367 ? 25.912 -3.357 18.617 1.00 92.31 367 SER A C 1
ATOM 2684 O O . SER A 1 367 ? 24.790 -3.857 18.554 1.00 92.31 367 SER A O 1
ATOM 2686 N N . GLY A 1 368 ? 27.032 -4.059 18.426 1.00 88.25 368 GLY A N 1
ATOM 2687 C CA . GLY A 1 368 ? 27.047 -5.509 18.199 1.00 88.25 368 GLY A CA 1
ATOM 2688 C C . GLY A 1 368 ? 26.291 -5.979 16.951 1.00 88.25 368 GLY A C 1
ATOM 2689 O O . GLY A 1 368 ? 25.869 -7.127 16.916 1.00 88.25 368 GLY A O 1
ATOM 2690 N N . VAL A 1 369 ? 26.065 -5.099 15.966 1.00 87.88 369 VAL A N 1
ATOM 2691 C CA . VAL A 1 369 ? 25.415 -5.459 14.697 1.00 87.88 369 VAL A CA 1
ATOM 2692 C C . VAL A 1 369 ? 26.425 -6.211 13.841 1.00 87.88 369 VAL A C 1
ATOM 2694 O O . VAL A 1 369 ? 27.448 -5.645 13.455 1.00 87.88 369 VAL A O 1
ATOM 2697 N N . ASP A 1 370 ? 26.137 -7.475 13.549 1.00 85.12 370 ASP A N 1
ATOM 2698 C CA . ASP A 1 370 ? 26.900 -8.256 12.581 1.00 85.12 370 ASP A CA 1
ATOM 2699 C C . ASP A 1 370 ? 26.541 -7.769 11.173 1.00 85.12 370 ASP A C 1
ATOM 2701 O O . ASP A 1 370 ? 25.466 -8.068 10.651 1.00 85.12 370 ASP A O 1
ATOM 2705 N N . LEU A 1 371 ? 27.419 -6.957 10.581 1.00 79.69 371 LEU A N 1
ATOM 2706 C CA . LEU A 1 371 ? 27.184 -6.369 9.265 1.00 79.69 371 LEU A CA 1
ATOM 2707 C C . LEU A 1 371 ? 27.197 -7.414 8.145 1.00 79.69 371 LEU A C 1
ATOM 2709 O O . LEU A 1 371 ? 26.472 -7.213 7.180 1.00 79.69 371 LEU A O 1
ATOM 2713 N N . ASP A 1 372 ? 27.935 -8.520 8.274 1.00 74.12 372 ASP A N 1
ATOM 2714 C CA . ASP A 1 372 ? 27.972 -9.589 7.263 1.00 74.12 372 ASP A CA 1
ATOM 2715 C C . ASP A 1 372 ? 26.683 -10.415 7.260 1.00 74.12 372 ASP A C 1
ATOM 2717 O O . ASP A 1 372 ? 26.286 -10.972 6.236 1.00 74.12 372 ASP A O 1
ATOM 2721 N N . ARG A 1 373 ? 26.015 -10.490 8.414 1.00 70.69 373 ARG A N 1
ATOM 2722 C CA . ARG A 1 373 ? 24.676 -11.064 8.540 1.00 70.69 373 ARG A CA 1
ATOM 2723 C C . ARG A 1 373 ? 23.586 -10.062 8.154 1.00 70.69 373 ARG A C 1
ATOM 2725 O O . ARG A 1 373 ? 22.611 -10.448 7.508 1.00 70.69 373 ARG A O 1
ATOM 2732 N N . TRP A 1 374 ? 23.715 -8.801 8.576 1.00 70.62 374 TRP A N 1
ATOM 2733 C CA . TRP A 1 374 ? 22.701 -7.775 8.330 1.00 70.62 374 TRP A CA 1
ATOM 2734 C C . TRP A 1 374 ? 22.635 -7.392 6.860 1.00 70.62 374 TRP A C 1
ATOM 2736 O O . TRP A 1 374 ? 21.545 -7.338 6.290 1.00 70.62 374 TRP A O 1
ATOM 2746 N N . LEU A 1 375 ? 23.797 -7.173 6.243 1.00 69.88 375 LEU A N 1
ATOM 2747 C CA . LEU A 1 375 ? 23.928 -7.118 4.800 1.00 69.88 375 LEU A CA 1
ATOM 2748 C C . LEU A 1 375 ? 23.771 -8.545 4.319 1.00 69.88 375 LEU A C 1
ATOM 2750 O O . LEU A 1 375 ? 24.621 -9.391 4.565 1.00 69.88 375 LEU A O 1
ATOM 2754 N N . THR A 1 376 ? 22.680 -8.832 3.628 1.00 57.84 376 THR A N 1
ATOM 2755 C CA . THR A 1 376 ? 22.476 -10.154 3.047 1.00 57.84 376 THR A CA 1
ATOM 2756 C C . THR A 1 376 ? 23.439 -10.277 1.868 1.00 57.84 376 THR A C 1
ATOM 2758 O O . THR A 1 376 ? 23.081 -10.026 0.715 1.00 57.84 376 THR A O 1
ATOM 2761 N N . VAL A 1 377 ? 24.710 -10.600 2.142 1.00 54.88 377 VAL A N 1
ATOM 2762 C CA . VAL A 1 377 ? 25.680 -10.960 1.110 1.00 54.88 377 VAL A CA 1
ATOM 2763 C C . VAL A 1 377 ? 25.039 -12.119 0.371 1.00 54.88 377 VAL A C 1
ATOM 2765 O O . VAL A 1 377 ? 24.816 -13.184 0.946 1.00 54.88 377 VAL A O 1
ATOM 2768 N N . ARG A 1 378 ? 24.633 -11.864 -0.879 1.00 56.91 378 ARG A N 1
ATOM 2769 C CA . ARG A 1 378 ? 23.880 -12.802 -1.713 1.00 56.91 378 ARG A CA 1
ATOM 2770 C C . ARG A 1 378 ? 24.649 -14.113 -1.813 1.00 56.91 378 ARG A C 1
ATOM 2772 O O . ARG A 1 378 ? 25.438 -14.309 -2.730 1.00 56.91 378 ARG A O 1
ATOM 2779 N N . ASN A 1 379 ? 24.340 -15.051 -0.929 1.00 60.94 379 ASN A N 1
ATOM 2780 C CA . ASN A 1 379 ? 24.371 -16.449 -1.277 1.00 60.94 379 ASN A CA 1
ATOM 2781 C C . ASN A 1 379 ? 22.994 -16.745 -1.885 1.00 60.94 379 ASN A C 1
ATOM 2783 O O . ASN A 1 379 ? 22.053 -17.023 -1.139 1.00 60.94 379 ASN A O 1
ATOM 2787 N N . PRO A 1 380 ? 22.826 -16.677 -3.222 1.00 63.44 380 PRO A N 1
ATOM 2788 C CA . PRO A 1 380 ? 21.563 -17.038 -3.869 1.00 63.44 380 PRO A CA 1
ATOM 2789 C C . PRO A 1 380 ? 21.126 -18.466 -3.512 1.00 63.44 380 PRO A C 1
ATOM 2791 O O . PRO A 1 380 ? 19.961 -18.809 -3.678 1.00 63.44 380 PRO A O 1
ATOM 2794 N N . ASN A 1 381 ? 22.031 -19.285 -2.964 1.00 70.94 381 ASN A N 1
ATOM 2795 C CA . ASN A 1 381 ? 21.735 -20.631 -2.515 1.00 70.94 381 ASN A CA 1
ATOM 2796 C C . ASN A 1 381 ? 21.273 -20.721 -1.047 1.00 70.94 381 ASN A C 1
ATOM 2798 O O . ASN A 1 381 ? 20.931 -21.816 -0.622 1.00 70.94 381 ASN A O 1
ATOM 2802 N N . ALA A 1 382 ? 21.205 -19.633 -0.270 1.00 72.94 382 ALA A N 1
ATOM 2803 C CA . ALA A 1 382 ? 20.835 -19.694 1.152 1.00 72.94 382 ALA A CA 1
ATOM 2804 C C . ALA A 1 382 ? 19.416 -20.250 1.376 1.00 72.94 382 ALA A C 1
ATOM 2806 O O . ALA A 1 382 ? 19.218 -21.154 2.186 1.00 72.94 382 ALA A O 1
ATOM 2807 N N . LYS A 1 383 ? 18.430 -19.767 0.607 1.00 76.44 383 LYS A N 1
ATOM 2808 C CA . LYS A 1 383 ? 17.049 -20.268 0.671 1.00 76.44 383 LYS A CA 1
ATOM 2809 C C . LYS A 1 383 ? 16.929 -21.740 0.243 1.00 76.44 383 LYS A C 1
ATOM 2811 O O . LYS A 1 383 ? 16.398 -22.516 1.031 1.00 76.44 383 LYS A O 1
ATOM 2816 N N . PRO A 1 384 ? 17.434 -22.178 -0.930 1.00 83.62 384 PRO A N 1
ATOM 2817 C CA . PRO A 1 384 ? 17.389 -23.599 -1.270 1.00 83.62 384 PRO A CA 1
ATOM 2818 C C . PRO A 1 384 ? 18.237 -24.470 -0.330 1.00 83.62 384 PRO A C 1
ATOM 2820 O O . PRO A 1 384 ? 17.875 -25.620 -0.131 1.00 83.62 384 PRO A O 1
ATOM 2823 N N . GLN A 1 385 ? 19.306 -23.964 0.297 1.00 79.88 385 GLN A N 1
ATOM 2824 C CA . GLN A 1 385 ? 20.052 -24.705 1.328 1.00 79.88 385 GLN A CA 1
ATOM 2825 C C . GLN A 1 385 ? 19.218 -24.931 2.598 1.00 79.88 385 GLN A C 1
ATOM 2827 O O . GLN A 1 385 ? 19.224 -26.039 3.133 1.00 79.88 385 GLN A O 1
ATOM 2832 N N . ALA A 1 386 ? 18.467 -23.923 3.055 1.00 80.19 386 ALA A N 1
ATOM 2833 C CA . ALA A 1 386 ? 17.557 -24.064 4.192 1.00 80.19 386 ALA A CA 1
ATOM 2834 C C . ALA A 1 386 ? 16.430 -25.070 3.895 1.00 80.19 386 ALA A C 1
ATOM 2836 O O . ALA A 1 386 ? 16.226 -26.008 4.662 1.00 80.19 386 ALA A O 1
ATOM 2837 N N . GLU A 1 387 ? 15.771 -24.942 2.738 1.00 84.75 387 GLU A N 1
ATOM 2838 C CA . GLU A 1 387 ? 14.728 -25.885 2.301 1.00 84.75 387 GLU A CA 1
ATOM 2839 C C . GLU A 1 387 ? 15.288 -27.304 2.099 1.00 84.75 387 GLU A C 1
ATOM 2841 O O . GLU A 1 387 ? 14.612 -28.294 2.368 1.00 84.75 387 GLU A O 1
ATOM 2846 N N . GLN A 1 388 ? 16.553 -27.431 1.681 1.00 89.31 388 GLN A N 1
ATOM 2847 C CA . GLN A 1 388 ? 17.218 -28.724 1.528 1.00 89.31 388 GLN A CA 1
ATOM 2848 C C . GLN A 1 388 ? 17.443 -29.408 2.877 1.00 89.31 388 GLN A C 1
ATOM 2850 O O . GLN A 1 388 ? 17.272 -30.624 2.968 1.00 89.31 388 GLN A O 1
ATOM 2855 N N . ALA A 1 389 ? 17.782 -28.653 3.924 1.00 86.75 389 ALA A N 1
ATOM 2856 C CA . ALA A 1 389 ? 17.88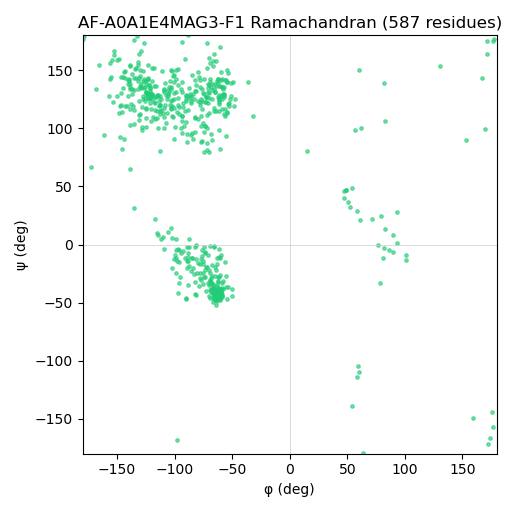8 -29.184 5.279 1.00 86.75 389 ALA A CA 1
ATOM 2857 C C . ALA A 1 389 ? 16.519 -29.651 5.809 1.00 86.75 389 ALA A C 1
ATOM 2859 O O . ALA A 1 389 ? 16.418 -30.758 6.340 1.00 86.75 389 ALA A O 1
ATOM 2860 N N . THR A 1 390 ? 15.456 -28.867 5.595 1.00 87.31 390 THR A N 1
ATOM 2861 C CA . THR A 1 390 ? 14.081 -29.235 5.978 1.00 87.31 390 THR A CA 1
ATOM 2862 C C . THR A 1 390 ? 13.594 -30.480 5.236 1.00 87.31 390 THR A C 1
ATOM 2864 O O . THR A 1 390 ? 13.066 -31.404 5.857 1.00 87.31 390 THR A O 1
ATOM 2867 N N . ALA A 1 391 ? 13.825 -30.559 3.923 1.00 91.00 391 ALA A N 1
ATOM 2868 C CA . ALA A 1 391 ? 13.493 -31.735 3.126 1.00 91.00 391 ALA A CA 1
ATOM 2869 C C . ALA A 1 391 ? 14.282 -32.972 3.580 1.00 91.00 391 ALA A C 1
ATOM 2871 O O . ALA A 1 391 ? 13.715 -34.062 3.666 1.00 91.00 391 ALA A O 1
ATOM 2872 N N . ALA A 1 392 ? 15.570 -32.825 3.908 1.00 91.81 392 ALA A N 1
ATOM 2873 C CA . ALA A 1 392 ? 16.402 -33.923 4.395 1.00 91.81 392 ALA A CA 1
ATOM 2874 C C . ALA A 1 392 ? 15.947 -34.452 5.767 1.00 91.81 392 ALA A C 1
ATOM 2876 O O . ALA A 1 392 ? 15.949 -35.670 5.979 1.00 91.81 392 ALA A O 1
ATOM 2877 N N . ASP A 1 393 ? 15.529 -33.574 6.684 1.00 91.19 393 ASP A N 1
ATOM 2878 C CA . ASP A 1 393 ? 14.955 -33.972 7.975 1.00 91.19 393 ASP A CA 1
ATOM 2879 C C . ASP A 1 393 ? 13.612 -34.695 7.792 1.00 91.19 393 ASP A C 1
ATOM 2881 O O . ASP A 1 393 ? 13.439 -35.803 8.307 1.00 91.19 393 ASP A O 1
ATOM 2885 N N . ALA A 1 394 ? 12.707 -34.151 6.972 1.00 90.50 394 ALA A N 1
ATOM 2886 C CA . ALA A 1 394 ? 11.416 -34.777 6.683 1.00 90.50 394 ALA A CA 1
ATOM 2887 C C . ALA A 1 394 ? 11.578 -36.180 6.062 1.00 90.50 394 ALA A C 1
ATOM 2889 O O . ALA A 1 394 ? 10.971 -37.145 6.531 1.00 90.50 394 ALA A O 1
ATOM 2890 N N . HIS A 1 395 ? 12.487 -36.339 5.092 1.00 92.88 395 HIS A N 1
ATOM 2891 C CA . HIS A 1 395 ? 12.825 -37.655 4.535 1.00 92.88 395 HIS A CA 1
ATOM 2892 C C . HIS A 1 395 ? 13.454 -38.589 5.577 1.00 92.88 395 HIS A C 1
ATOM 2894 O O . HIS A 1 395 ? 13.204 -39.793 5.564 1.00 92.88 395 HIS A O 1
ATOM 2900 N N . SER A 1 396 ? 14.272 -38.068 6.495 1.00 92.88 396 SER A N 1
ATOM 2901 C CA . SER A 1 396 ? 14.873 -38.870 7.567 1.00 92.88 396 SER A CA 1
ATOM 2902 C C . SER A 1 396 ? 13.834 -39.355 8.580 1.00 92.88 396 SER A C 1
ATOM 2904 O O . SER A 1 396 ? 13.920 -40.496 9.035 1.00 92.88 396 SER A O 1
ATOM 2906 N N . GLN A 1 397 ? 12.835 -38.534 8.912 1.00 90.38 397 GLN A N 1
ATOM 2907 C CA . GLN A 1 397 ? 11.693 -38.917 9.751 1.00 90.38 397 GLN A CA 1
ATOM 2908 C C . GLN A 1 397 ? 10.854 -40.005 9.077 1.00 90.38 397 GLN A C 1
ATOM 2910 O O . GLN A 1 397 ? 10.616 -41.043 9.692 1.00 90.38 397 GLN A O 1
ATOM 2915 N N . LEU A 1 398 ? 10.523 -39.835 7.794 1.00 91.50 398 LEU A N 1
ATOM 2916 C CA . LEU A 1 398 ? 9.802 -40.843 7.016 1.00 91.50 398 LEU A CA 1
ATOM 2917 C C . LEU A 1 398 ? 10.569 -42.172 6.941 1.00 91.50 398 LEU A C 1
ATOM 2919 O O . LEU A 1 398 ? 9.991 -43.234 7.167 1.00 91.50 398 LEU A O 1
ATOM 2923 N N . ARG A 1 399 ? 11.886 -42.138 6.686 1.00 91.12 399 ARG A N 1
ATOM 2924 C CA . ARG A 1 399 ? 12.729 -43.348 6.697 1.00 91.12 399 ARG A CA 1
ATOM 2925 C C . ARG A 1 399 ? 12.699 -44.051 8.050 1.00 91.12 399 ARG A C 1
ATOM 2927 O O . ARG A 1 399 ? 12.536 -45.266 8.083 1.00 91.12 399 ARG A O 1
ATOM 2934 N N . ARG A 1 400 ? 12.828 -43.309 9.157 1.00 90.06 400 ARG A N 1
ATOM 2935 C CA . ARG A 1 400 ? 12.743 -43.879 10.512 1.00 90.06 400 ARG A CA 1
ATOM 2936 C C . ARG A 1 400 ? 11.383 -44.534 10.755 1.00 90.06 400 ARG A C 1
ATOM 2938 O O . ARG A 1 400 ? 11.347 -45.682 11.182 1.00 90.06 400 ARG A O 1
ATOM 2945 N N . ALA A 1 401 ? 10.290 -43.860 10.404 1.00 87.75 401 ALA A N 1
ATOM 2946 C CA . ALA A 1 401 ? 8.938 -44.400 10.541 1.00 87.75 401 ALA A CA 1
ATOM 2947 C C . ALA A 1 401 ? 8.695 -45.651 9.673 1.00 87.75 401 ALA A C 1
ATOM 2949 O O . ALA A 1 401 ? 8.003 -46.577 10.096 1.00 87.75 401 ALA A O 1
ATOM 2950 N N . ARG A 1 402 ? 9.290 -45.730 8.474 1.00 87.19 402 ARG A N 1
ATOM 2951 C CA . ARG A 1 402 ? 9.253 -46.940 7.631 1.00 87.19 402 ARG A CA 1
ATOM 2952 C C . ARG A 1 402 ? 10.043 -48.099 8.251 1.00 87.19 402 ARG A C 1
ATOM 2954 O O . ARG A 1 402 ? 9.550 -49.220 8.253 1.00 87.19 402 ARG A O 1
ATOM 2961 N N . MET A 1 403 ? 11.213 -47.830 8.833 1.00 88.50 403 MET A N 1
ATOM 2962 C CA . MET A 1 403 ? 12.049 -48.850 9.491 1.00 88.50 403 MET A CA 1
ATOM 2963 C C . MET A 1 403 ? 11.433 -49.396 10.787 1.00 88.50 403 MET A C 1
ATOM 2965 O O . MET A 1 403 ? 11.650 -50.554 11.122 1.00 88.50 403 MET A O 1
ATOM 2969 N N . LEU A 1 404 ? 10.661 -48.578 11.510 1.00 85.88 404 LEU A N 1
ATOM 2970 C CA . LEU A 1 404 ? 10.026 -48.953 12.779 1.00 85.88 404 LEU A CA 1
ATOM 2971 C C . LEU A 1 404 ? 8.807 -49.887 12.626 1.00 85.88 404 LEU A C 1
ATOM 2973 O O . LEU A 1 404 ? 8.259 -50.315 13.637 1.00 85.88 404 LEU A O 1
ATOM 2977 N N . GLY A 1 405 ? 8.398 -50.248 11.401 1.00 77.25 405 GLY A N 1
ATOM 2978 C CA . GLY A 1 405 ? 7.388 -51.293 11.169 1.00 77.25 405 GLY A CA 1
ATOM 2979 C C . GLY A 1 405 ? 6.071 -51.052 11.925 1.00 77.25 405 GLY A C 1
ATOM 2980 O O . GLY A 1 405 ? 5.592 -49.925 12.010 1.00 77.25 405 GLY A O 1
ATOM 2981 N N . ASP A 1 406 ? 5.469 -52.079 12.499 1.00 75.94 406 ASP A N 1
ATOM 2982 C CA . ASP A 1 406 ? 4.139 -51.968 13.122 1.00 75.94 406 ASP A CA 1
ATOM 2983 C C . ASP A 1 406 ? 4.074 -51.053 14.367 1.00 75.94 406 ASP A C 1
ATOM 2985 O O . ASP A 1 406 ? 3.001 -50.844 14.923 1.00 75.94 406 ASP A O 1
ATOM 2989 N N . LEU A 1 407 ? 5.199 -50.466 14.798 1.00 78.25 407 LEU A N 1
ATOM 2990 C CA . LEU A 1 407 ? 5.265 -49.527 15.923 1.00 78.25 407 LEU A CA 1
ATOM 2991 C C . LEU A 1 407 ? 4.765 -48.110 15.586 1.00 78.25 407 LEU A C 1
ATOM 2993 O O . LEU A 1 407 ? 4.591 -47.307 16.499 1.00 78.25 407 LEU A O 1
ATOM 2997 N N . VAL A 1 408 ? 4.566 -47.785 14.304 1.00 79.81 408 VAL A N 1
ATOM 2998 C CA . VAL A 1 408 ? 4.042 -46.485 13.843 1.00 79.81 408 VAL A CA 1
ATOM 2999 C C . VAL A 1 408 ? 2.765 -46.724 13.042 1.00 79.81 408 VAL A C 1
ATOM 3001 O O . VAL A 1 408 ? 2.756 -47.565 12.138 1.00 79.81 408 VAL A O 1
ATOM 3004 N N . SER A 1 409 ? 1.691 -45.995 13.360 1.00 87.00 409 SER A N 1
ATOM 3005 C CA . SER A 1 409 ? 0.391 -46.177 12.704 1.00 87.00 409 SER A CA 1
ATOM 3006 C C . SER A 1 409 ? 0.449 -45.843 11.205 1.00 87.00 409 SER A C 1
ATOM 3008 O O . SER A 1 409 ? 1.327 -45.113 10.734 1.00 87.00 409 SER A O 1
ATOM 3010 N N . ALA A 1 410 ? -0.491 -46.390 10.427 1.00 85.38 410 ALA A N 1
ATOM 3011 C CA . ALA A 1 410 ? -0.597 -46.093 8.996 1.00 85.38 410 ALA A CA 1
ATOM 3012 C C . ALA A 1 410 ? -0.878 -44.600 8.735 1.00 85.38 410 ALA A C 1
ATOM 3014 O O . ALA A 1 410 ? -0.298 -44.013 7.825 1.00 85.38 410 ALA A O 1
ATOM 3015 N N . GLU A 1 411 ? -1.691 -43.975 9.588 1.00 85.88 411 GLU A N 1
ATOM 3016 C CA . GLU A 1 411 ? -2.057 -42.556 9.505 1.00 85.88 411 GLU A CA 1
ATOM 3017 C C . GLU A 1 411 ? -0.842 -41.644 9.733 1.00 85.88 411 GLU A C 1
ATOM 3019 O O . GLU A 1 411 ? -0.617 -40.684 8.997 1.00 85.88 411 GLU A O 1
ATOM 3024 N N . GLU A 1 412 ? -0.008 -41.964 10.727 1.00 87.69 412 GLU A N 1
ATOM 3025 C CA . GLU A 1 412 ? 1.184 -41.176 11.049 1.00 87.69 412 GLU A CA 1
ATOM 3026 C C . GLU A 1 412 ? 2.255 -41.295 9.952 1.00 87.69 412 GLU A C 1
ATOM 3028 O O . GLU A 1 412 ? 2.967 -40.333 9.651 1.00 87.69 412 GLU A O 1
ATOM 3033 N N . ARG A 1 413 ? 2.327 -42.447 9.274 1.00 87.94 413 ARG A N 1
ATOM 3034 C CA . ARG A 1 413 ? 3.179 -42.633 8.089 1.00 87.94 413 ARG A CA 1
ATOM 3035 C C . ARG A 1 413 ? 2.728 -41.806 6.901 1.00 87.94 413 ARG A C 1
ATOM 3037 O O . ARG A 1 413 ? 3.572 -41.169 6.277 1.00 87.94 413 ARG A O 1
ATOM 3044 N N . GLU A 1 414 ? 1.435 -41.813 6.604 1.00 89.06 414 GLU A N 1
ATOM 3045 C CA . GLU A 1 414 ? 0.867 -41.029 5.507 1.00 89.06 414 GLU A CA 1
ATOM 3046 C C . GLU A 1 414 ? 1.071 -39.525 5.751 1.00 89.06 414 GLU A C 1
ATOM 3048 O O . GLU A 1 414 ? 1.492 -38.795 4.853 1.00 89.06 414 GLU A O 1
ATOM 3053 N N . ALA A 1 415 ? 0.921 -39.072 7.001 1.00 92.06 415 ALA A N 1
ATOM 3054 C CA . ALA A 1 415 ? 1.224 -37.698 7.395 1.00 92.06 415 ALA A CA 1
ATOM 3055 C C . ALA A 1 415 ? 2.711 -37.334 7.210 1.00 92.06 415 ALA A C 1
ATOM 3057 O O . ALA A 1 415 ? 3.032 -36.249 6.714 1.00 92.06 415 ALA A O 1
ATOM 3058 N N . LEU A 1 416 ? 3.639 -38.226 7.579 1.00 91.00 416 LEU A N 1
ATOM 3059 C CA . LEU A 1 416 ? 5.078 -38.019 7.366 1.00 91.00 416 LEU A CA 1
ATOM 3060 C C . LEU A 1 416 ? 5.466 -38.054 5.884 1.00 91.00 416 LEU A C 1
ATOM 3062 O O . LEU A 1 416 ? 6.379 -37.334 5.477 1.00 91.00 416 LEU A O 1
ATOM 3066 N N . GLU A 1 417 ? 4.785 -38.866 5.079 1.00 92.81 417 GLU A N 1
ATOM 3067 C CA . GLU A 1 417 ? 4.980 -38.933 3.632 1.00 92.81 417 GLU A CA 1
ATOM 3068 C C . GLU A 1 417 ? 4.535 -37.634 2.960 1.00 92.81 417 GLU A C 1
ATOM 3070 O O . GLU A 1 417 ? 5.341 -36.999 2.279 1.00 92.81 417 GLU A O 1
ATOM 3075 N N . ALA A 1 418 ? 3.333 -37.148 3.278 1.00 93.38 418 ALA A N 1
ATOM 3076 C CA . ALA A 1 418 ? 2.855 -35.844 2.827 1.00 93.38 418 ALA A CA 1
ATOM 3077 C C . ALA A 1 418 ? 3.781 -34.697 3.286 1.00 93.38 418 ALA A C 1
ATOM 3079 O O . ALA A 1 418 ? 4.054 -33.753 2.537 1.00 93.38 418 ALA A O 1
ATOM 3080 N N . LYS A 1 419 ? 4.335 -34.775 4.504 1.00 92.56 419 LYS A N 1
ATOM 3081 C CA . LYS A 1 419 ? 5.315 -33.799 5.014 1.00 92.56 419 LYS A CA 1
ATOM 3082 C C . LYS A 1 419 ? 6.632 -33.829 4.228 1.00 92.56 419 LYS A C 1
ATOM 3084 O O . LYS A 1 419 ? 7.213 -32.778 3.963 1.00 92.56 419 LYS A O 1
ATOM 3089 N N . ALA A 1 420 ? 7.119 -35.009 3.850 1.00 94.38 420 ALA A N 1
ATOM 3090 C CA . ALA A 1 420 ? 8.323 -35.142 3.032 1.00 94.38 420 ALA A CA 1
ATOM 3091 C C . ALA A 1 420 ? 8.098 -34.629 1.602 1.00 94.38 420 ALA A C 1
ATOM 3093 O O . ALA A 1 420 ? 8.953 -33.922 1.064 1.00 94.38 420 ALA A O 1
ATOM 3094 N N . GLU A 1 421 ? 6.936 -34.920 1.016 1.00 94.44 421 GLU A N 1
ATOM 3095 C CA . GLU A 1 421 ? 6.564 -34.455 -0.319 1.00 94.44 421 GLU A CA 1
ATOM 3096 C C . GLU A 1 421 ? 6.427 -32.927 -0.362 1.00 94.44 421 GLU A C 1
ATOM 3098 O O . GLU A 1 421 ? 7.054 -32.273 -1.197 1.00 94.44 421 GLU A O 1
ATOM 3103 N N . THR A 1 422 ? 5.711 -32.329 0.594 1.00 94.12 422 THR A N 1
ATOM 3104 C CA . THR A 1 422 ? 5.567 -30.864 0.689 1.00 94.12 422 THR A CA 1
ATOM 3105 C C . THR A 1 422 ? 6.910 -30.152 0.876 1.00 94.12 422 THR A C 1
ATOM 3107 O O . THR A 1 422 ? 7.155 -29.144 0.211 1.00 94.12 422 THR A O 1
ATOM 3110 N N . ALA A 1 423 ? 7.815 -30.695 1.698 1.00 89.62 423 ALA A N 1
ATOM 3111 C CA . ALA A 1 423 ? 9.168 -30.156 1.867 1.00 89.62 423 ALA A CA 1
ATOM 3112 C C . ALA A 1 423 ? 10.044 -30.325 0.607 1.00 89.62 423 ALA A C 1
ATOM 3114 O O . ALA A 1 423 ? 10.890 -29.486 0.304 1.00 89.62 423 ALA A O 1
ATOM 3115 N N . SER A 1 424 ? 9.851 -31.397 -0.168 1.00 94.12 424 SER A N 1
ATOM 3116 C CA . SER A 1 424 ? 10.540 -31.555 -1.456 1.00 94.12 424 SER A CA 1
ATOM 3117 C C . SER A 1 424 ? 10.044 -30.546 -2.498 1.00 94.12 424 SER A C 1
ATOM 3119 O O . SER A 1 424 ? 10.845 -29.948 -3.218 1.00 94.12 424 SER A O 1
ATOM 3121 N N . ALA A 1 425 ? 8.735 -30.281 -2.521 1.00 94.50 425 ALA A N 1
ATOM 3122 C CA . ALA A 1 425 ? 8.129 -29.298 -3.405 1.00 94.50 425 ALA A CA 1
ATOM 3123 C C . ALA A 1 425 ? 8.575 -27.865 -3.062 1.00 94.50 425 ALA A C 1
ATOM 3125 O O . ALA A 1 425 ? 8.833 -27.072 -3.971 1.00 94.50 425 ALA A O 1
ATOM 3126 N N . SER A 1 426 ? 8.722 -27.528 -1.773 1.00 89.31 426 SER A N 1
ATOM 3127 C CA . SER A 1 426 ? 9.242 -26.219 -1.350 1.00 89.31 426 SER A CA 1
ATOM 3128 C C . SER A 1 426 ? 10.705 -26.021 -1.760 1.00 89.31 426 SER A C 1
ATOM 3130 O O . SER A 1 426 ? 11.060 -24.948 -2.261 1.00 89.31 426 SER A O 1
ATOM 3132 N N . LEU A 1 427 ? 11.534 -27.066 -1.649 1.00 93.00 427 LEU A N 1
ATOM 3133 C CA . LEU A 1 427 ? 12.914 -27.062 -2.137 1.00 93.00 427 LEU A CA 1
ATOM 3134 C C . LEU A 1 427 ? 12.992 -26.827 -3.651 1.00 93.00 427 LEU A C 1
ATOM 3136 O O . LEU A 1 427 ? 13.760 -25.973 -4.101 1.00 93.00 427 LEU A O 1
ATOM 3140 N N . GLU A 1 428 ? 12.198 -27.544 -4.445 1.00 92.94 428 GLU A N 1
ATOM 3141 C CA . GLU A 1 428 ? 12.169 -27.357 -5.900 1.00 92.94 428 GLU A CA 1
ATOM 3142 C C . GLU A 1 428 ? 11.681 -25.955 -6.285 1.00 92.94 428 GLU A C 1
ATOM 3144 O O . GLU A 1 428 ? 12.302 -25.285 -7.114 1.00 92.94 428 GLU A O 1
ATOM 3149 N N . ALA A 1 429 ? 10.648 -25.435 -5.618 1.00 89.81 429 ALA A N 1
ATOM 3150 C CA . ALA A 1 429 ? 10.195 -24.060 -5.819 1.00 89.81 429 ALA A CA 1
ATOM 3151 C C . ALA A 1 429 ? 11.303 -23.034 -5.510 1.00 89.81 429 ALA A C 1
ATOM 3153 O O . ALA A 1 429 ? 11.489 -22.069 -6.260 1.00 89.81 429 ALA A O 1
ATOM 3154 N N . ALA A 1 430 ? 12.083 -23.250 -4.444 1.00 84.69 430 ALA A N 1
ATOM 3155 C CA . ALA A 1 430 ? 13.223 -22.401 -4.109 1.00 84.69 430 ALA A CA 1
ATOM 3156 C C . ALA A 1 430 ? 14.336 -22.474 -5.169 1.00 84.69 430 ALA A C 1
ATOM 3158 O O . ALA A 1 430 ? 14.893 -21.438 -5.538 1.00 84.69 430 ALA A O 1
ATOM 3159 N N . ARG A 1 431 ? 14.631 -23.660 -5.718 1.00 91.25 431 ARG A N 1
ATOM 3160 C CA . ARG A 1 431 ? 15.599 -23.838 -6.818 1.00 91.25 431 ARG A CA 1
ATOM 3161 C C . ARG A 1 431 ? 15.151 -23.134 -8.098 1.00 91.25 431 ARG A C 1
ATOM 3163 O O . ARG A 1 431 ? 15.946 -22.429 -8.719 1.00 91.25 431 ARG A O 1
ATOM 3170 N N . VAL A 1 432 ? 13.875 -23.262 -8.467 1.00 92.56 432 VAL A N 1
ATOM 3171 C CA . VAL A 1 432 ? 13.294 -22.560 -9.623 1.00 92.56 432 VAL A CA 1
ATOM 3172 C C . VAL A 1 432 ? 13.407 -21.048 -9.448 1.00 92.56 432 VAL A C 1
ATOM 3174 O O . VAL A 1 432 ? 13.802 -20.363 -10.389 1.00 92.56 432 VAL A O 1
ATOM 3177 N N . ALA A 1 433 ? 13.143 -20.520 -8.251 1.00 84.06 433 ALA A N 1
ATOM 3178 C CA . ALA A 1 433 ? 13.286 -19.091 -7.978 1.00 84.06 433 ALA A CA 1
ATOM 3179 C C . ALA A 1 433 ? 14.725 -18.590 -8.211 1.00 84.06 433 ALA A C 1
ATOM 3181 O O . ALA A 1 433 ? 14.917 -17.544 -8.833 1.00 84.06 433 ALA A O 1
ATOM 3182 N N . VAL A 1 434 ? 15.736 -19.362 -7.795 1.00 87.75 434 VAL A N 1
ATOM 3183 C CA . VAL A 1 434 ? 17.152 -19.046 -8.060 1.00 87.75 434 VAL A CA 1
ATOM 3184 C C . VAL A 1 434 ? 17.468 -19.086 -9.553 1.00 87.75 434 VAL A C 1
ATOM 3186 O O . VAL A 1 434 ? 18.144 -18.192 -10.060 1.00 87.75 434 VAL A O 1
ATOM 3189 N N . ASN A 1 435 ? 16.958 -20.081 -10.279 1.00 88.75 435 ASN A N 1
ATOM 3190 C CA . ASN A 1 435 ? 17.166 -20.187 -11.725 1.00 88.75 435 ASN A CA 1
ATOM 3191 C C . ASN A 1 435 ? 16.508 -19.031 -12.487 1.00 88.75 435 ASN A C 1
ATOM 3193 O O . ASN A 1 435 ? 17.118 -18.474 -13.396 1.00 88.75 435 ASN A O 1
ATOM 3197 N N . VAL A 1 436 ? 15.304 -18.613 -12.086 1.00 87.50 436 VAL A N 1
ATOM 3198 C CA . VAL A 1 436 ? 14.636 -17.428 -12.643 1.00 87.50 436 VAL A CA 1
ATOM 3199 C C . VAL A 1 436 ? 15.448 -16.167 -12.356 1.00 87.50 436 VAL A C 1
ATOM 3201 O O . VAL A 1 436 ? 15.649 -15.356 -13.257 1.00 87.50 436 VAL A O 1
ATOM 3204 N N . ALA A 1 437 ? 15.967 -16.006 -11.135 1.00 83.75 437 ALA A N 1
ATOM 3205 C CA . ALA A 1 437 ? 16.825 -14.876 -10.789 1.00 83.75 437 ALA A CA 1
ATOM 3206 C C . ALA A 1 437 ? 18.124 -14.861 -11.614 1.00 83.75 437 ALA A C 1
ATOM 3208 O O . ALA A 1 437 ? 18.528 -13.804 -12.099 1.00 83.75 437 ALA A O 1
ATOM 3209 N N . ARG A 1 438 ? 18.743 -16.029 -11.840 1.00 87.88 438 ARG A N 1
ATOM 3210 C CA . ARG A 1 438 ? 19.925 -16.178 -12.702 1.00 87.88 438 ARG A CA 1
ATOM 3211 C C . ARG A 1 438 ? 19.617 -15.817 -14.152 1.00 87.88 438 ARG A C 1
ATOM 3213 O O . ARG A 1 438 ? 20.342 -15.025 -14.739 1.00 87.88 438 ARG A O 1
ATOM 3220 N N . LEU A 1 439 ? 18.510 -16.319 -14.696 1.00 86.81 439 LEU A N 1
ATOM 3221 C CA . LEU A 1 439 ? 18.069 -15.988 -16.050 1.00 86.81 439 LEU A CA 1
ATOM 3222 C C . LEU A 1 439 ? 17.779 -14.489 -16.199 1.00 86.81 439 LEU A C 1
ATOM 3224 O O . LEU A 1 439 ? 18.119 -13.887 -17.213 1.00 86.81 439 LEU A O 1
ATOM 3228 N N . ASN A 1 440 ? 17.169 -13.866 -15.192 1.00 84.88 440 ASN A N 1
ATOM 3229 C CA . ASN A 1 440 ? 16.930 -12.425 -15.193 1.00 84.88 440 ASN A CA 1
ATOM 3230 C C . ASN A 1 440 ? 18.240 -11.632 -15.158 1.00 84.88 440 ASN A C 1
ATOM 3232 O O . ASN A 1 440 ? 18.342 -10.632 -15.862 1.00 84.88 440 ASN A O 1
ATOM 3236 N N . LEU A 1 441 ? 19.243 -12.092 -14.402 1.00 86.56 441 LEU A N 1
ATOM 3237 C CA . LEU A 1 441 ? 20.582 -11.503 -14.405 1.00 86.56 441 LEU A CA 1
ATOM 3238 C C . LEU A 1 441 ? 21.243 -11.637 -15.781 1.00 86.56 441 LEU A C 1
ATOM 3240 O O . LEU A 1 441 ? 21.745 -10.652 -16.310 1.00 86.56 441 LEU A O 1
ATOM 3244 N N . GLU A 1 442 ? 21.190 -12.810 -16.406 1.00 89.38 442 GLU A N 1
ATOM 3245 C CA . GLU A 1 442 ? 21.709 -13.010 -17.764 1.00 89.38 442 GLU A CA 1
ATOM 3246 C C . GLU A 1 442 ? 21.002 -12.103 -18.782 1.00 89.38 442 GLU A C 1
ATOM 3248 O O . GLU A 1 442 ? 21.652 -11.508 -19.640 1.00 89.38 442 GLU A O 1
ATOM 3253 N N . ARG A 1 443 ? 19.685 -11.912 -18.636 1.00 87.12 443 ARG A N 1
ATOM 3254 C CA . ARG A 1 443 ? 18.866 -11.020 -19.475 1.00 87.12 443 ARG A CA 1
ATOM 3255 C C . ARG A 1 443 ? 19.121 -9.530 -19.255 1.00 87.12 443 ARG A C 1
ATOM 3257 O O . ARG A 1 443 ? 18.623 -8.731 -20.044 1.00 87.12 443 ARG A O 1
ATOM 3264 N N . THR A 1 444 ? 19.895 -9.138 -18.240 1.00 85.06 444 THR A N 1
ATOM 3265 C CA . THR A 1 444 ? 20.369 -7.745 -18.130 1.00 85.06 444 THR A CA 1
ATOM 3266 C C . THR A 1 444 ? 21.387 -7.406 -19.220 1.00 85.06 444 THR A C 1
ATOM 3268 O O . THR A 1 444 ? 21.502 -6.248 -19.615 1.00 85.06 444 THR A O 1
ATOM 3271 N N . LEU A 1 445 ? 22.082 -8.414 -19.760 1.00 88.31 445 LEU A N 1
ATOM 3272 C CA . LEU A 1 445 ? 22.974 -8.273 -20.905 1.00 88.31 445 LEU A CA 1
ATOM 3273 C C . LEU A 1 445 ? 22.187 -8.490 -22.200 1.00 88.31 445 LEU A C 1
ATOM 3275 O O . LEU A 1 445 ? 22.105 -9.600 -22.728 1.00 88.31 445 LEU A O 1
ATOM 3279 N N . VAL A 1 446 ? 21.612 -7.410 -22.726 1.00 85.25 446 VAL A N 1
ATOM 3280 C CA . VAL A 1 446 ? 20.913 -7.434 -24.016 1.00 85.25 446 VAL A CA 1
ATOM 3281 C C . VAL A 1 446 ? 21.936 -7.605 -25.141 1.00 85.25 446 VAL A C 1
ATOM 3283 O O . VAL A 1 446 ? 22.764 -6.728 -25.386 1.00 85.25 446 VAL A O 1
ATOM 3286 N N . ARG A 1 447 ? 21.887 -8.753 -25.823 1.00 86.12 447 ARG A N 1
ATOM 3287 C CA . ARG A 1 447 ? 22.728 -9.073 -26.985 1.00 86.12 447 ARG A CA 1
ATOM 3288 C C . ARG A 1 447 ? 21.928 -8.882 -28.269 1.00 86.12 447 ARG A C 1
ATOM 3290 O O . ARG A 1 447 ? 20.734 -9.170 -28.298 1.00 86.12 447 ARG A O 1
ATOM 3297 N N . ALA A 1 448 ? 22.589 -8.425 -29.328 1.00 88.50 448 ALA A N 1
ATOM 3298 C CA . ALA A 1 448 ? 21.979 -8.374 -30.650 1.00 88.50 448 ALA A CA 1
ATOM 3299 C C . ALA A 1 448 ? 21.747 -9.802 -31.172 1.00 88.50 448 ALA A C 1
ATOM 3301 O O . ALA A 1 448 ? 22.635 -10.648 -31.079 1.00 88.50 448 ALA A O 1
ATOM 3302 N N . THR A 1 449 ? 20.550 -10.072 -31.697 1.00 87.94 449 THR A N 1
ATOM 3303 C CA . THR A 1 449 ? 20.195 -11.368 -32.303 1.00 87.94 449 THR A CA 1
ATOM 3304 C C . THR A 1 449 ? 20.626 -11.482 -33.762 1.00 87.94 449 THR A C 1
ATOM 3306 O O . THR A 1 449 ? 20.709 -12.590 -34.279 1.00 87.94 449 THR A O 1
ATOM 3309 N N . VAL A 1 450 ? 20.872 -10.348 -34.420 1.00 87.56 450 VAL A N 1
ATOM 3310 C CA . VAL A 1 450 ? 21.249 -10.237 -35.834 1.00 87.56 450 VAL A CA 1
ATOM 3311 C C . VAL A 1 450 ? 22.450 -9.308 -35.982 1.00 87.56 450 VAL A C 1
ATOM 3313 O O . VAL A 1 450 ? 22.683 -8.447 -35.126 1.00 87.56 450 VAL A O 1
ATOM 3316 N N . ASN A 1 451 ? 23.195 -9.465 -37.074 1.00 84.88 451 ASN A N 1
ATOM 3317 C CA . ASN A 1 451 ? 24.238 -8.520 -37.453 1.00 84.88 451 ASN A CA 1
ATOM 3318 C C . ASN A 1 451 ? 23.575 -7.265 -38.018 1.00 84.88 451 ASN A C 1
ATOM 3320 O O . ASN A 1 451 ? 22.693 -7.352 -38.867 1.00 84.88 451 ASN A O 1
ATOM 3324 N N . GLY A 1 452 ? 23.963 -6.082 -37.554 1.00 85.12 452 GLY A N 1
ATOM 3325 C CA . GLY A 1 452 ? 23.247 -4.888 -37.973 1.00 85.12 452 GLY A CA 1
ATOM 3326 C C . GLY A 1 452 ? 23.777 -3.586 -37.414 1.00 85.12 452 GLY A C 1
ATOM 3327 O O . GLY A 1 452 ? 24.725 -3.543 -36.629 1.00 85.12 452 GLY A O 1
ATOM 3328 N N . TYR A 1 453 ? 23.116 -2.509 -37.821 1.00 83.12 453 TYR A N 1
ATOM 3329 C CA . TYR A 1 453 ? 23.398 -1.163 -37.350 1.00 83.12 453 TYR A CA 1
ATOM 3330 C C . TYR A 1 453 ? 22.347 -0.726 -36.341 1.00 83.12 453 TYR A C 1
ATOM 3332 O O . TYR A 1 453 ? 21.145 -0.884 -36.545 1.00 83.12 453 TYR A O 1
ATOM 3340 N N . VAL A 1 454 ? 22.810 -0.127 -35.251 1.00 84.56 454 VAL A N 1
ATOM 3341 C CA . VAL A 1 454 ? 21.933 0.473 -34.253 1.00 84.56 454 VAL A CA 1
ATOM 3342 C C . VAL A 1 454 ? 21.356 1.775 -34.805 1.00 84.56 454 VAL A C 1
ATOM 3344 O O . VAL A 1 454 ? 22.103 2.693 -35.147 1.00 84.56 454 VAL A O 1
ATOM 3347 N N . ALA A 1 455 ? 20.030 1.868 -34.862 1.00 79.38 455 ALA A N 1
ATOM 3348 C CA . ALA A 1 455 ? 19.310 3.075 -35.235 1.00 79.38 455 ALA A CA 1
ATOM 3349 C C . ALA A 1 455 ? 18.719 3.749 -33.991 1.00 79.38 455 ALA A C 1
ATOM 3351 O O . ALA A 1 455 ? 18.196 3.086 -33.097 1.00 79.38 455 ALA A O 1
ATOM 3352 N N . ASN A 1 456 ? 18.773 5.084 -33.967 1.00 67.31 456 ASN A N 1
ATOM 3353 C CA . ASN A 1 456 ? 18.090 5.915 -32.974 1.00 67.31 456 ASN A CA 1
ATOM 3354 C C . ASN A 1 456 ? 18.416 5.545 -31.506 1.00 67.31 456 ASN A C 1
ATOM 3356 O O . ASN A 1 456 ? 17.517 5.378 -30.682 1.00 67.31 456 ASN A O 1
ATOM 3360 N N . LEU A 1 457 ? 19.710 5.393 -31.177 1.00 77.94 457 LEU A N 1
ATOM 3361 C CA . LEU A 1 457 ? 20.172 5.167 -29.801 1.00 77.94 457 LEU A CA 1
ATOM 3362 C C . LEU A 1 457 ? 19.916 6.423 -28.954 1.00 77.94 457 LEU A C 1
ATOM 3364 O O . LEU A 1 457 ? 20.746 7.324 -28.870 1.00 77.94 457 LEU A O 1
ATOM 3368 N N . LEU A 1 458 ? 18.737 6.473 -28.342 1.00 77.81 458 LEU A N 1
ATOM 3369 C CA . LEU A 1 458 ? 18.316 7.538 -27.428 1.00 77.81 4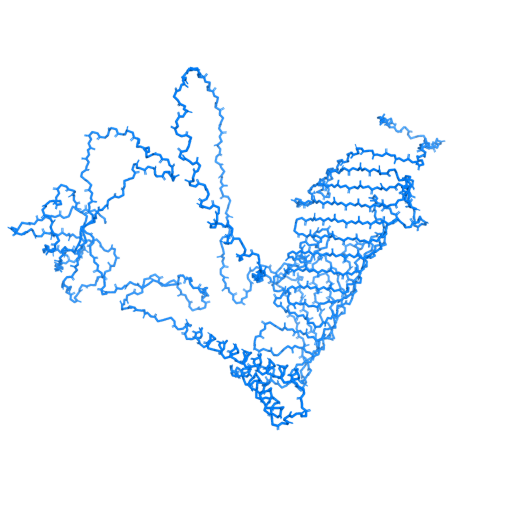58 LEU A CA 1
ATOM 3370 C C . LEU A 1 458 ? 18.659 7.220 -25.965 1.00 77.81 458 LEU A C 1
ATOM 3372 O O . LEU A 1 458 ? 18.570 8.104 -25.116 1.00 77.81 458 LEU A O 1
ATOM 3376 N N . LEU A 1 459 ? 19.051 5.972 -25.687 1.00 80.31 459 LEU A N 1
ATOM 3377 C CA . LEU A 1 459 ? 19.399 5.487 -24.355 1.00 80.31 459 LEU A CA 1
ATOM 3378 C C . LEU A 1 459 ? 20.722 6.071 -23.868 1.00 80.31 459 LEU A C 1
ATOM 3380 O O . LEU A 1 459 ? 21.734 6.047 -24.573 1.00 80.31 459 LEU A O 1
ATOM 3384 N N . LYS A 1 460 ? 20.724 6.517 -22.617 1.00 83.19 460 LYS A N 1
ATOM 3385 C CA . LYS A 1 460 ? 21.892 7.008 -21.891 1.00 83.19 460 LYS A CA 1
ATOM 3386 C C . LYS A 1 460 ? 22.166 6.132 -20.666 1.00 83.19 460 LYS A C 1
ATOM 3388 O O . LYS A 1 460 ? 21.236 5.562 -20.091 1.00 83.19 460 LYS A O 1
ATOM 3393 N N . PRO A 1 461 ? 23.433 6.027 -20.221 1.00 79.00 461 PRO A N 1
ATOM 3394 C CA . PRO A 1 461 ? 23.745 5.399 -18.942 1.00 79.00 461 PRO A CA 1
ATOM 3395 C C . PRO A 1 461 ? 22.909 6.018 -17.812 1.00 79.00 461 PRO A C 1
ATOM 3397 O O . PRO A 1 461 ? 22.917 7.234 -17.631 1.00 79.00 461 PRO A O 1
ATOM 3400 N N . GLY A 1 462 ? 22.181 5.177 -17.073 1.00 81.25 462 GLY A N 1
ATOM 3401 C CA . GLY A 1 462 ? 21.253 5.601 -16.018 1.00 81.25 462 GLY A CA 1
ATOM 3402 C C . GLY A 1 462 ? 19.773 5.613 -16.418 1.00 81.25 462 GLY A C 1
ATOM 3403 O O . GLY A 1 462 ? 18.924 5.744 -15.536 1.00 81.25 462 GLY A O 1
ATOM 3404 N N . ASP A 1 463 ? 19.443 5.429 -17.700 1.00 73.19 463 ASP A N 1
ATOM 3405 C CA . ASP A 1 463 ? 18.055 5.263 -18.137 1.00 73.19 463 ASP A CA 1
ATOM 3406 C C . ASP A 1 463 ? 17.491 3.907 -17.690 1.00 73.19 463 ASP A C 1
ATOM 3408 O O . ASP A 1 463 ? 18.149 2.868 -17.779 1.00 73.19 463 ASP A O 1
ATOM 3412 N N . TYR A 1 464 ? 16.244 3.912 -17.217 1.00 69.00 464 TYR A N 1
ATOM 3413 C CA . TYR A 1 464 ? 15.546 2.707 -16.777 1.00 69.00 464 TYR A CA 1
ATOM 3414 C C . TYR A 1 464 ? 14.582 2.207 -17.853 1.00 69.00 464 TYR A C 1
ATOM 3416 O O . TYR A 1 464 ? 13.732 2.959 -18.334 1.00 69.00 464 TYR A O 1
ATOM 3424 N N . LEU A 1 465 ? 14.662 0.916 -18.173 1.00 77.44 465 LEU A N 1
ATOM 3425 C CA . LEU A 1 465 ? 13.772 0.245 -19.118 1.00 77.44 465 LEU A CA 1
ATOM 3426 C C . LEU A 1 465 ? 12.933 -0.814 -18.403 1.00 77.44 465 LEU A C 1
ATOM 3428 O O . LEU A 1 465 ? 13.459 -1.677 -17.702 1.00 77.44 465 LEU A O 1
ATOM 3432 N N . ALA A 1 466 ? 11.617 -0.761 -18.607 1.00 77.25 466 ALA A N 1
ATOM 3433 C CA . ALA A 1 466 ? 10.727 -1.836 -18.187 1.00 77.25 466 ALA A CA 1
ATOM 3434 C C . ALA A 1 466 ? 10.905 -3.067 -19.092 1.00 77.25 466 ALA A C 1
ATOM 3436 O O . ALA A 1 466 ? 11.236 -2.943 -20.273 1.00 77.25 466 ALA A O 1
ATOM 3437 N N . ALA A 1 467 ? 10.647 -4.263 -18.558 1.00 76.19 467 ALA A N 1
ATOM 3438 C CA . ALA A 1 467 ? 10.695 -5.491 -19.347 1.00 76.19 467 ALA A CA 1
ATOM 3439 C C . ALA A 1 467 ? 9.734 -5.407 -20.549 1.00 76.19 467 ALA A C 1
ATOM 3441 O O . ALA A 1 467 ? 8.553 -5.106 -20.387 1.00 76.19 467 ALA A O 1
ATOM 3442 N N . GLY A 1 468 ? 10.255 -5.667 -21.752 1.00 76.19 468 GLY A N 1
ATOM 3443 C CA . GLY A 1 468 ? 9.498 -5.580 -23.006 1.00 76.19 468 GLY A CA 1
ATOM 3444 C C . GLY A 1 468 ? 9.368 -4.171 -23.597 1.00 76.19 468 GLY A C 1
ATOM 3445 O O . GLY A 1 468 ? 8.827 -4.035 -24.692 1.00 76.19 468 GLY A O 1
ATOM 3446 N N . ALA A 1 469 ? 9.873 -3.126 -22.930 1.00 79.06 469 ALA A N 1
ATOM 3447 C CA . ALA A 1 469 ? 9.932 -1.790 -23.514 1.00 79.06 469 ALA A CA 1
ATOM 3448 C C . ALA A 1 469 ? 10.959 -1.738 -24.658 1.00 79.06 469 ALA A C 1
ATOM 3450 O O . ALA A 1 469 ? 12.055 -2.295 -24.562 1.00 79.06 469 ALA A O 1
ATOM 3451 N N . GLN A 1 470 ? 10.613 -1.038 -25.738 1.00 79.00 470 GLN A N 1
ATOM 3452 C CA . GLN A 1 470 ? 11.509 -0.834 -26.875 1.00 79.00 470 GLN A CA 1
ATOM 3453 C C . GLN A 1 470 ? 12.546 0.236 -26.516 1.00 79.00 470 GLN A C 1
ATOM 3455 O O . GLN A 1 470 ? 12.234 1.423 -26.496 1.00 79.00 470 GLN A O 1
ATOM 3460 N N . GLY A 1 471 ? 13.768 -0.188 -26.188 1.00 76.81 471 GLY A N 1
ATOM 3461 C CA . GLY A 1 471 ? 14.873 0.727 -25.879 1.00 76.81 471 GLY A CA 1
ATOM 3462 C C . GLY A 1 471 ? 15.782 1.036 -27.072 1.00 76.81 471 GLY A C 1
ATOM 3463 O O . GLY A 1 471 ? 16.397 2.096 -27.126 1.00 76.81 471 GLY A O 1
ATOM 3464 N N . LEU A 1 472 ? 15.877 0.111 -28.027 1.00 82.69 472 LEU A N 1
ATOM 3465 C CA . LEU A 1 472 ? 16.822 0.166 -29.136 1.00 82.69 472 LEU A CA 1
ATOM 3466 C C . LEU A 1 472 ? 16.199 -0.450 -30.385 1.00 82.69 472 LEU A C 1
ATOM 3468 O O . LEU A 1 472 ? 15.509 -1.464 -30.283 1.00 82.69 472 LEU A O 1
ATOM 3472 N N . ALA A 1 473 ? 16.502 0.110 -31.553 1.00 83.94 473 ALA A N 1
ATOM 3473 C CA . ALA A 1 473 ? 16.236 -0.531 -32.832 1.00 83.94 473 ALA A CA 1
ATOM 3474 C C . ALA A 1 473 ? 17.560 -0.965 -33.473 1.00 83.94 473 ALA A C 1
ATOM 3476 O O . ALA A 1 473 ? 18.505 -0.179 -33.560 1.00 83.94 473 ALA A O 1
ATOM 3477 N N . VAL A 1 474 ? 17.625 -2.214 -33.930 1.00 86.19 474 VAL A N 1
ATOM 3478 C CA . VAL A 1 474 ? 18.735 -2.726 -34.741 1.00 86.19 474 VAL A CA 1
ATOM 3479 C C . VAL A 1 474 ? 18.194 -2.998 -36.135 1.00 86.19 474 VAL A C 1
ATOM 3481 O O . VAL A 1 474 ? 17.201 -3.707 -36.286 1.00 86.19 474 VAL A O 1
ATOM 3484 N N . VAL A 1 475 ? 18.834 -2.408 -37.138 1.00 84.69 475 VAL A N 1
ATOM 3485 C CA . VAL A 1 475 ? 18.559 -2.669 -38.549 1.00 84.69 475 VAL A CA 1
ATOM 3486 C C . VAL A 1 475 ? 19.481 -3.793 -38.990 1.00 84.69 475 VAL A C 1
ATOM 3488 O O . VAL A 1 475 ? 20.700 -3.619 -38.983 1.00 84.69 475 VAL A O 1
ATOM 3491 N N . ASP A 1 476 ? 18.892 -4.930 -39.342 1.00 86.69 476 ASP A N 1
ATOM 3492 C CA . ASP A 1 476 ? 19.601 -6.090 -39.877 1.00 86.69 476 ASP A CA 1
ATOM 3493 C C . ASP A 1 476 ? 20.305 -5.720 -41.194 1.00 86.69 476 ASP A C 1
ATOM 3495 O O . ASP A 1 476 ? 19.690 -5.175 -42.114 1.00 86.69 476 ASP A O 1
ATOM 3499 N N . ALA A 1 477 ? 21.617 -5.950 -41.250 1.00 81.56 477 ALA A N 1
ATOM 3500 C CA . ALA A 1 477 ? 22.434 -5.637 -42.419 1.00 81.56 477 ALA A CA 1
ATOM 3501 C C . ALA A 1 477 ? 22.283 -6.683 -43.532 1.00 81.56 477 ALA A C 1
ATOM 3503 O O . ALA A 1 477 ? 22.485 -6.354 -44.701 1.00 81.56 477 ALA A O 1
ATOM 3504 N N . ASP A 1 478 ? 21.900 -7.910 -43.181 1.00 82.31 478 ASP A N 1
ATOM 3505 C CA . ASP A 1 478 ? 21.888 -9.052 -44.094 1.00 82.31 478 ASP A CA 1
ATOM 3506 C C . ASP A 1 478 ? 20.555 -9.171 -44.859 1.00 82.31 478 ASP A C 1
ATOM 3508 O O . ASP A 1 478 ? 20.469 -9.880 -45.860 1.00 82.31 478 ASP A O 1
ATOM 3512 N N . THR A 1 479 ? 19.512 -8.454 -44.425 1.00 83.31 479 THR A N 1
ATOM 3513 C CA . THR A 1 479 ? 18.150 -8.544 -44.983 1.00 83.31 479 THR A CA 1
ATOM 3514 C C . THR A 1 479 ? 17.650 -7.246 -45.616 1.00 83.31 479 THR A C 1
ATOM 3516 O O . THR A 1 479 ? 16.448 -7.055 -45.770 1.00 83.31 479 THR A O 1
ATOM 3519 N N . MET A 1 480 ? 18.539 -6.336 -46.022 1.00 84.56 480 MET A N 1
ATOM 3520 C CA . MET A 1 480 ? 18.135 -5.103 -46.710 1.00 84.56 480 MET A CA 1
ATOM 3521 C C . MET A 1 480 ? 17.629 -5.380 -48.139 1.00 84.56 480 MET A C 1
ATOM 3523 O O . MET A 1 480 ? 18.298 -6.039 -48.935 1.00 84.56 480 MET A O 1
ATOM 3527 N N . TRP A 1 481 ? 16.472 -4.812 -48.491 1.00 87.81 481 TRP A N 1
ATOM 3528 C CA . TRP A 1 481 ? 15.892 -4.845 -49.841 1.00 87.81 481 TRP A CA 1
ATOM 3529 C C . TRP A 1 481 ? 15.562 -3.433 -50.334 1.00 87.81 481 TRP A C 1
ATOM 3531 O O . TRP A 1 481 ? 15.648 -2.456 -49.586 1.00 87.81 481 TRP A O 1
ATOM 3541 N N . ILE A 1 482 ? 15.163 -3.326 -51.603 1.00 88.56 482 ILE A N 1
ATOM 3542 C CA . ILE A 1 482 ? 14.674 -2.078 -52.196 1.00 88.56 482 ILE A CA 1
ATOM 3543 C C . ILE A 1 482 ? 13.245 -2.268 -52.677 1.00 88.56 482 ILE A C 1
ATOM 3545 O O . ILE A 1 482 ? 12.956 -3.202 -53.421 1.00 88.56 482 ILE A O 1
ATOM 3549 N N . ASP A 1 483 ? 12.362 -1.364 -52.265 1.00 87.00 483 ASP A N 1
ATOM 3550 C CA . ASP A 1 483 ? 10.995 -1.298 -52.770 1.00 87.00 483 ASP A CA 1
ATOM 3551 C C . ASP A 1 483 ? 10.936 -0.310 -53.941 1.00 87.00 483 ASP A C 1
ATOM 3553 O O . ASP A 1 483 ? 11.094 0.901 -53.776 1.00 87.00 483 ASP A O 1
ATOM 3557 N N . GLY A 1 484 ? 10.734 -0.836 -55.149 1.00 84.50 484 GLY A N 1
ATOM 3558 C CA . GLY A 1 484 ? 10.524 -0.045 -56.356 1.00 84.50 484 GLY A CA 1
ATOM 3559 C C . GLY A 1 484 ? 9.035 0.179 -56.602 1.00 84.50 484 GLY A C 1
ATOM 3560 O O . GLY A 1 484 ? 8.282 -0.777 -56.763 1.00 84.50 484 GLY A O 1
ATOM 3561 N N . TYR A 1 485 ? 8.598 1.435 -56.663 1.00 86.31 485 TYR A N 1
ATOM 3562 C CA . TYR A 1 485 ? 7.198 1.781 -56.924 1.00 86.31 485 TYR A CA 1
ATOM 3563 C C . TYR A 1 485 ? 6.955 1.985 -58.424 1.00 86.31 485 TYR A C 1
ATOM 3565 O O . TYR A 1 485 ? 7.271 3.044 -58.974 1.00 86.31 485 TYR A O 1
ATOM 3573 N N . PHE A 1 486 ? 6.366 0.986 -59.083 1.00 85.56 486 PHE A N 1
ATOM 3574 C CA . PHE A 1 486 ? 6.096 1.007 -60.524 1.00 85.56 486 PHE A CA 1
ATOM 3575 C C . PHE A 1 486 ? 4.641 1.359 -60.820 1.00 85.56 486 PHE A C 1
ATOM 3577 O O . PHE A 1 486 ? 3.737 0.977 -60.084 1.00 85.56 486 PHE A O 1
ATOM 3584 N N . GLU A 1 487 ? 4.404 2.077 -61.918 1.00 86.12 487 GLU A N 1
ATOM 3585 C CA . GLU A 1 487 ? 3.047 2.295 -62.425 1.00 86.12 487 GLU A CA 1
ATOM 3586 C C . GLU A 1 487 ? 2.390 0.954 -62.775 1.00 86.12 487 GLU A C 1
ATOM 3588 O O . GLU A 1 487 ? 2.996 0.110 -63.437 1.00 86.12 487 GLU A O 1
ATOM 3593 N N . GLU A 1 488 ? 1.127 0.792 -62.394 1.00 79.88 488 GLU A N 1
ATOM 3594 C CA . GLU A 1 488 ? 0.305 -0.393 -62.655 1.00 79.88 488 GLU A CA 1
ATOM 3595 C C . GLU A 1 488 ? 0.325 -0.813 -64.136 1.00 79.88 488 GLU A C 1
ATOM 3597 O O . GLU A 1 488 ? 0.451 -1.991 -64.462 1.00 79.88 488 GLU A O 1
ATOM 3602 N N . THR A 1 489 ? 0.325 0.157 -65.053 1.00 84.31 489 THR A N 1
ATOM 3603 C CA . THR A 1 489 ? 0.393 -0.068 -66.509 1.00 84.31 489 THR A CA 1
ATOM 3604 C C . THR A 1 489 ? 1.709 -0.702 -66.975 1.00 84.31 489 THR A C 1
ATOM 3606 O O . THR A 1 489 ? 1.789 -1.245 -68.079 1.00 84.31 489 THR A O 1
ATOM 3609 N N . LYS A 1 490 ? 2.770 -0.623 -66.165 1.00 85.19 490 LYS A N 1
ATOM 3610 C CA . LYS A 1 490 ? 4.101 -1.161 -66.465 1.00 85.19 490 LYS A CA 1
ATOM 3611 C C . LYS A 1 490 ? 4.325 -2.547 -65.852 1.00 85.19 490 LYS A C 1
ATOM 3613 O O . LYS A 1 490 ? 5.229 -3.235 -66.320 1.00 85.19 490 LYS A O 1
ATOM 3618 N N . LEU A 1 491 ? 3.487 -2.983 -64.907 1.00 85.31 491 LEU A N 1
ATOM 3619 C CA . LEU A 1 491 ? 3.609 -4.280 -64.230 1.00 85.31 491 LEU A CA 1
ATOM 3620 C C . LEU A 1 491 ? 3.579 -5.511 -65.142 1.00 85.31 491 LEU A C 1
ATOM 3622 O O . LEU A 1 491 ? 4.371 -6.409 -64.878 1.00 85.31 491 LEU A O 1
ATOM 3626 N N . PRO A 1 492 ? 2.772 -5.589 -66.223 1.00 86.81 492 PRO A N 1
ATOM 3627 C CA . PRO A 1 492 ? 2.767 -6.775 -67.089 1.00 86.81 492 PRO A CA 1
ATOM 3628 C C . PRO A 1 492 ? 4.119 -7.081 -67.753 1.00 86.81 492 PRO A C 1
ATOM 3630 O O . PRO A 1 492 ? 4.288 -8.131 -68.364 1.00 86.81 492 PRO A O 1
ATOM 3633 N N . ARG A 1 493 ? 5.075 -6.145 -67.685 1.00 86.12 493 ARG A N 1
ATOM 3634 C CA . ARG A 1 493 ? 6.437 -6.295 -68.210 1.00 86.12 493 ARG A CA 1
ATOM 3635 C C . ARG A 1 493 ? 7.459 -6.720 -67.153 1.00 86.12 493 ARG A C 1
ATOM 3637 O O . ARG A 1 493 ? 8.613 -6.912 -67.512 1.00 86.12 493 ARG A O 1
ATOM 3644 N N . ILE A 1 494 ? 7.060 -6.831 -65.888 1.00 87.44 494 ILE A N 1
ATOM 3645 C CA . ILE A 1 494 ? 7.932 -7.148 -64.755 1.00 87.44 494 ILE A CA 1
ATOM 3646 C C . ILE A 1 494 ? 7.536 -8.520 -64.214 1.00 87.44 494 ILE A C 1
ATOM 3648 O O . ILE A 1 494 ? 6.393 -8.722 -63.806 1.00 87.44 494 ILE A O 1
ATOM 3652 N N . HIS A 1 495 ? 8.488 -9.444 -64.165 1.00 89.44 495 HIS A N 1
ATOM 3653 C CA . HIS A 1 495 ? 8.297 -10.784 -63.624 1.00 89.44 495 HIS A CA 1
ATOM 3654 C C . HIS A 1 495 ? 9.241 -11.041 -62.448 1.00 89.44 495 HIS A C 1
ATOM 3656 O O . HIS A 1 495 ? 10.336 -10.483 -62.345 1.00 89.44 495 HIS A O 1
ATOM 3662 N N . VAL A 1 496 ? 8.812 -11.919 -61.541 1.00 89.69 496 VAL A N 1
ATOM 3663 C CA . VAL A 1 496 ? 9.663 -12.389 -60.443 1.00 89.69 496 VAL A CA 1
ATOM 3664 C C . VAL A 1 496 ? 10.886 -13.105 -61.026 1.00 89.69 496 VAL A C 1
ATOM 3666 O O . VAL A 1 496 ? 10.750 -13.999 -61.858 1.00 89.69 496 VAL A O 1
ATOM 3669 N N . GLY A 1 497 ? 12.082 -12.707 -60.589 1.00 88.44 497 GLY A N 1
ATOM 3670 C CA . GLY A 1 497 ? 13.372 -13.211 -61.068 1.00 88.44 497 GLY A CA 1
ATOM 3671 C C . GLY A 1 497 ? 14.103 -12.306 -62.069 1.00 88.44 497 GLY A C 1
ATOM 3672 O O . GLY A 1 497 ? 15.308 -12.515 -62.287 1.00 88.44 497 GLY A O 1
ATOM 3673 N N . ASP A 1 498 ? 13.431 -11.293 -62.628 1.00 90.31 498 ASP A N 1
ATOM 3674 C CA . ASP A 1 498 ? 14.020 -10.346 -63.582 1.00 90.31 498 ASP A CA 1
ATOM 3675 C C . ASP A 1 498 ? 15.212 -9.592 -62.973 1.00 90.31 498 ASP A C 1
ATOM 3677 O O . ASP A 1 498 ? 15.280 -9.346 -61.763 1.00 90.31 498 ASP A O 1
ATOM 3681 N N . ARG A 1 499 ? 16.189 -9.235 -63.817 1.00 91.25 499 ARG A N 1
ATOM 3682 C CA . ARG A 1 499 ? 17.374 -8.484 -63.380 1.00 91.25 499 ARG A CA 1
ATOM 3683 C C . ARG A 1 499 ? 16.998 -7.024 -63.164 1.00 91.25 499 ARG A C 1
ATOM 3685 O O . ARG A 1 499 ? 16.391 -6.410 -64.033 1.00 91.25 499 ARG A O 1
ATOM 3692 N N . ALA A 1 500 ? 17.422 -6.455 -62.045 1.00 89.75 500 ALA A N 1
ATOM 3693 C CA . ALA A 1 500 ? 17.225 -5.049 -61.731 1.00 89.75 500 ALA A CA 1
ATOM 3694 C C . ALA A 1 500 ? 18.572 -4.350 -61.538 1.00 89.75 500 ALA A C 1
ATOM 3696 O O . ALA A 1 500 ? 19.504 -4.898 -60.946 1.00 89.75 500 ALA A O 1
ATOM 3697 N N . ARG A 1 501 ? 18.668 -3.120 -62.032 1.00 90.69 501 ARG A N 1
ATOM 3698 C CA . ARG A 1 501 ? 19.762 -2.200 -61.751 1.00 90.69 501 ARG A CA 1
ATOM 3699 C C . ARG A 1 501 ? 19.244 -1.118 -60.823 1.00 90.69 501 ARG A C 1
ATOM 3701 O O . ARG A 1 501 ? 18.228 -0.489 -61.103 1.00 90.69 501 ARG A O 1
ATOM 3708 N N . VAL A 1 502 ? 19.953 -0.902 -59.729 1.00 89.62 502 VAL A N 1
ATOM 3709 C CA . VAL A 1 502 ? 19.583 0.078 -58.716 1.00 89.62 502 VAL A CA 1
ATOM 3710 C C . VAL A 1 502 ? 20.670 1.138 -58.650 1.00 89.62 502 VAL A C 1
ATOM 3712 O O . VAL A 1 502 ? 21.837 0.819 -58.451 1.00 89.62 502 VAL A O 1
ATOM 3715 N N . LEU A 1 503 ? 20.287 2.402 -58.769 1.00 88.75 503 LEU A N 1
ATOM 3716 C CA . LEU A 1 503 ? 21.169 3.537 -58.537 1.00 88.75 503 LEU A CA 1
ATOM 3717 C C . LEU A 1 503 ? 20.702 4.288 -57.289 1.00 88.75 503 LEU A C 1
ATOM 3719 O O . LEU A 1 503 ? 19.619 4.876 -57.282 1.00 88.75 503 LEU A O 1
ATOM 3723 N N . LEU A 1 504 ? 21.500 4.257 -56.223 1.00 88.00 504 LEU A N 1
ATOM 3724 C CA . LEU A 1 504 ? 21.216 5.045 -55.024 1.00 88.00 504 LEU A CA 1
ATOM 3725 C C . LEU A 1 504 ? 21.439 6.526 -55.316 1.00 88.00 504 LEU A C 1
ATOM 3727 O O . LEU A 1 504 ? 22.428 6.906 -55.941 1.00 88.00 504 LEU A O 1
ATOM 3731 N N . MET A 1 505 ? 20.535 7.377 -54.834 1.00 84.88 505 MET A N 1
ATOM 3732 C CA . MET A 1 505 ? 20.672 8.815 -55.025 1.00 84.88 505 MET A CA 1
ATOM 3733 C C . MET A 1 505 ? 21.963 9.317 -54.364 1.00 84.88 505 MET A C 1
ATOM 3735 O O . MET A 1 505 ? 22.189 9.098 -53.169 1.00 84.88 505 MET A O 1
ATOM 3739 N N . GLY A 1 506 ? 22.802 9.990 -55.155 1.00 81.88 506 GLY A N 1
ATOM 3740 C CA . GLY A 1 506 ? 24.117 10.485 -54.739 1.00 81.88 506 GLY A CA 1
ATOM 3741 C C . GLY A 1 506 ? 25.280 9.509 -54.949 1.00 81.88 506 GLY A C 1
ATOM 3742 O O . GLY A 1 506 ? 26.418 9.923 -54.767 1.00 81.88 506 GLY A O 1
ATOM 3743 N N . GLU A 1 507 ? 25.022 8.265 -55.366 1.00 85.50 507 GLU A N 1
ATOM 3744 C CA . GLU A 1 507 ? 26.062 7.307 -55.763 1.00 85.50 507 GLU A CA 1
ATOM 3745 C C . GLU A 1 507 ? 26.145 7.203 -57.292 1.00 85.50 507 GLU A C 1
ATOM 3747 O O . GLU A 1 507 ? 25.144 7.347 -57.995 1.00 85.50 507 GLU A O 1
ATOM 3752 N N . THR A 1 508 ? 27.336 6.932 -57.824 1.00 81.50 508 THR A N 1
ATOM 3753 C CA . THR A 1 508 ? 27.557 6.744 -59.271 1.00 81.50 508 THR A CA 1
ATOM 3754 C C . THR A 1 508 ? 27.598 5.273 -59.683 1.00 81.50 508 THR A C 1
ATOM 3756 O O . THR A 1 508 ? 27.307 4.948 -60.835 1.00 81.50 508 THR A O 1
ATOM 3759 N N . SER A 1 509 ? 27.930 4.380 -58.751 1.00 85.50 509 SER A N 1
ATOM 3760 C CA . SER A 1 509 ? 28.049 2.943 -58.998 1.00 85.50 509 SER A CA 1
ATOM 3761 C C . SER A 1 509 ? 26.684 2.248 -58.870 1.00 85.50 509 SER A C 1
ATOM 3763 O O . SER A 1 509 ? 26.049 2.339 -57.816 1.00 85.50 509 SER A O 1
ATOM 3765 N N . PRO A 1 510 ? 26.206 1.534 -59.909 1.00 85.94 510 PRO A N 1
ATOM 3766 C CA . PRO A 1 510 ? 24.955 0.793 -59.827 1.00 85.94 510 PRO A CA 1
ATOM 3767 C C . PRO A 1 510 ? 25.107 -0.483 -58.988 1.00 85.94 510 PRO A C 1
ATOM 3769 O O . PRO A 1 510 ? 26.105 -1.197 -59.082 1.00 85.94 510 PRO A O 1
ATOM 3772 N N . ILE A 1 511 ? 24.069 -0.804 -58.223 1.00 88.94 511 ILE A N 1
ATOM 3773 C CA . ILE A 1 511 ? 23.919 -2.052 -57.476 1.00 88.94 511 ILE A CA 1
ATOM 3774 C C . ILE A 1 511 ? 23.107 -3.033 -58.324 1.00 88.94 511 ILE A C 1
ATOM 3776 O O . ILE A 1 511 ? 22.072 -2.681 -58.900 1.00 88.94 511 ILE A O 1
ATOM 3780 N N . GLU A 1 512 ? 23.573 -4.278 -58.401 1.00 89.81 512 GLU A N 1
ATOM 3781 C CA . GLU A 1 512 ? 22.858 -5.350 -59.091 1.00 89.81 512 GLU A CA 1
ATOM 3782 C C . GLU A 1 512 ? 21.840 -6.002 -58.150 1.00 89.81 512 GLU A C 1
ATOM 3784 O O . GLU A 1 512 ? 22.185 -6.439 -57.048 1.00 89.81 512 GLU A O 1
ATOM 3789 N N . GLY A 1 513 ? 20.590 -6.101 -58.601 1.00 89.81 513 GLY A N 1
ATOM 3790 C CA . GLY A 1 513 ? 19.491 -6.724 -57.871 1.00 89.81 513 GLY A CA 1
ATOM 3791 C C . GLY A 1 513 ? 18.637 -7.642 -58.743 1.00 89.81 513 GLY A C 1
ATOM 3792 O O . GLY A 1 513 ? 18.833 -7.762 -59.956 1.00 89.81 513 GLY A O 1
ATOM 3793 N N . ARG A 1 514 ? 17.669 -8.311 -58.118 1.00 92.69 514 ARG A N 1
ATOM 3794 C CA . ARG A 1 514 ? 16.646 -9.121 -58.791 1.00 92.69 514 ARG A CA 1
ATOM 3795 C C . ARG A 1 514 ? 15.280 -8.888 -58.181 1.00 92.69 514 ARG A C 1
ATOM 3797 O O . ARG A 1 514 ? 15.171 -8.687 -56.975 1.00 92.69 514 ARG A O 1
ATOM 3804 N N . VAL A 1 515 ? 14.245 -8.961 -59.010 1.00 91.12 515 VAL A N 1
ATOM 3805 C CA . VAL A 1 515 ? 12.858 -8.900 -58.542 1.00 91.12 515 VAL A CA 1
ATOM 3806 C C . VAL A 1 515 ? 12.567 -10.142 -57.704 1.00 91.12 515 VAL A C 1
ATOM 3808 O O . VAL A 1 515 ? 12.589 -11.257 -58.220 1.00 91.12 515 VAL A O 1
ATOM 3811 N N . GLU A 1 516 ? 12.313 -9.952 -56.413 1.00 89.44 516 GLU A N 1
ATOM 3812 C CA . GLU A 1 516 ? 12.004 -11.031 -55.471 1.00 89.44 516 GLU A CA 1
ATOM 3813 C C . GLU A 1 516 ? 10.498 -11.284 -55.403 1.00 89.44 516 GLU A C 1
ATOM 3815 O O . GLU A 1 516 ? 10.050 -12.426 -55.448 1.00 89.44 516 GLU A O 1
ATOM 3820 N N . SER A 1 517 ? 9.701 -10.218 -55.302 1.00 86.00 517 SER A N 1
ATOM 3821 C CA . SER A 1 517 ? 8.245 -10.328 -55.231 1.00 86.00 517 SER A CA 1
ATOM 3822 C C . SER A 1 517 ? 7.547 -9.056 -55.702 1.00 86.00 517 SER A C 1
ATOM 3824 O O . SER A 1 517 ? 8.108 -7.961 -55.686 1.00 86.00 517 SER A O 1
ATOM 3826 N N . ILE A 1 518 ? 6.297 -9.216 -56.129 1.00 85.69 518 ILE A N 1
ATOM 3827 C CA . ILE A 1 518 ? 5.390 -8.127 -56.499 1.00 85.69 518 ILE A CA 1
ATOM 3828 C C . ILE A 1 518 ? 4.254 -8.154 -55.477 1.00 85.69 518 ILE A C 1
ATOM 3830 O O . ILE A 1 518 ? 3.687 -9.222 -55.233 1.00 85.69 518 ILE A O 1
ATOM 3834 N N . ALA A 1 519 ? 3.944 -7.019 -54.847 1.00 77.81 519 ALA A N 1
ATOM 3835 C CA . ALA A 1 519 ? 2.937 -6.985 -53.791 1.00 77.81 519 ALA A CA 1
ATOM 3836 C C . ALA A 1 519 ? 1.548 -7.408 -54.321 1.00 77.81 519 ALA A C 1
ATOM 3838 O O . ALA A 1 519 ? 1.059 -6.806 -55.279 1.00 77.81 519 ALA A O 1
ATOM 3839 N N . PRO A 1 520 ? 0.883 -8.408 -53.704 1.00 68.25 520 PRO A N 1
ATOM 3840 C CA . PRO A 1 520 ? -0.378 -8.958 -54.207 1.00 68.25 520 PRO A CA 1
ATOM 3841 C C . PRO A 1 520 ? -1.623 -8.128 -53.840 1.00 68.25 520 PRO A C 1
ATOM 3843 O O . PRO A 1 520 ? -2.732 -8.514 -54.202 1.00 68.25 520 PRO A O 1
ATOM 3846 N N . GLY A 1 521 ? -1.476 -7.013 -53.115 1.00 57.41 521 GLY A N 1
ATOM 3847 C CA . GLY A 1 521 ? -2.598 -6.172 -52.692 1.00 57.41 521 GLY A CA 1
ATOM 3848 C C . GLY A 1 521 ? -2.188 -4.727 -52.410 1.00 57.41 521 GLY A C 1
ATOM 3849 O O . GLY A 1 521 ? -1.110 -4.474 -51.876 1.00 57.41 521 GLY A O 1
ATOM 3850 N N . ILE A 1 522 ? -3.068 -3.792 -52.772 1.00 61.34 522 ILE A N 1
ATOM 3851 C CA . ILE A 1 522 ? -2.959 -2.350 -52.518 1.00 61.34 522 ILE A CA 1
ATOM 3852 C C . ILE A 1 522 ? -4.130 -1.975 -51.604 1.00 61.34 522 ILE A C 1
ATOM 3854 O O . ILE A 1 522 ? -5.248 -2.440 -51.823 1.00 61.34 522 ILE A O 1
ATOM 3858 N N . ASP A 1 523 ? -3.881 -1.167 -50.575 1.00 53.88 523 ASP A N 1
ATOM 3859 C CA . ASP A 1 523 ? -4.928 -0.707 -49.657 1.00 53.88 523 ASP A CA 1
ATOM 3860 C C . ASP A 1 523 ? -5.882 0.283 -50.362 1.00 53.88 523 ASP A C 1
ATOM 3862 O O . ASP A 1 523 ? -5.436 1.270 -50.958 1.00 53.88 523 ASP A O 1
ATOM 3866 N N . ASP A 1 524 ? -7.192 0.014 -50.319 1.00 55.47 524 ASP A N 1
ATOM 3867 C CA . ASP A 1 524 ? -8.231 0.831 -50.961 1.00 55.47 524 ASP A CA 1
ATOM 3868 C C . ASP A 1 524 ? -8.705 1.925 -49.998 1.00 55.47 524 ASP A C 1
ATOM 3870 O O . ASP A 1 524 ? -9.580 1.714 -49.155 1.00 55.47 524 ASP A O 1
ATOM 3874 N N . ARG A 1 525 ? -8.110 3.115 -50.129 1.00 54.31 525 ARG A N 1
ATOM 3875 C CA . ARG A 1 525 ? -8.364 4.268 -49.247 1.00 54.31 525 ARG A CA 1
ATOM 3876 C C . ARG A 1 525 ? -9.805 4.794 -49.293 1.00 54.31 525 ARG A C 1
ATOM 3878 O O . ARG A 1 525 ? -10.192 5.525 -48.386 1.00 54.31 525 ARG A O 1
ATOM 3885 N N . GLU A 1 526 ? -10.593 4.433 -50.306 1.00 52.97 526 GLU A N 1
ATOM 3886 C CA . GLU A 1 526 ? -12.001 4.847 -50.448 1.00 52.97 526 GLU A CA 1
ATOM 3887 C C . GLU A 1 526 ? -12.975 3.886 -49.747 1.00 52.97 526 GLU A C 1
ATOM 3889 O O . GLU A 1 526 ? -14.175 4.152 -49.634 1.00 52.97 526 GLU A O 1
ATOM 3894 N N . ARG A 1 527 ? -12.469 2.758 -49.240 1.00 47.41 527 ARG A N 1
ATOM 3895 C CA . ARG A 1 527 ? -13.256 1.746 -48.544 1.00 47.41 527 ARG A CA 1
ATOM 3896 C C . ARG A 1 527 ? -13.220 2.016 -47.042 1.00 47.41 527 ARG A C 1
ATOM 3898 O O . ARG A 1 527 ? -12.308 1.595 -46.334 1.00 47.41 527 ARG A O 1
ATOM 3905 N N . THR A 1 528 ? -14.234 2.700 -46.517 1.00 48.44 528 THR A N 1
ATOM 3906 C CA . THR A 1 528 ? -14.411 2.807 -45.062 1.00 48.44 528 THR A CA 1
ATOM 3907 C C . THR A 1 528 ? -14.872 1.459 -44.506 1.00 48.44 528 THR A C 1
ATOM 3909 O O . THR A 1 528 ? -16.035 1.072 -44.597 1.00 48.44 528 THR A O 1
ATOM 3912 N N . ASN A 1 529 ? -13.936 0.700 -43.939 1.00 53.62 529 ASN A N 1
ATOM 3913 C CA . ASN A 1 529 ? -14.241 -0.555 -43.259 1.00 53.62 529 ASN A CA 1
ATOM 3914 C C . ASN A 1 529 ? -14.845 -0.260 -41.876 1.00 53.62 529 ASN A C 1
ATOM 3916 O O . ASN A 1 529 ? -14.130 -0.175 -40.879 1.00 53.62 529 ASN A O 1
ATOM 3920 N N . ALA A 1 530 ? -16.169 -0.112 -41.806 1.00 46.25 530 ALA A N 1
ATOM 3921 C CA . ALA A 1 530 ? -16.902 -0.266 -40.555 1.00 46.25 530 ALA A CA 1
ATOM 3922 C C . ALA A 1 530 ? -17.056 -1.767 -40.271 1.00 46.25 530 ALA A C 1
ATOM 3924 O O . ALA A 1 530 ? -17.618 -2.514 -41.075 1.00 46.25 530 ALA A O 1
ATOM 3925 N N . SER A 1 531 ? -16.524 -2.226 -39.140 1.00 51.00 531 SER A N 1
ATOM 3926 C CA . SER A 1 531 ? -16.640 -3.612 -38.695 1.00 51.00 531 SER A CA 1
ATOM 3927 C C . SER A 1 531 ? -18.114 -4.040 -38.651 1.00 51.00 531 SER A C 1
ATOM 3929 O O . SER A 1 531 ? -18.898 -3.562 -37.838 1.00 51.00 531 SER A O 1
ATOM 3931 N N . ASN A 1 532 ? -18.460 -4.990 -39.527 1.00 52.78 532 ASN A N 1
ATOM 3932 C CA . ASN A 1 532 ? -19.746 -5.691 -39.610 1.00 52.78 532 ASN A CA 1
ATOM 3933 C C . ASN A 1 532 ? -20.934 -4.969 -40.293 1.00 52.78 532 ASN A C 1
ATOM 3935 O O . ASN A 1 532 ? -22.085 -5.333 -40.050 1.00 52.78 532 ASN A O 1
ATOM 3939 N N . GLN A 1 533 ? -20.688 -4.012 -41.195 1.00 49.59 533 GLN A N 1
ATOM 3940 C CA . GLN A 1 533 ? -21.698 -3.511 -42.146 1.00 49.59 533 GLN A CA 1
ATOM 3941 C C . GLN A 1 533 ? -21.209 -3.655 -43.599 1.00 49.59 533 GLN A C 1
ATOM 3943 O O . GLN A 1 533 ? -20.007 -3.739 -43.848 1.00 49.59 533 GLN A O 1
ATOM 3948 N N . LEU A 1 534 ? -22.142 -3.750 -44.559 1.00 48.75 534 LEU A N 1
ATOM 3949 C CA . LEU A 1 534 ? -21.823 -3.844 -45.991 1.00 48.75 534 LEU A CA 1
ATOM 3950 C C . LEU A 1 534 ? -20.925 -2.673 -46.411 1.00 48.75 534 LEU A C 1
ATOM 3952 O O . LEU A 1 534 ? -21.138 -1.543 -45.976 1.00 48.75 534 LEU A O 1
ATOM 3956 N N . ALA A 1 535 ? -19.932 -2.952 -47.260 1.00 48.81 535 ALA A N 1
ATOM 3957 C CA . ALA A 1 535 ? -18.987 -1.947 -47.730 1.00 48.81 535 ALA A CA 1
ATOM 3958 C C . ALA A 1 535 ? -19.732 -0.773 -48.386 1.00 48.81 535 ALA A C 1
ATOM 3960 O O . ALA A 1 535 ? -20.403 -0.950 -49.404 1.00 48.81 535 ALA A O 1
ATOM 3961 N N . SER A 1 536 ? -19.605 0.417 -47.799 1.00 45.03 536 SER A N 1
ATOM 3962 C CA . SER A 1 536 ? -20.155 1.652 -48.350 1.00 45.03 536 SER A CA 1
ATOM 3963 C C . SER A 1 536 ? -19.071 2.347 -49.166 1.00 45.03 536 SER A C 1
ATOM 3965 O O . SER A 1 536 ? -18.183 2.990 -48.614 1.00 45.03 536 SER A O 1
ATOM 3967 N N . VAL A 1 537 ? -19.128 2.193 -50.488 1.00 52.41 537 VAL A N 1
ATOM 3968 C CA . VAL A 1 537 ? -18.287 2.938 -51.436 1.00 52.41 537 VAL A CA 1
ATOM 3969 C C . VAL A 1 537 ? -18.959 4.268 -51.756 1.00 52.41 537 VAL A C 1
ATOM 3971 O O . VAL A 1 537 ? -20.095 4.293 -52.229 1.00 52.41 537 VAL A O 1
ATOM 3974 N N . ASN A 1 538 ? -18.266 5.375 -51.498 1.00 44.03 538 ASN A N 1
ATOM 3975 C CA . ASN A 1 538 ? -18.745 6.704 -51.864 1.00 44.03 538 ASN A CA 1
ATOM 3976 C C . ASN A 1 538 ? -18.537 6.900 -53.384 1.00 44.03 538 ASN A C 1
ATOM 3978 O O . A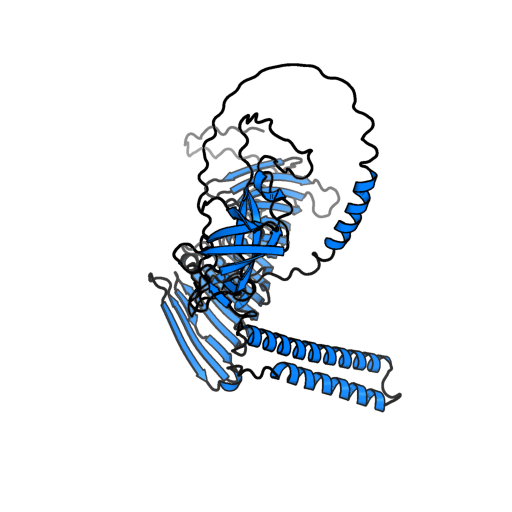SN A 1 538 ? -17.413 6.721 -53.857 1.00 44.03 538 ASN A O 1
ATOM 3982 N N . PRO A 1 539 ? -19.567 7.210 -54.195 1.00 47.31 539 PRO A N 1
ATOM 3983 C CA . PRO A 1 539 ? -19.403 7.336 -55.641 1.00 47.31 539 PRO A CA 1
ATOM 3984 C C . PRO A 1 539 ? -18.733 8.668 -56.004 1.00 47.31 539 PRO A C 1
ATOM 3986 O O . PRO A 1 539 ? -19.394 9.667 -56.281 1.00 47.31 539 PRO A O 1
ATOM 3989 N N . THR A 1 540 ? -17.403 8.686 -56.037 1.00 48.97 540 THR A N 1
ATOM 3990 C CA . THR A 1 540 ? -16.610 9.814 -56.545 1.00 48.97 540 THR A CA 1
ATOM 3991 C C . THR A 1 540 ? -16.295 9.575 -58.024 1.00 48.97 540 THR A C 1
ATOM 3993 O O . THR A 1 540 ? -15.475 8.726 -58.381 1.00 48.97 540 THR A O 1
ATOM 3996 N N . PHE A 1 541 ? -16.962 10.305 -58.923 1.00 46.41 541 PHE A N 1
ATOM 3997 C CA . PHE A 1 541 ? -16.689 10.257 -60.365 1.00 46.41 541 PHE A CA 1
ATOM 3998 C C . PHE A 1 541 ? -15.384 10.998 -60.704 1.00 46.41 541 PHE A C 1
ATOM 4000 O O . PHE A 1 541 ? -15.389 12.125 -61.193 1.00 46.41 541 PHE A O 1
ATOM 4007 N N . ASN A 1 542 ? -14.246 10.342 -60.473 1.00 48.31 542 ASN A N 1
ATOM 4008 C CA . ASN A 1 542 ? -12.947 10.802 -60.960 1.00 48.31 542 ASN A CA 1
ATOM 4009 C C . ASN A 1 542 ? -12.741 10.296 -62.398 1.00 48.31 542 ASN A C 1
ATOM 4011 O O . ASN A 1 542 ? -12.337 9.154 -62.617 1.00 48.31 542 ASN A O 1
ATOM 4015 N N . TRP A 1 543 ? -13.052 11.140 -63.386 1.00 53.28 543 TRP A N 1
ATOM 4016 C CA . TRP A 1 543 ? -12.908 10.851 -64.824 1.00 53.28 543 TRP A CA 1
ATOM 4017 C C . TRP A 1 543 ? -11.448 10.865 -65.313 1.00 53.28 543 TRP A C 1
ATOM 4019 O O . TRP A 1 543 ? -11.171 10.444 -66.433 1.00 53.28 543 TRP A O 1
ATOM 4029 N N . VAL A 1 544 ? -10.501 11.269 -64.460 1.00 57.00 544 VAL A N 1
ATOM 4030 C CA . VAL A 1 544 ? -9.061 11.092 -64.677 1.00 57.00 544 VAL A CA 1
ATOM 4031 C C . VAL A 1 544 ? -8.534 10.144 -63.605 1.00 57.00 544 VAL A C 1
ATOM 4033 O O . VAL A 1 544 ? -8.467 10.498 -62.429 1.00 57.00 544 VAL A O 1
ATOM 4036 N N . ARG A 1 545 ? -8.175 8.923 -64.006 1.00 60.31 545 ARG A N 1
ATOM 4037 C CA . ARG A 1 545 ? -7.512 7.945 -63.137 1.00 60.31 545 ARG A CA 1
ATOM 4038 C C . ARG A 1 545 ? -6.028 7.922 -63.473 1.00 60.31 545 ARG A C 1
ATOM 4040 O O . ARG A 1 545 ? -5.652 7.624 -64.602 1.00 60.31 545 ARG A O 1
ATOM 4047 N N . LEU A 1 546 ? -5.195 8.256 -62.496 1.00 74.69 546 LEU A N 1
ATOM 4048 C CA . LEU A 1 546 ? -3.754 8.040 -62.582 1.00 74.69 546 LEU A CA 1
ATOM 4049 C C . LEU A 1 546 ? -3.468 6.564 -62.287 1.00 74.69 546 LEU A C 1
ATOM 4051 O O . LEU A 1 546 ? -4.151 5.961 -61.459 1.00 74.69 546 LEU A O 1
ATOM 4055 N N . ALA A 1 547 ? -2.472 5.988 -62.963 1.00 74.06 547 ALA A N 1
ATOM 4056 C CA . ALA A 1 547 ? -2.026 4.632 -62.662 1.00 74.06 547 ALA A CA 1
ATOM 4057 C C . ALA A 1 547 ? -1.590 4.549 -61.193 1.00 74.06 547 ALA A C 1
ATOM 4059 O O . ALA A 1 547 ? -0.854 5.418 -60.711 1.00 74.06 547 ALA A O 1
ATOM 4060 N N . GLN A 1 548 ? -2.037 3.512 -60.486 1.00 77.19 548 GLN A N 1
ATOM 4061 C CA . GLN A 1 548 ? -1.576 3.281 -59.124 1.00 77.19 548 GLN A CA 1
ATOM 4062 C C . GLN A 1 548 ? -0.109 2.849 -59.134 1.00 77.19 548 GLN A C 1
ATOM 4064 O O . GLN A 1 548 ? 0.415 2.359 -60.136 1.00 77.19 548 GLN A O 1
ATOM 4069 N N . ARG A 1 549 ? 0.574 3.065 -58.011 1.00 83.00 549 ARG A N 1
ATOM 4070 C CA . ARG A 1 549 ? 1.962 2.644 -57.829 1.00 83.00 549 ARG A CA 1
ATOM 4071 C C . ARG A 1 549 ? 1.991 1.359 -57.024 1.00 83.00 549 ARG A C 1
ATOM 4073 O O . ARG A 1 549 ? 1.568 1.352 -55.872 1.00 83.00 549 ARG A O 1
ATOM 4080 N N . VAL A 1 550 ? 2.504 0.299 -57.632 1.00 81.38 550 VAL A N 1
ATOM 4081 C CA . VAL A 1 550 ? 2.602 -1.020 -57.012 1.00 81.38 550 VAL A CA 1
ATOM 4082 C C . VAL A 1 550 ? 4.040 -1.258 -56.562 1.00 81.38 550 VAL A C 1
ATOM 4084 O O . VAL A 1 550 ? 4.956 -1.128 -57.381 1.00 81.38 550 VAL A O 1
ATOM 4087 N N . PRO A 1 551 ? 4.259 -1.569 -55.272 1.00 85.19 551 PRO A N 1
ATOM 4088 C CA . PRO A 1 551 ? 5.585 -1.872 -54.769 1.00 85.19 551 PRO A CA 1
ATOM 4089 C C . PRO A 1 551 ? 6.052 -3.240 -55.281 1.00 85.19 551 PRO A C 1
ATOM 4091 O O . PRO A 1 551 ? 5.371 -4.260 -55.136 1.00 85.19 551 PRO A O 1
ATOM 4094 N N . VAL A 1 552 ? 7.237 -3.242 -55.881 1.00 87.50 552 VAL A N 1
ATOM 4095 C CA . VAL A 1 552 ? 7.978 -4.422 -56.324 1.00 87.50 552 VAL A CA 1
ATOM 4096 C C . VAL A 1 552 ? 9.238 -4.516 -55.474 1.00 87.50 552 VAL A C 1
ATOM 4098 O O . VAL A 1 552 ? 10.068 -3.605 -55.492 1.00 87.50 552 VAL A O 1
ATOM 4101 N N . ARG A 1 553 ? 9.385 -5.614 -54.731 1.00 88.88 553 ARG A N 1
ATOM 4102 C CA . ARG A 1 553 ? 10.539 -5.853 -53.866 1.00 88.88 553 ARG A CA 1
ATOM 4103 C C . ARG A 1 553 ? 11.706 -6.400 -54.675 1.00 88.88 553 ARG A C 1
ATOM 4105 O O . ARG A 1 553 ? 11.561 -7.361 -55.435 1.00 88.88 553 ARG A O 1
ATOM 4112 N N . ILE A 1 554 ? 12.875 -5.806 -54.471 1.00 89.62 554 ILE A N 1
ATOM 4113 C CA . ILE A 1 554 ? 14.111 -6.132 -55.175 1.00 89.62 554 ILE A CA 1
ATOM 4114 C C . ILE A 1 554 ? 15.160 -6.561 -54.161 1.00 89.62 554 ILE A C 1
ATOM 4116 O O . ILE A 1 554 ? 15.587 -5.771 -53.316 1.00 89.62 554 ILE A O 1
ATOM 4120 N N . ALA A 1 555 ? 15.586 -7.814 -54.280 1.00 90.00 555 ALA A N 1
ATOM 4121 C CA . ALA A 1 555 ? 16.687 -8.369 -53.512 1.00 90.00 555 ALA A CA 1
ATOM 4122 C C . ALA A 1 555 ? 18.022 -7.910 -54.109 1.00 90.00 555 ALA A C 1
ATOM 4124 O O . ALA A 1 555 ? 18.214 -7.931 -55.330 1.00 90.00 555 ALA A O 1
ATOM 4125 N N . LEU A 1 556 ? 18.954 -7.501 -53.250 1.00 87.81 556 LEU A N 1
ATOM 4126 C CA . LEU A 1 556 ? 20.287 -7.057 -53.650 1.00 87.81 556 LEU A CA 1
ATOM 4127 C C . LEU A 1 556 ? 21.192 -8.279 -53.841 1.00 87.81 556 LEU A C 1
ATOM 4129 O O . LEU A 1 556 ? 21.315 -9.111 -52.949 1.00 87.81 556 LEU A O 1
ATOM 4133 N N . VAL A 1 557 ? 21.816 -8.406 -55.013 1.00 84.62 557 VAL A N 1
ATOM 4134 C CA . VAL A 1 557 ? 22.668 -9.559 -55.358 1.00 84.62 557 VAL A CA 1
ATOM 4135 C C . VAL A 1 557 ? 24.138 -9.245 -55.109 1.00 84.62 557 VAL A C 1
ATOM 4137 O O . VAL A 1 557 ? 24.884 -10.090 -54.617 1.00 84.62 557 VAL A O 1
ATOM 4140 N N . ARG A 1 558 ? 24.578 -8.034 -55.466 1.00 81.31 558 ARG A N 1
ATOM 4141 C CA . ARG A 1 558 ? 25.965 -7.607 -55.282 1.00 81.31 558 ARG A CA 1
ATOM 4142 C C . ARG A 1 558 ? 26.027 -6.126 -54.956 1.00 81.31 558 ARG A C 1
ATOM 4144 O O . ARG A 1 558 ? 25.725 -5.290 -55.804 1.00 81.31 558 ARG A O 1
ATOM 4151 N N . VAL A 1 559 ? 26.475 -5.831 -53.741 1.00 80.44 559 VAL A N 1
ATOM 4152 C CA . VAL A 1 559 ? 26.700 -4.471 -53.250 1.00 80.44 559 VAL A CA 1
ATOM 4153 C C . VAL A 1 559 ? 28.211 -4.206 -53.266 1.00 80.44 559 VAL A C 1
ATOM 4155 O O . VAL A 1 559 ? 28.960 -4.963 -52.645 1.00 80.44 559 VAL A O 1
ATOM 4158 N N . PRO A 1 560 ? 28.684 -3.193 -54.008 1.00 80.69 560 PRO A N 1
ATOM 4159 C CA . PRO A 1 560 ? 30.075 -2.747 -53.956 1.00 80.69 560 PRO A CA 1
ATOM 4160 C C . PRO A 1 560 ? 30.506 -2.356 -52.528 1.00 80.69 560 PRO A C 1
ATOM 4162 O O . PRO A 1 560 ? 29.715 -1.788 -51.778 1.00 80.69 560 PRO A O 1
ATOM 4165 N N . GLN A 1 561 ? 31.747 -2.670 -52.132 1.00 74.50 561 GLN A N 1
ATOM 4166 C CA . GLN A 1 561 ? 32.236 -2.462 -50.752 1.00 74.50 561 GLN A CA 1
ATOM 4167 C C . GLN A 1 561 ? 32.364 -0.982 -50.349 1.00 74.50 561 GLN A C 1
ATOM 4169 O O . GLN A 1 561 ? 32.445 -0.668 -49.163 1.00 74.50 561 GLN A O 1
ATOM 4174 N N . ASP A 1 562 ? 32.392 -0.080 -51.325 1.00 78.56 562 ASP A N 1
ATOM 4175 C CA . ASP A 1 562 ? 32.431 1.372 -51.165 1.00 78.56 562 ASP A CA 1
ATOM 4176 C C . ASP A 1 562 ? 31.056 1.981 -50.844 1.00 78.56 562 ASP A C 1
ATOM 4178 O O . ASP A 1 562 ? 30.989 3.103 -50.339 1.00 78.56 562 ASP A O 1
ATOM 4182 N N . ILE A 1 563 ? 29.961 1.245 -51.065 1.00 78.88 563 ILE A N 1
ATOM 4183 C CA . ILE A 1 563 ? 28.604 1.746 -50.840 1.00 78.88 563 ILE A CA 1
ATOM 4184 C C . ILE A 1 563 ? 28.081 1.309 -49.471 1.00 78.88 563 ILE A C 1
ATOM 4186 O O . ILE A 1 563 ? 27.863 0.129 -49.197 1.00 78.88 563 ILE A O 1
ATOM 4190 N N . ARG A 1 564 ? 27.758 2.294 -48.626 1.00 78.88 564 ARG A N 1
ATOM 4191 C CA . ARG A 1 564 ? 27.045 2.065 -47.365 1.00 78.88 564 ARG A CA 1
ATOM 4192 C C . ARG A 1 564 ? 25.532 2.112 -47.575 1.00 78.88 564 ARG A C 1
ATOM 4194 O O . ARG A 1 564 ? 24.967 3.168 -47.873 1.00 78.88 564 ARG A O 1
ATOM 4201 N N . LEU A 1 565 ? 24.870 0.981 -47.346 1.00 81.44 565 LEU A N 1
ATOM 4202 C CA . LEU A 1 565 ? 23.412 0.895 -47.355 1.00 81.44 565 LEU A CA 1
ATOM 4203 C C . LEU A 1 565 ? 22.822 1.520 -46.085 1.00 81.44 565 LEU A C 1
ATOM 4205 O O . LEU A 1 565 ? 23.247 1.226 -44.967 1.00 81.44 565 LEU A O 1
ATOM 4209 N N . ILE A 1 566 ? 21.844 2.405 -46.268 1.00 83.19 566 ILE A N 1
ATOM 4210 C CA . ILE A 1 566 ? 21.108 3.066 -45.189 1.00 83.19 566 ILE A CA 1
ATOM 4211 C C . ILE A 1 566 ? 19.625 2.928 -45.516 1.00 83.19 566 ILE A C 1
ATOM 4213 O O . ILE A 1 566 ? 19.185 3.348 -46.589 1.00 83.19 566 ILE A O 1
ATOM 4217 N N . ALA A 1 567 ? 18.864 2.343 -44.591 1.00 80.38 567 ALA A N 1
ATOM 4218 C CA . ALA A 1 567 ? 17.422 2.200 -44.738 1.00 80.38 567 ALA A CA 1
ATOM 4219 C C . ALA A 1 567 ? 16.765 3.581 -44.917 1.00 80.38 567 ALA A C 1
ATOM 4221 O O . ALA A 1 567 ? 17.031 4.504 -44.146 1.00 80.38 567 ALA A O 1
ATOM 4222 N N . GLY A 1 568 ? 15.927 3.717 -45.947 1.00 81.12 568 GLY A N 1
ATOM 4223 C CA . GLY A 1 568 ? 15.239 4.967 -46.282 1.00 81.12 568 GLY A CA 1
ATOM 4224 C C . GLY A 1 568 ? 15.946 5.869 -47.302 1.00 81.12 568 GLY A C 1
ATOM 4225 O O . GLY A 1 568 ? 15.415 6.931 -47.611 1.00 81.12 568 GLY A O 1
ATOM 4226 N N . ARG A 1 569 ? 17.109 5.488 -47.859 1.00 85.44 569 ARG A N 1
ATOM 4227 C CA . ARG A 1 569 ? 17.677 6.215 -49.012 1.00 85.44 569 ARG A CA 1
ATOM 4228 C C . ARG A 1 569 ? 16.804 6.032 -50.252 1.00 85.44 569 ARG A C 1
ATOM 4230 O O . ARG A 1 569 ? 16.405 4.917 -50.579 1.00 85.44 569 ARG A O 1
ATOM 4237 N N . THR A 1 570 ? 16.605 7.120 -50.987 1.00 86.00 570 THR A N 1
ATOM 4238 C CA . THR A 1 570 ? 15.958 7.084 -52.298 1.00 86.00 570 THR A CA 1
ATOM 4239 C C . THR A 1 570 ? 16.861 6.380 -53.313 1.00 86.00 570 THR A C 1
ATOM 4241 O O . THR A 1 570 ? 18.068 6.641 -53.391 1.00 86.00 570 THR A O 1
ATOM 4244 N N . ALA A 1 571 ? 16.266 5.505 -54.118 1.00 85.88 571 ALA A N 1
ATOM 4245 C CA . ALA A 1 571 ? 16.934 4.786 -55.191 1.00 85.88 571 ALA A CA 1
ATOM 4246 C C . ALA A 1 571 ? 16.136 4.917 -56.490 1.00 85.88 571 ALA A C 1
ATOM 4248 O O . ALA A 1 571 ? 14.906 4.912 -56.478 1.00 85.88 571 ALA A O 1
ATOM 4249 N N . THR A 1 572 ? 16.839 4.995 -57.615 1.00 88.69 572 THR A N 1
ATOM 4250 C CA . THR A 1 572 ? 16.244 4.792 -58.937 1.00 88.69 572 THR A CA 1
ATOM 4251 C C . THR A 1 572 ? 16.415 3.332 -59.315 1.00 88.69 572 THR A C 1
ATOM 4253 O O . THR A 1 572 ? 17.505 2.776 -59.185 1.00 88.69 572 THR A O 1
ATOM 4256 N N . VAL A 1 573 ? 15.329 2.710 -59.760 1.00 88.56 573 VAL A N 1
ATOM 4257 C CA . VAL A 1 573 ? 15.291 1.287 -60.074 1.00 88.56 573 VAL A CA 1
ATOM 4258 C C . VAL A 1 573 ? 14.908 1.088 -61.531 1.00 88.56 573 VAL A C 1
ATOM 4260 O O . VAL A 1 573 ? 13.848 1.535 -61.972 1.00 88.56 573 VAL A O 1
ATOM 4263 N N . ASP A 1 574 ? 15.739 0.318 -62.220 1.00 89.25 574 ASP A N 1
ATOM 4264 C CA . ASP A 1 574 ? 15.587 -0.061 -63.614 1.00 89.25 574 ASP A CA 1
ATOM 4265 C C . ASP A 1 574 ? 15.475 -1.584 -63.719 1.00 89.25 574 ASP A C 1
ATOM 4267 O O . ASP A 1 574 ? 16.454 -2.302 -63.507 1.00 89.25 574 ASP A O 1
ATOM 4271 N N . VAL A 1 575 ? 14.291 -2.102 -64.051 1.00 87.88 575 VAL A N 1
ATOM 4272 C CA . VAL A 1 575 ? 14.093 -3.541 -64.293 1.00 87.88 575 VAL A CA 1
ATOM 4273 C C . VAL A 1 575 ? 14.368 -3.837 -65.761 1.00 87.88 575 VAL A C 1
ATOM 4275 O O . VAL A 1 575 ? 13.822 -3.183 -66.644 1.00 87.88 575 VAL A O 1
ATOM 4278 N N . ILE A 1 576 ? 15.225 -4.814 -66.031 1.00 86.75 576 ILE A N 1
ATOM 4279 C CA . ILE A 1 576 ? 15.572 -5.256 -67.379 1.00 86.75 576 ILE A CA 1
ATOM 4280 C C . ILE A 1 576 ? 14.689 -6.464 -67.698 1.00 86.75 576 ILE A C 1
ATOM 4282 O O . ILE A 1 576 ? 14.847 -7.517 -67.077 1.00 86.75 576 ILE A O 1
ATOM 4286 N N . ASP A 1 577 ? 13.763 -6.299 -68.646 1.00 74.44 577 ASP A N 1
ATOM 4287 C CA . ASP A 1 577 ? 12.865 -7.371 -69.081 1.00 74.44 577 ASP A CA 1
ATOM 4288 C C . ASP A 1 577 ? 13.641 -8.512 -69.774 1.00 74.44 577 ASP A C 1
ATOM 4290 O O . ASP A 1 577 ? 14.787 -8.353 -70.212 1.00 74.44 577 ASP A O 1
ATOM 4294 N N . GLY A 1 578 ? 13.011 -9.682 -69.917 1.00 63.00 578 GLY A N 1
ATOM 4295 C CA . GLY A 1 578 ? 13.602 -10.838 -70.610 1.00 63.00 578 GLY A CA 1
ATOM 4296 C C . GLY A 1 578 ? 13.968 -10.603 -72.088 1.00 63.00 578 GLY A C 1
ATOM 4297 O O . GLY A 1 578 ? 14.639 -11.443 -72.682 1.00 63.00 578 GLY A O 1
ATOM 4298 N N . ALA A 1 579 ? 13.565 -9.470 -72.680 1.00 63.22 579 ALA A N 1
ATOM 4299 C CA . ALA A 1 579 ? 13.904 -9.038 -74.037 1.00 63.22 579 ALA A CA 1
ATOM 4300 C C . ALA A 1 579 ? 15.012 -7.957 -74.074 1.00 63.22 579 ALA A C 1
ATOM 4302 O O . ALA A 1 579 ? 15.330 -7.446 -75.148 1.00 63.22 579 ALA A O 1
ATOM 4303 N N . GLY A 1 580 ? 15.614 -7.611 -72.928 1.00 61.06 580 GLY A N 1
ATOM 4304 C CA . GLY A 1 580 ? 16.717 -6.652 -72.812 1.00 61.06 580 GLY A CA 1
ATOM 4305 C C . GLY A 1 580 ? 16.304 -5.176 -72.776 1.00 61.06 580 GLY A C 1
ATOM 4306 O O . GLY A 1 580 ? 17.161 -4.308 -72.944 1.00 61.06 580 GLY A O 1
ATOM 4307 N N . ARG A 1 581 ? 15.020 -4.862 -72.570 1.00 70.62 581 ARG A N 1
ATOM 4308 C CA . ARG A 1 581 ? 14.502 -3.486 -72.488 1.00 70.62 581 ARG A CA 1
ATOM 4309 C C . ARG A 1 581 ? 14.338 -3.047 -71.037 1.00 70.62 581 ARG A C 1
ATOM 4311 O O . ARG A 1 581 ? 13.907 -3.818 -70.184 1.00 70.62 581 ARG A O 1
ATOM 4318 N N . THR A 1 582 ? 14.647 -1.783 -70.772 1.00 73.75 582 THR A N 1
ATOM 4319 C CA . THR A 1 582 ? 14.631 -1.207 -69.423 1.00 73.75 582 THR A CA 1
ATOM 4320 C C . THR A 1 582 ? 13.260 -0.621 -69.077 1.00 73.75 582 THR A C 1
ATOM 4322 O O . THR A 1 582 ? 12.717 0.200 -69.818 1.00 73.75 582 THR A O 1
ATOM 4325 N N . VAL A 1 583 ? 12.700 -1.018 -67.936 1.00 74.56 583 VAL A N 1
ATOM 4326 C CA . VAL A 1 583 ? 11.494 -0.447 -67.327 1.00 74.56 583 VAL A CA 1
ATOM 4327 C C . VAL A 1 583 ? 11.916 0.372 -66.111 1.00 74.56 583 VAL A C 1
ATOM 4329 O O . VAL A 1 583 ? 12.395 -0.172 -65.119 1.00 74.56 583 VAL A O 1
ATOM 4332 N N . HIS A 1 584 ? 11.724 1.686 -66.191 1.00 73.75 584 HIS A N 1
ATOM 4333 C CA . HIS A 1 584 ? 12.104 2.628 -65.138 1.00 73.75 584 HIS A CA 1
ATOM 4334 C C . HIS A 1 584 ? 10.993 2.790 -64.091 1.00 73.75 584 HIS A C 1
ATOM 4336 O O . HIS A 1 584 ? 9.823 3.001 -64.445 1.00 73.75 584 HIS A O 1
ATOM 4342 N N . ALA A 1 585 ? 11.358 2.768 -62.808 1.00 64.94 585 ALA A N 1
ATOM 4343 C CA . ALA A 1 585 ? 10.508 3.260 -61.728 1.00 64.94 585 ALA A CA 1
ATOM 4344 C C . ALA A 1 585 ? 10.463 4.798 -61.788 1.00 64.94 585 ALA A C 1
ATOM 4346 O O . ALA A 1 585 ? 11.498 5.461 -61.753 1.00 64.94 585 ALA A O 1
ATOM 4347 N N . GLY A 1 586 ? 9.273 5.392 -61.914 1.00 46.81 586 GLY A N 1
ATOM 4348 C CA . GLY A 1 586 ? 9.137 6.852 -61.953 1.00 46.81 586 GLY A CA 1
ATOM 4349 C C . GLY A 1 586 ? 9.505 7.470 -60.601 1.00 46.81 586 GLY A C 1
ATOM 4350 O O . GLY A 1 586 ? 8.921 7.092 -59.590 1.00 46.81 586 GLY A O 1
ATOM 4351 N N . GLY A 1 587 ? 10.438 8.422 -60.566 1.00 35.22 587 GLY A N 1
ATOM 4352 C CA . GLY A 1 587 ? 10.931 9.037 -59.326 1.00 35.22 587 GLY A CA 1
ATOM 4353 C C . GLY A 1 587 ? 9.847 9.715 -58.474 1.00 35.22 587 GLY A C 1
ATOM 4354 O O . GLY A 1 587 ? 8.914 10.322 -59.003 1.00 35.22 587 GLY A O 1
ATOM 4355 N N . GLY A 1 588 ? 9.982 9.592 -57.150 1.00 31.31 588 GLY A N 1
ATOM 4356 C CA . GLY A 1 588 ? 9.154 10.261 -56.145 1.00 31.31 588 GLY A CA 1
ATOM 4357 C C . GLY A 1 588 ? 9.404 9.721 -54.731 1.00 31.31 588 GLY A C 1
ATOM 4358 O O . GLY A 1 588 ? 8.845 8.680 -54.407 1.00 31.31 588 GLY A O 1
ATOM 4359 N N . SER A 1 589 ? 10.225 10.474 -53.975 1.00 29.89 589 SER A N 1
ATOM 4360 C CA . SER A 1 589 ? 10.565 10.430 -52.528 1.00 29.89 589 SER A CA 1
ATOM 4361 C C . SER A 1 589 ? 11.006 9.101 -51.920 1.00 29.89 589 SER A C 1
ATOM 4363 O O . SER A 1 589 ? 10.116 8.266 -51.651 1.00 29.89 589 SER A O 1
#

Sequence (589 aa):
ANWQFVGAQDNADTPPPALPQFDRLVVHDGRIRIDDAPAKLKLDTEVRTDEGQAAPQGAGLQVSGKGSYEGRALSFRATSSGAMPIAAADAQSPPLPLTLAGSMGQARLEFDGHAADIVHLRSLDGDYTLSGPSLAAAGDAVGVTLPTTAAFEMRGKLRKADQVWSTEVASLSVGASRLAGEFSYDPRPEVPLLNGSLHGERLVLADLAPAIGAPPRPTRATGAAAAARRNGDERSAADRRDKDAVRENARAQGGETGSGKASSQSATPERGGAAGARGNRLLPQREFDIPSLRAMNASVKIALRELDLSTEALEPLRPLEGMLTLNNGLLKIDELRAGAAGGRVSGMLSLDSQPAAPVFATDLKWSGVDLDRWLTVRNPNAKPQAEQATAADAHSQLRRARMLGDLVSAEEREALEAKAETASASLEAARVAVNVARLNLERTLVRATVNGYVANLLLKPGDYLAAGAQGLAVVDADTMWIDGYFEETKLPRIHVGDRARVLLMGETSPIEGRVESIAPGIDDRERTNASNQLASVNPTFNWVRLAQRVPVRIALVRVPQDIRLIAGRTATVDVIDGAGRTVHAGGGS

pLDDT: mean 74.44, std 21.13, range [23.14, 97.44]